Protein AF-0000000087668914 (afdb_homodimer)

Sequence (588 aa):
MSRRFGLSVALATAVEDGGKIALEAMIVQARRCLDAGCSSVTLFGTTGEGCSVGTQERERVLAAFLEAGIAADQIVVGVLVDAAEDAAAQAGHALERGACNILLAPPSYFKNVTDEGLFKWFSAVFTLLGTRARDIIVYNIPSVTMVPLSVSLIGRLRSTFPEIVVGVKDSSGDWPYTESLLGAHGDLIILIGDERHLARGVRLGGQGAISGVANFLPLEVRAMAEEGHDDGRIEDFVGELLNYPVTPAVKVMIARMTGDDVWLAVRPPLVPISGEGCEKLAAAFDALFRAKAAMSRRFGLSVALATAVEDGGKIALEAMIVQARRCLDAGCSSVTLFGTTGEGCSVGTQERERVLAAFLEAGIAADQIVVGVLVDAAEDAAAQAGHALERGACNILLAPPSYFKNVTDEGLFKWFSAVFTLLGTRARDIIVYNIPSVTMVPLSVSLIGRLRSTFPEIVVGVKDSSGDWPYTESLLGAHGDLIILIGDERHLARGVRLGGQGAISGVANFLPLEVRAMAEEGHDDGRIEDFVGELLNYPVTPAVKVMIARMTGDDVWLAVRPPLVPISGEGCEKLAAAFDALFRAKAA

Nearest PDB structures (foldseek):
  3b4u-assembly1_A  TM=9.969E-01  e=6.217E-42  Agrobacterium fabrum str. C58
  3n2x-assembly1_C  TM=8.829E-01  e=9.794E-18  Escherichia coli K-12
  3na8-assembly1_D  TM=8.907E-01  e=5.910E-16  Pseudomonas aeruginosa
  6h4e-assembly1_A  TM=8.458E-01  e=1.373E-14  Proteus mirabilis HI4320
  7c0d-assembly1_A  TM=7.970E-01  e=3.568E-12  Azospirillum brasilense

InterPro domains:
  IPR002220 DapA-like [PF00701] (6-285)
  IPR002220 DapA-like [PIRSF001365] (2-292)
  IPR002220 DapA-like [PR00146] (37-58)
  IPR002220 DapA-like [PR00146] (134-151)
  IPR002220 DapA-like [PTHR12128] (6-288)
  IPR002220 DapA-like [SM01130] (3-289)
  IPR013785 Aldolase-type TIM barrel [G3DSA:3.20.20.70] (3-294)

pLDDT: mean 96.72, std 8.24, range [32.25, 98.94]

Structure (mmCIF, N/CA/C/O backbone):
data_AF-0000000087668914-model_v1
#
loop_
_entity.id
_entity.type
_entity.pdbx_description
1 polymer 'Dihydrodipicolinate synthase family protein'
#
loop_
_atom_site.group_PDB
_atom_site.id
_atom_site.type_symbol
_atom_site.label_atom_id
_atom_site.label_alt_id
_atom_site.label_comp_id
_atom_site.label_asym_id
_atom_site.label_entity_id
_atom_site.label_seq_id
_atom_site.pdbx_PDB_ins_code
_atom_site.Cartn_x
_atom_site.Cartn_y
_atom_site.Cartn_z
_atom_site.occupancy
_atom_site.B_iso_or_equiv
_atom_site.auth_seq_id
_atom_site.auth_comp_id
_atom_site.auth_asym_id
_atom_site.auth_atom_id
_atom_site.pdbx_PDB_model_num
ATOM 1 N N . MET A 1 1 ? -21.406 26.422 17.938 1 32.41 1 MET A N 1
ATOM 2 C CA . MET A 1 1 ? -20.875 26.422 16.578 1 32.41 1 MET A CA 1
ATOM 3 C C . MET A 1 1 ? -19.891 25.266 16.375 1 32.41 1 MET A C 1
ATOM 5 O O . MET A 1 1 ? -19 25.062 17.219 1 32.41 1 MET A O 1
ATOM 9 N N . SER A 1 2 ? -20.266 24.266 15.711 1 47.28 2 SER A N 1
ATOM 10 C CA . SER A 1 2 ? -19.422 23.078 15.555 1 47.28 2 SER A CA 1
ATOM 11 C C . SER A 1 2 ? -17.969 23.469 15.289 1 47.28 2 SER A C 1
ATOM 13 O O . SER A 1 2 ? -17.703 24.406 14.539 1 47.28 2 SER A O 1
ATOM 15 N N . ARG A 1 3 ? -17.031 23.266 16.188 1 65.56 3 ARG A N 1
ATOM 16 C CA . ARG A 1 3 ? -15.656 23.734 16.172 1 65.56 3 ARG A CA 1
ATOM 17 C C . ARG A 1 3 ? -14.969 23.391 14.852 1 65.56 3 ARG A C 1
ATOM 19 O O . ARG A 1 3 ? -15.055 22.25 14.375 1 65.56 3 ARG A O 1
ATOM 26 N N . ARG A 1 4 ? -14.516 24.5 14.078 1 88.19 4 ARG A N 1
ATOM 27 C CA . ARG A 1 4 ? -13.727 24.375 12.859 1 88.19 4 ARG A CA 1
ATOM 28 C C . ARG A 1 4 ? -12.508 23.5 13.07 1 88.19 4 ARG A C 1
ATOM 30 O O . ARG A 1 4 ? -11.93 23.484 14.164 1 88.19 4 ARG A O 1
ATOM 37 N N . PHE A 1 5 ? -12.258 22.625 12.172 1 97.5 5 PHE A N 1
ATOM 38 C CA . PHE A 1 5 ? -11.125 21.703 12.25 1 97.5 5 PHE A CA 1
ATOM 39 C C . PHE A 1 5 ? -9.836 22.469 12.547 1 97.5 5 PHE A C 1
ATOM 41 O O . PHE A 1 5 ? -9.062 22.062 13.422 1 97.5 5 PHE A O 1
ATOM 48 N N . GLY A 1 6 ? -9.633 23.641 11.859 1 98.31 6 GLY A N 1
ATOM 49 C CA . GLY A 1 6 ? -8.445 24.453 12.07 1 98.31 6 GLY A CA 1
ATOM 50 C C . GLY A 1 6 ? -7.207 23.875 11.406 1 98.31 6 GLY A C 1
ATOM 51 O O . GLY A 1 6 ? -7.273 23.375 10.289 1 98.31 6 GLY A O 1
ATOM 52 N N . LEU A 1 7 ? -6.043 24.141 12.016 1 98.81 7 LEU A N 1
ATOM 53 C CA . LEU A 1 7 ? -4.773 23.703 11.445 1 98.81 7 LEU A CA 1
ATOM 54 C C . LEU A 1 7 ? -4.195 22.531 12.234 1 98.81 7 LEU A C 1
ATOM 56 O O . LEU A 1 7 ? -3.996 22.641 13.445 1 98.81 7 LEU A O 1
ATOM 60 N N . SER A 1 8 ? -4.031 21.438 11.586 1 98.94 8 SER A N 1
ATOM 61 C CA . SER A 1 8 ? -3.256 20.312 12.102 1 98.94 8 SER A CA 1
ATOM 62 C C . SER A 1 8 ? -1.896 20.219 11.422 1 98.94 8 SER A C 1
ATOM 64 O O . SER A 1 8 ? -1.799 20.359 10.195 1 98.94 8 SER A O 1
ATOM 66 N N . VAL A 1 9 ? -0.873 20.047 12.203 1 98.94 9 VAL A N 1
ATOM 67 C CA . VAL A 1 9 ? 0.433 19.797 11.594 1 98.94 9 VAL A CA 1
ATOM 68 C C . VAL A 1 9 ? 0.547 18.344 11.18 1 98.94 9 VAL A C 1
ATOM 70 O O . VAL A 1 9 ? 0.287 17.438 11.984 1 98.94 9 VAL A O 1
ATOM 73 N N . ALA A 1 10 ? 0.759 18.094 9.891 1 98.94 10 ALA A N 1
ATOM 74 C CA . ALA A 1 10 ? 1.185 16.766 9.477 1 98.94 10 ALA A CA 1
ATOM 75 C C . ALA A 1 10 ? 2.584 16.453 10 1 98.94 10 ALA A C 1
ATOM 77 O O . ALA A 1 10 ? 3.574 16.641 9.289 1 98.94 10 ALA A O 1
ATOM 78 N N . LEU A 1 11 ? 2.639 15.938 11.133 1 98.94 11 LEU A N 1
ATOM 79 C CA . LEU A 1 11 ? 3.914 15.82 11.828 1 98.94 11 LEU A CA 1
ATOM 80 C C . LEU A 1 11 ? 4.836 14.836 11.125 1 98.94 11 LEU A C 1
ATOM 82 O O . LEU A 1 11 ? 4.457 13.688 10.891 1 98.94 11 LEU A O 1
ATOM 86 N N . ALA A 1 12 ? 6.016 15.305 10.758 1 98.81 12 ALA A N 1
ATOM 87 C CA . ALA A 1 12 ? 7.027 14.422 10.203 1 98.81 12 ALA A CA 1
ATOM 88 C C . ALA A 1 12 ? 7.508 13.414 11.242 1 98.81 12 ALA A C 1
ATOM 90 O O . ALA A 1 12 ? 7.379 13.641 12.445 1 98.81 12 ALA A O 1
ATOM 91 N N . THR A 1 13 ? 7.996 12.305 10.828 1 98.75 13 THR A N 1
ATOM 92 C CA . THR A 1 13 ? 8.578 11.305 11.711 1 98.75 13 THR A CA 1
ATOM 93 C C . THR A 1 13 ? 10.094 11.469 11.781 1 98.75 13 THR A C 1
ATOM 95 O O . THR A 1 13 ? 10.781 11.438 10.758 1 98.75 13 THR A O 1
ATOM 98 N N . ALA A 1 14 ? 10.555 11.727 12.984 1 98.44 14 ALA A N 1
ATOM 99 C CA . ALA A 1 14 ? 12 11.773 13.172 1 98.44 14 ALA A CA 1
ATOM 100 C C . ALA A 1 14 ? 12.594 10.375 13.266 1 98.44 14 ALA A C 1
ATOM 102 O O . ALA A 1 14 ? 12.062 9.516 13.977 1 98.44 14 ALA A O 1
ATOM 103 N N . VAL A 1 15 ? 13.625 10.156 12.492 1 96.5 15 VAL A N 1
ATOM 104 C CA . VAL A 1 15 ? 14.234 8.828 12.438 1 96.5 15 VAL A CA 1
ATOM 105 C C . VAL A 1 15 ? 15.719 8.93 12.75 1 96.5 15 VAL A C 1
ATOM 107 O O . VAL A 1 15 ? 16.406 9.812 12.242 1 96.5 15 VAL A O 1
ATOM 110 N N . GLU A 1 16 ? 16.156 8.086 13.68 1 92.19 16 GLU A N 1
ATOM 111 C CA . GLU A 1 16 ? 17.578 7.996 13.984 1 92.19 16 GLU A CA 1
ATOM 112 C C . GLU A 1 16 ? 18.328 7.203 12.914 1 92.19 16 GLU A C 1
ATOM 114 O O . GLU A 1 16 ? 17.703 6.586 12.047 1 92.19 16 GLU A O 1
ATOM 119 N N . ASP A 1 17 ? 19.672 7.234 13.25 1 80.88 17 ASP A N 1
ATOM 120 C CA . ASP A 1 17 ? 20.484 6.383 12.383 1 80.88 17 ASP A CA 1
ATOM 121 C C . ASP A 1 17 ? 20.109 4.914 12.562 1 80.88 17 ASP A C 1
ATOM 123 O O . ASP A 1 17 ? 19.844 4.461 13.68 1 80.88 17 ASP A O 1
ATOM 127 N N . GLY A 1 18 ? 19.719 4.152 11.586 1 81.56 18 GLY A N 1
ATOM 128 C CA . GLY A 1 18 ? 19.312 2.764 11.664 1 81.56 18 GLY A CA 1
ATOM 129 C C . GLY A 1 18 ? 17.812 2.576 11.43 1 81.56 18 GLY A C 1
ATOM 130 O O . GLY A 1 18 ? 17.344 1.444 11.344 1 81.56 18 GLY A O 1
ATOM 131 N N . GLY A 1 19 ? 17.156 3.658 11.578 1 88.62 19 GLY A N 1
ATOM 132 C CA . GLY A 1 19 ? 15.758 3.545 11.164 1 88.62 19 GLY A CA 1
ATOM 133 C C . GLY A 1 19 ? 14.781 3.615 12.328 1 88.62 19 GLY A C 1
ATOM 134 O O . GLY A 1 19 ? 13.57 3.607 12.125 1 88.62 19 GLY A O 1
ATOM 135 N N . LYS A 1 20 ? 15.367 3.75 13.562 1 94.12 20 LYS A N 1
ATOM 136 C CA . LYS A 1 20 ? 14.508 3.832 14.734 1 94.12 20 LYS A CA 1
ATOM 137 C C . LYS A 1 20 ? 13.859 5.211 14.844 1 94.12 20 LYS A C 1
ATOM 139 O O . LYS A 1 20 ? 14.508 6.227 14.586 1 94.12 20 LYS A O 1
ATOM 144 N N . ILE A 1 21 ? 12.641 5.281 15.297 1 97.88 21 ILE A N 1
ATOM 145 C CA . ILE A 1 21 ? 11.922 6.543 15.438 1 97.88 21 ILE A CA 1
ATOM 146 C C . ILE A 1 21 ? 12.43 7.285 16.672 1 97.88 21 ILE A C 1
ATOM 148 O O . ILE A 1 21 ? 12.562 6.695 17.75 1 97.88 21 ILE A O 1
ATOM 152 N N . ALA A 1 22 ? 12.758 8.531 16.484 1 98.25 22 ALA A N 1
ATOM 153 C CA . ALA A 1 22 ? 13.203 9.406 17.562 1 98.25 22 ALA A CA 1
ATOM 154 C C . ALA A 1 22 ? 12.016 10.07 18.25 1 98.25 22 ALA A C 1
ATOM 156 O O . ALA A 1 22 ? 11.703 11.234 17.984 1 98.25 22 ALA A O 1
ATOM 157 N N . LEU A 1 23 ? 11.5 9.406 19.266 1 98.12 23 LEU A N 1
ATOM 158 C CA . LEU A 1 23 ? 10.234 9.797 19.891 1 98.12 23 LEU A CA 1
ATOM 159 C C . LEU A 1 23 ? 10.359 11.156 20.578 1 98.12 23 LEU A C 1
ATOM 161 O O . LEU A 1 23 ? 9.469 11.992 20.453 1 98.12 23 LEU A O 1
ATOM 165 N N . GLU A 1 24 ? 11.43 11.375 21.25 1 97.88 24 GLU A N 1
ATOM 166 C CA . GLU A 1 24 ? 11.602 12.625 21.984 1 97.88 24 GLU A CA 1
ATOM 167 C C . GLU A 1 24 ? 11.602 13.82 21.031 1 97.88 24 GLU A C 1
ATOM 169 O O . GLU A 1 24 ? 10.945 14.828 21.312 1 97.88 24 GLU A O 1
ATOM 174 N N . ALA A 1 25 ? 12.32 13.68 19.922 1 98.25 25 ALA A N 1
ATOM 175 C CA . ALA A 1 25 ? 12.359 14.758 18.938 1 98.25 25 ALA A CA 1
ATOM 176 C C . ALA A 1 25 ? 10.969 15.047 18.375 1 98.25 25 ALA A C 1
ATOM 178 O O . ALA A 1 25 ? 10.602 16.203 18.172 1 98.25 25 ALA A O 1
ATOM 179 N N . MET A 1 26 ? 10.203 14.047 18.172 1 98.62 26 MET A N 1
ATOM 180 C CA . MET A 1 26 ? 8.852 14.195 17.625 1 98.62 26 MET A CA 1
ATOM 181 C C . MET A 1 26 ? 7.938 14.891 18.625 1 98.62 26 MET A C 1
ATOM 183 O O . MET A 1 26 ? 7.148 15.758 18.234 1 98.62 26 MET A O 1
ATOM 187 N N . ILE A 1 27 ? 8.055 14.453 19.875 1 98.75 27 ILE A N 1
ATOM 188 C CA . ILE A 1 27 ? 7.191 15.008 20.922 1 98.75 27 ILE A CA 1
ATOM 189 C C . ILE A 1 27 ? 7.504 16.484 21.109 1 98.75 27 ILE A C 1
ATOM 191 O O . ILE A 1 27 ? 6.594 17.312 21.203 1 98.75 27 ILE A O 1
ATOM 195 N N . VAL A 1 28 ? 8.781 16.828 21.109 1 98.69 28 VAL A N 1
ATOM 196 C CA . VAL A 1 28 ? 9.195 18.219 21.234 1 98.69 28 VAL A CA 1
ATOM 197 C C . VAL A 1 28 ? 8.656 19.016 20.047 1 98.69 28 VAL A C 1
ATOM 199 O O . VAL A 1 28 ? 8.133 20.125 20.219 1 98.69 28 VAL A O 1
ATOM 202 N N . GLN A 1 29 ? 8.773 18.484 18.891 1 98.81 29 GLN A N 1
ATOM 203 C CA . GLN A 1 29 ? 8.305 19.125 17.672 1 98.81 29 GLN A CA 1
ATOM 204 C C . GLN A 1 29 ? 6.789 19.312 17.703 1 98.81 29 GLN A C 1
ATOM 206 O O . GLN A 1 29 ? 6.273 20.359 17.312 1 98.81 29 GLN A O 1
ATOM 211 N N . ALA A 1 30 ? 6.078 18.297 18.141 1 98.88 30 ALA A N 1
ATOM 212 C CA . ALA A 1 30 ? 4.625 18.375 18.25 1 98.88 30 ALA A CA 1
ATOM 213 C C . ALA A 1 30 ? 4.207 19.5 19.188 1 98.88 30 ALA A C 1
ATOM 215 O O . ALA A 1 30 ? 3.318 20.297 18.859 1 98.88 30 ALA A O 1
ATOM 216 N N . ARG A 1 31 ? 4.859 19.609 20.312 1 98.69 31 ARG A N 1
ATOM 217 C CA . ARG A 1 31 ? 4.551 20.641 21.297 1 98.69 31 ARG A CA 1
ATOM 218 C C . ARG A 1 31 ? 4.828 22.031 20.719 1 98.69 31 ARG A C 1
ATOM 220 O O . ARG A 1 31 ? 4.051 22.969 20.922 1 98.69 31 ARG A O 1
ATOM 227 N N . ARG A 1 32 ? 5.926 22.109 20.047 1 98.38 32 ARG A N 1
ATOM 228 C CA . ARG A 1 32 ? 6.273 23.391 19.422 1 98.38 32 ARG A CA 1
ATOM 229 C C . ARG A 1 32 ? 5.184 23.828 18.453 1 98.38 32 ARG A C 1
ATOM 231 O O . ARG A 1 32 ? 4.801 25 18.438 1 98.38 32 ARG A O 1
ATOM 238 N N . CYS A 1 33 ? 4.684 22.891 17.641 1 98.69 33 CYS A N 1
ATOM 239 C CA . CYS A 1 33 ? 3.664 23.219 16.641 1 98.69 33 CYS A CA 1
ATOM 240 C C . CYS A 1 33 ? 2.342 23.562 17.312 1 98.69 33 CYS A C 1
ATOM 242 O O . CYS A 1 33 ? 1.654 24.5 16.891 1 98.69 33 CYS A O 1
ATOM 244 N N . LEU A 1 34 ? 1.998 22.812 18.359 1 98.62 34 LEU A N 1
ATOM 245 C CA . LEU A 1 34 ? 0.78 23.094 19.109 1 98.62 34 LEU A CA 1
ATOM 246 C C . LEU A 1 34 ? 0.862 24.453 19.797 1 98.62 34 LEU A C 1
ATOM 248 O O . LEU A 1 34 ? -0.089 25.234 19.734 1 98.62 34 LEU A O 1
ATOM 252 N N . ASP A 1 35 ? 2.023 24.75 20.359 1 98.25 35 ASP A N 1
ATOM 253 C CA . ASP A 1 35 ? 2.236 26.031 21.016 1 98.25 35 ASP A CA 1
ATOM 254 C C . ASP A 1 35 ? 2.186 27.172 20.016 1 98.25 35 ASP A C 1
ATOM 256 O O . ASP A 1 35 ? 1.804 28.297 20.375 1 98.25 35 ASP A O 1
ATOM 260 N N . ALA A 1 36 ? 2.527 26.891 18.812 1 97.75 36 ALA A N 1
ATOM 261 C CA . ALA A 1 36 ? 2.566 27.922 17.766 1 97.75 36 ALA A CA 1
ATOM 262 C C . ALA A 1 36 ? 1.192 28.109 17.125 1 97.75 36 ALA A C 1
ATOM 264 O O . ALA A 1 36 ? 1.021 28.953 16.25 1 97.75 36 ALA A O 1
ATOM 265 N N . GLY A 1 37 ? 0.235 27.266 17.547 1 95.81 37 GLY A N 1
ATOM 266 C CA . GLY A 1 37 ? -1.125 27.594 17.141 1 95.81 37 GLY A CA 1
ATOM 267 C C . GLY A 1 37 ? -1.794 26.469 16.375 1 95.81 37 GLY A C 1
ATOM 268 O O . GLY A 1 37 ? -2.967 26.562 16.016 1 95.81 37 GLY A O 1
ATOM 269 N N . CYS A 1 38 ? -1.071 25.375 16.094 1 98.56 38 CYS A N 1
ATOM 270 C CA . CYS A 1 38 ? -1.771 24.234 15.539 1 98.56 38 CYS A CA 1
ATOM 271 C C . CYS A 1 38 ? -2.805 23.688 16.516 1 98.56 38 CYS A C 1
ATOM 273 O O . CYS A 1 38 ? -2.521 23.562 17.719 1 98.56 38 CYS A O 1
ATOM 275 N N . SER A 1 39 ? -3.986 23.406 15.992 1 98.31 39 SER A N 1
ATOM 276 C CA . SER A 1 39 ? -5.047 22.875 16.844 1 98.31 39 SER A CA 1
ATOM 277 C C . SER A 1 39 ? -4.789 21.406 17.188 1 98.31 39 SER A C 1
ATOM 279 O O . SER A 1 39 ? -5.246 20.922 18.234 1 98.31 39 SER A O 1
ATOM 281 N N . SER A 1 40 ? -4.078 20.719 16.344 1 98.81 40 SER A N 1
ATOM 282 C CA . SER A 1 40 ? -3.801 19.297 16.531 1 98.81 40 SER A CA 1
ATOM 283 C C . SER A 1 40 ? -2.553 18.859 15.773 1 98.81 40 SER A C 1
ATOM 285 O O . SER A 1 40 ? -1.987 19.656 15.008 1 98.81 40 SER A O 1
ATOM 287 N N . VAL A 1 41 ? -2.135 17.656 16.125 1 98.88 41 VAL A N 1
ATOM 288 C CA . VAL A 1 41 ? -1.036 17 15.414 1 98.88 41 VAL A CA 1
ATOM 289 C C . VAL A 1 41 ? -1.555 15.766 14.688 1 98.88 41 VAL A C 1
ATOM 291 O O . VAL A 1 41 ? -2.344 14.992 15.242 1 98.88 41 VAL A O 1
ATOM 294 N N . THR A 1 42 ? -1.196 15.648 13.43 1 98.94 42 THR A N 1
ATOM 295 C CA . THR A 1 42 ? -1.507 14.438 12.68 1 98.94 42 THR A CA 1
ATOM 296 C C . THR A 1 42 ? -0.296 13.508 12.617 1 98.94 42 THR A C 1
ATOM 298 O O . THR A 1 42 ? 0.739 13.867 12.055 1 98.94 42 THR A O 1
ATOM 301 N N . LEU A 1 43 ? -0.479 12.367 13.227 1 98.94 43 LEU A N 1
ATOM 302 C CA . LEU A 1 43 ? 0.549 11.328 13.18 1 98.94 43 LEU A CA 1
ATOM 303 C C . LEU A 1 43 ? 0.314 10.391 12 1 98.94 43 LEU A C 1
ATOM 305 O O . LEU A 1 43 ? -0.832 10.117 11.641 1 98.94 43 LEU A O 1
ATOM 309 N N . PHE A 1 44 ? 1.328 9.945 11.359 1 98.81 44 PHE A N 1
ATOM 310 C CA . PHE A 1 44 ? 1.356 8.844 10.398 1 98.81 44 PHE A CA 1
ATOM 311 C C . PHE A 1 44 ? 0.591 9.203 9.133 1 98.81 44 PHE A C 1
ATOM 313 O O . PHE A 1 44 ? -0.072 8.352 8.539 1 98.81 44 PHE A O 1
ATOM 320 N N . GLY A 1 45 ? 0.489 10.508 8.789 1 98.62 45 GLY A N 1
ATOM 321 C CA . GLY A 1 45 ? 0.098 10.875 7.441 1 98.62 45 GLY A CA 1
ATOM 322 C C . GLY A 1 45 ? 1.174 10.594 6.41 1 98.62 45 GLY A C 1
ATOM 323 O O . GLY A 1 45 ? 2.172 9.938 6.715 1 98.62 45 GLY A O 1
ATOM 324 N N . THR A 1 46 ? 0.97 11.078 5.184 1 98.62 46 THR A N 1
ATOM 325 C CA . THR A 1 46 ? 1.969 10.891 4.137 1 98.62 46 THR A CA 1
ATOM 326 C C . THR A 1 46 ? 3.27 11.602 4.5 1 98.62 46 THR A C 1
ATOM 328 O O . THR A 1 46 ? 4.348 11.016 4.422 1 98.62 46 THR A O 1
ATOM 331 N N . THR A 1 47 ? 3.166 12.891 4.969 1 98.44 47 THR A N 1
ATOM 332 C CA . THR A 1 47 ? 4.336 13.633 5.426 1 98.44 47 THR A CA 1
ATOM 333 C C . THR A 1 47 ? 5.004 12.922 6.598 1 98.44 47 THR A C 1
ATOM 335 O O . THR A 1 47 ? 6.227 12.969 6.746 1 98.44 47 THR A O 1
ATOM 338 N N . GLY A 1 48 ? 4.219 12.289 7.422 1 98.75 48 GLY A N 1
ATOM 339 C CA . GLY A 1 48 ? 4.715 11.547 8.57 1 98.75 48 GLY A CA 1
ATOM 340 C C . GLY A 1 48 ? 5.242 10.172 8.211 1 98.75 48 GLY A C 1
ATOM 341 O O . GLY A 1 48 ? 5.566 9.383 9.102 1 98.75 48 GLY A O 1
ATOM 342 N N . GLU A 1 49 ? 5.258 9.828 6.926 1 98.56 49 GLU A N 1
ATOM 343 C CA . GLU A 1 49 ? 5.742 8.531 6.465 1 98.56 49 GLU A CA 1
ATOM 344 C C . GLU A 1 49 ? 4.945 7.391 7.086 1 98.56 49 GLU A C 1
ATOM 346 O O . GLU A 1 49 ? 5.508 6.348 7.43 1 98.56 49 GLU A O 1
ATOM 351 N N . GLY A 1 50 ? 3.646 7.586 7.242 1 98.75 50 GLY A N 1
ATOM 352 C CA . GLY A 1 50 ? 2.803 6.625 7.934 1 98.75 50 GLY A CA 1
ATOM 353 C C . GLY A 1 50 ? 2.816 5.25 7.297 1 98.75 50 GLY A C 1
ATOM 354 O O . GLY A 1 50 ? 2.701 4.238 7.992 1 98.75 50 GLY A O 1
ATOM 355 N N . CYS A 1 51 ? 2.955 5.145 5.996 1 98.56 51 CYS A N 1
ATOM 356 C CA . CYS A 1 51 ? 2.977 3.883 5.262 1 98.56 51 CYS A CA 1
ATOM 357 C C . CYS A 1 51 ? 4.238 3.092 5.582 1 98.56 51 CYS A C 1
ATOM 359 O O . CYS A 1 51 ? 4.297 1.883 5.344 1 98.56 51 CYS A O 1
ATOM 361 N N . SER A 1 52 ? 5.246 3.773 6.121 1 98.38 52 SER A N 1
ATOM 362 C CA . SER A 1 52 ? 6.516 3.121 6.422 1 98.38 52 SER A CA 1
ATOM 363 C C . SER A 1 52 ? 6.621 2.77 7.902 1 98.38 52 SER A C 1
ATOM 365 O O . SER A 1 52 ? 7.613 2.182 8.336 1 98.38 52 SER A O 1
ATOM 367 N N . VAL A 1 53 ? 5.621 3.164 8.656 1 98.31 53 VAL A N 1
ATOM 368 C CA . VAL A 1 53 ? 5.598 2.854 10.078 1 98.31 53 VAL A CA 1
ATOM 369 C C . VAL A 1 53 ? 4.742 1.612 10.328 1 98.31 53 VAL A C 1
ATOM 371 O O . VAL A 1 53 ? 3.541 1.614 10.047 1 98.31 53 VAL A O 1
ATOM 374 N N . GLY A 1 54 ? 5.336 0.587 10.844 1 97.25 54 GLY A N 1
ATOM 375 C CA . GLY A 1 54 ? 4.668 -0.692 11.023 1 97.25 54 GLY A CA 1
ATOM 376 C C . GLY A 1 54 ? 3.607 -0.662 12.102 1 97.25 54 GLY A C 1
ATOM 377 O O . GLY A 1 54 ? 3.516 0.302 12.867 1 97.25 54 GLY A O 1
ATOM 378 N N . THR A 1 55 ? 2.855 -1.72 12.148 1 96 55 THR A N 1
ATOM 379 C CA . THR A 1 55 ? 1.689 -1.831 13.016 1 96 55 THR A CA 1
ATOM 380 C C . THR A 1 55 ? 2.096 -1.715 14.484 1 96 55 THR A C 1
ATOM 382 O O . THR A 1 55 ? 1.465 -0.987 15.25 1 96 55 THR A O 1
ATOM 385 N N . GLN A 1 56 ? 3.121 -2.346 14.914 1 95.75 56 GLN A N 1
ATOM 386 C CA . GLN A 1 56 ? 3.531 -2.309 16.312 1 95.75 56 GLN A CA 1
ATOM 387 C C . GLN A 1 56 ? 4.188 -0.975 16.656 1 95.75 56 GLN A C 1
ATOM 389 O O . GLN A 1 56 ? 3.941 -0.418 17.734 1 95.75 56 GLN A O 1
ATOM 394 N N . GLU A 1 57 ? 4.93 -0.541 15.766 1 97.38 57 GLU A N 1
ATOM 395 C CA . GLU A 1 57 ? 5.66 0.704 15.984 1 97.38 57 GLU A CA 1
ATOM 396 C C . GLU A 1 57 ? 4.707 1.883 16.156 1 97.38 57 GLU A C 1
ATOM 398 O O . GLU A 1 57 ? 4.926 2.748 17 1 97.38 57 GLU A O 1
ATOM 403 N N . ARG A 1 58 ? 3.662 1.965 15.359 1 98.25 58 ARG A N 1
ATOM 404 C CA . ARG A 1 58 ? 2.74 3.094 15.43 1 98.25 58 ARG A CA 1
ATOM 405 C C . ARG A 1 58 ? 2.02 3.133 16.781 1 98.25 58 ARG A C 1
ATOM 407 O O . ARG A 1 58 ? 1.72 4.211 17.297 1 98.25 58 ARG A O 1
ATOM 414 N N . GLU A 1 59 ? 1.743 1.922 17.312 1 98.25 59 GLU A N 1
ATOM 415 C CA . GLU A 1 59 ? 1.094 1.872 18.609 1 98.25 59 GLU A CA 1
ATOM 416 C C . GLU A 1 59 ? 2.006 2.426 19.703 1 98.25 59 GLU A C 1
ATOM 418 O O . GLU A 1 59 ? 1.552 3.146 20.594 1 98.25 59 GLU A O 1
ATOM 423 N N . ARG A 1 60 ? 3.264 2.102 19.562 1 98 60 ARG A N 1
ATOM 424 C CA . ARG A 1 60 ? 4.242 2.604 20.531 1 98 60 ARG A CA 1
ATOM 425 C C . ARG A 1 60 ? 4.379 4.117 20.422 1 98 60 ARG A C 1
ATOM 427 O O . ARG A 1 60 ? 4.488 4.805 21.453 1 98 60 ARG A O 1
ATOM 434 N N . VAL A 1 61 ? 4.379 4.648 19.234 1 98.75 61 VAL A N 1
ATOM 435 C CA . VAL A 1 61 ? 4.512 6.086 19.031 1 98.75 61 VAL A CA 1
ATOM 436 C C . VAL A 1 61 ? 3.303 6.809 19.609 1 98.75 61 VAL A C 1
ATOM 438 O O . VAL A 1 61 ? 3.457 7.785 20.359 1 98.75 61 VAL A O 1
ATOM 441 N N . LEU A 1 62 ? 2.08 6.301 19.312 1 98.88 62 LEU A N 1
ATOM 442 C CA . LEU A 1 62 ? 0.872 6.926 19.844 1 98.88 62 LEU A CA 1
ATOM 443 C C . LEU A 1 62 ? 0.864 6.902 21.375 1 98.88 62 LEU A C 1
ATOM 445 O O . LEU A 1 62 ? 0.546 7.906 22 1 98.88 62 LEU A O 1
ATOM 449 N N . ALA A 1 63 ? 1.268 5.754 21.906 1 98.81 63 ALA A N 1
ATOM 450 C CA . ALA A 1 63 ? 1.332 5.625 23.359 1 98.81 63 ALA A CA 1
ATOM 451 C C . ALA A 1 63 ? 2.301 6.641 23.953 1 98.81 63 ALA A C 1
ATOM 453 O O . ALA A 1 63 ? 2.008 7.262 24.984 1 98.81 63 ALA A O 1
ATOM 454 N N . ALA A 1 64 ? 3.426 6.793 23.328 1 98.81 64 ALA A N 1
ATOM 455 C CA . ALA A 1 64 ? 4.445 7.719 23.812 1 98.81 64 ALA A CA 1
ATOM 456 C C . ALA A 1 64 ? 3.936 9.156 23.797 1 98.81 64 ALA A C 1
ATOM 458 O O . ALA A 1 64 ? 4.223 9.938 24.703 1 98.81 64 ALA A O 1
ATOM 459 N N . PHE A 1 65 ? 3.211 9.531 22.797 1 98.88 65 PHE A N 1
ATOM 460 C CA . PHE A 1 65 ? 2.643 10.867 22.703 1 98.88 65 PHE A CA 1
ATOM 461 C C . PHE A 1 65 ? 1.661 11.125 23.828 1 98.88 65 PHE A C 1
ATOM 463 O O . PHE A 1 65 ? 1.714 12.164 24.484 1 98.88 65 PHE A O 1
ATOM 470 N N . LEU A 1 66 ? 0.778 10.156 24.047 1 98.88 66 LEU A N 1
ATOM 471 C CA . LEU A 1 66 ? -0.211 10.281 25.109 1 98.88 66 LEU A CA 1
ATOM 472 C C . LEU A 1 66 ? 0.463 10.336 26.484 1 98.88 66 LEU A C 1
ATOM 474 O O . LEU A 1 66 ? 0.095 11.148 27.328 1 98.88 66 LEU A O 1
ATOM 478 N N . GLU A 1 67 ? 1.452 9.516 26.656 1 98.75 67 GLU A N 1
ATOM 479 C CA . GLU A 1 67 ? 2.191 9.477 27.906 1 98.75 67 GLU A CA 1
ATOM 480 C C . GLU A 1 67 ? 2.932 10.789 28.156 1 98.75 67 GLU A C 1
ATOM 482 O O . GLU A 1 67 ? 3.088 11.219 29.297 1 98.75 67 GLU A O 1
ATOM 487 N N . ALA A 1 68 ? 3.303 11.43 27.094 1 98.62 68 ALA A N 1
ATOM 488 C CA . ALA A 1 68 ? 4.035 12.688 27.172 1 98.62 68 ALA A CA 1
ATOM 489 C C . ALA A 1 68 ? 3.084 13.852 27.438 1 98.62 68 ALA A C 1
ATOM 491 O O . ALA A 1 68 ? 3.523 14.992 27.594 1 98.62 68 ALA A O 1
A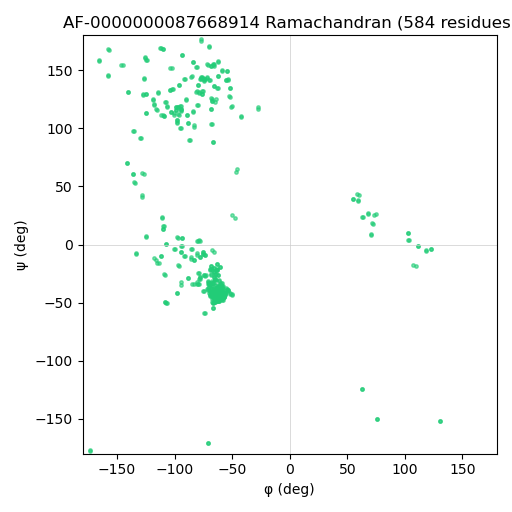TOM 492 N N . GLY A 1 69 ? 1.793 13.602 27.375 1 98.31 69 GLY A N 1
ATOM 493 C CA . GLY A 1 69 ? 0.829 14.609 27.797 1 98.31 69 GLY A CA 1
ATOM 494 C C . GLY A 1 69 ? 0.163 15.305 26.625 1 98.31 69 GLY A C 1
ATOM 495 O O . GLY A 1 69 ? -0.566 16.281 26.812 1 98.31 69 GLY A O 1
ATOM 496 N N . ILE A 1 70 ? 0.452 14.883 25.438 1 98.69 70 ILE A N 1
ATOM 497 C CA . ILE A 1 70 ? -0.322 15.406 24.328 1 98.69 70 ILE A CA 1
ATOM 498 C C . ILE A 1 70 ? -1.761 14.906 24.406 1 98.69 70 ILE A C 1
ATOM 500 O O . ILE A 1 70 ? -1.998 13.695 24.5 1 98.69 70 ILE A O 1
ATOM 504 N N . ALA A 1 71 ? -2.672 15.812 24.391 1 98.69 71 ALA A N 1
ATOM 505 C CA . ALA A 1 71 ? -4.07 15.438 24.578 1 98.69 71 ALA A CA 1
ATOM 506 C C . ALA A 1 71 ? -4.578 14.586 23.422 1 98.69 71 ALA A C 1
ATOM 508 O O . ALA A 1 71 ? -4.297 14.891 22.25 1 98.69 71 ALA A O 1
ATOM 509 N N . ALA A 1 72 ? -5.301 13.547 23.75 1 98.56 72 ALA A N 1
ATOM 510 C CA . ALA A 1 72 ? -5.789 12.617 22.719 1 98.56 72 ALA A CA 1
ATOM 511 C C . ALA A 1 72 ? -6.672 13.336 21.703 1 98.56 72 ALA A C 1
ATOM 513 O O . ALA A 1 72 ? -6.648 13.016 20.516 1 98.56 72 ALA A O 1
ATOM 514 N N . ASP A 1 73 ? -7.41 14.289 22.156 1 97.81 73 ASP A N 1
ATOM 515 C CA . ASP A 1 73 ? -8.336 15 21.281 1 97.81 73 ASP A CA 1
ATOM 516 C C . ASP A 1 73 ? -7.605 16.031 20.422 1 97.81 73 ASP A C 1
ATOM 518 O O . ASP A 1 73 ? -8.234 16.766 19.656 1 97.81 73 ASP A O 1
ATOM 522 N N . GLN A 1 74 ? -6.25 16.094 20.516 1 98.69 74 GLN A N 1
ATOM 523 C CA . GLN A 1 74 ? -5.414 16.906 19.641 1 98.69 74 GLN A CA 1
ATOM 524 C C . GLN A 1 74 ? -4.594 16.047 18.688 1 98.69 74 GLN A C 1
ATOM 526 O O . GLN A 1 74 ? -3.631 16.516 18.078 1 98.69 74 GLN A O 1
ATOM 531 N N . ILE A 1 75 ? -4.988 14.797 18.641 1 98.94 75 ILE A N 1
ATOM 532 C CA . ILE A 1 75 ? -4.219 13.891 17.797 1 98.94 75 ILE A CA 1
ATOM 533 C C . ILE A 1 75 ? -5.113 13.336 16.688 1 98.94 75 ILE A C 1
ATOM 535 O O . ILE A 1 75 ? -6.176 12.773 16.969 1 98.94 75 ILE A O 1
ATOM 539 N N . VAL A 1 76 ? -4.758 13.57 15.445 1 98.94 76 VAL A N 1
ATOM 540 C CA . VAL A 1 76 ? -5.281 12.891 14.273 1 98.94 76 VAL A CA 1
ATOM 541 C C . VAL A 1 76 ? -4.34 11.758 13.867 1 98.94 76 VAL A C 1
ATOM 543 O O . VAL A 1 76 ? -3.117 11.906 13.938 1 98.94 76 VAL A O 1
ATOM 546 N N . VAL A 1 77 ? -4.891 10.617 13.516 1 98.94 77 VAL A N 1
ATOM 547 C CA . VAL A 1 77 ? -4.035 9.484 13.18 1 98.94 77 VAL A CA 1
ATOM 548 C C . VAL A 1 77 ? -4.281 9.055 11.734 1 98.94 77 VAL A C 1
ATOM 550 O O . VAL A 1 77 ? -5.418 8.773 11.352 1 98.94 77 VAL A O 1
ATOM 553 N N . GLY A 1 78 ? -3.197 9.023 10.953 1 98.94 78 GLY A N 1
ATOM 554 C CA . GLY A 1 78 ? -3.27 8.547 9.586 1 98.94 78 GLY A CA 1
ATOM 555 C C . GLY A 1 78 ? -3.283 7.031 9.477 1 98.94 78 GLY A C 1
ATOM 556 O O . GLY A 1 78 ? -2.578 6.348 10.227 1 98.94 78 GLY A O 1
ATOM 557 N N . VAL A 1 79 ? -4.102 6.512 8.641 1 98.94 79 VAL A N 1
ATOM 558 C CA . VAL A 1 79 ? -4.188 5.094 8.305 1 98.94 79 VAL A CA 1
ATOM 559 C C . VAL A 1 79 ? -4.043 4.91 6.797 1 98.94 79 VAL A C 1
ATOM 561 O O . VAL A 1 79 ? -4.93 5.293 6.031 1 98.94 79 VAL A O 1
ATOM 564 N N . LEU A 1 80 ? -2.938 4.277 6.359 1 98.81 80 LEU A N 1
ATOM 565 C CA . LEU A 1 80 ? -2.545 4.238 4.953 1 98.81 80 LEU A CA 1
ATOM 566 C C . LEU A 1 80 ? -2.283 2.803 4.504 1 98.81 80 LEU A C 1
ATOM 568 O O . LEU A 1 80 ? -1.297 2.533 3.814 1 98.81 80 LEU A O 1
ATOM 572 N N . VAL A 1 81 ? -3.107 1.81 4.91 1 98.69 81 VAL A N 1
ATOM 573 C CA . VAL A 1 81 ? -2.896 0.405 4.574 1 98.69 81 VAL A CA 1
ATOM 574 C C . VAL A 1 81 ? -3.99 -0.069 3.619 1 98.69 81 VAL A C 1
ATOM 576 O O . VAL A 1 81 ? -5.02 0.596 3.463 1 98.69 81 VAL A O 1
ATOM 579 N N . ASP A 1 82 ? -3.797 -1.267 3.053 1 98.75 82 ASP A N 1
ATOM 580 C CA . ASP A 1 82 ? -4.652 -1.718 1.96 1 98.75 82 ASP A CA 1
ATOM 581 C C . ASP A 1 82 ? -5.762 -2.633 2.473 1 98.75 82 ASP A C 1
ATOM 583 O O . ASP A 1 82 ? -6.906 -2.547 2.02 1 98.75 82 ASP A O 1
ATOM 587 N N . ALA A 1 83 ? -5.465 -3.523 3.381 1 98.62 83 ALA A N 1
ATOM 588 C CA . ALA A 1 83 ? -6.453 -4.492 3.85 1 98.62 83 ALA A CA 1
ATOM 589 C C . ALA A 1 83 ? -7.449 -3.84 4.805 1 98.62 83 ALA A C 1
ATOM 591 O O . ALA A 1 83 ? -7.055 -3.184 5.77 1 98.62 83 ALA A O 1
ATOM 592 N N . ALA A 1 84 ? -8.727 -4.082 4.59 1 98.5 84 ALA A N 1
ATOM 593 C CA . ALA A 1 84 ? -9.758 -3.492 5.438 1 98.5 84 ALA A CA 1
ATOM 594 C C . ALA A 1 84 ? -9.57 -3.898 6.895 1 98.5 84 ALA A C 1
ATOM 596 O O . ALA A 1 84 ? -9.758 -3.084 7.801 1 98.5 84 ALA A O 1
ATOM 597 N N . GLU A 1 85 ? -9.18 -5.121 7.117 1 97.94 85 GLU A N 1
ATOM 598 C CA . GLU A 1 85 ? -8.938 -5.605 8.477 1 97.94 85 GLU A CA 1
ATOM 599 C C . GLU A 1 85 ? -7.855 -4.785 9.172 1 97.94 85 GLU A C 1
ATOM 601 O O . GLU A 1 85 ? -8.023 -4.375 10.32 1 97.94 85 GLU A O 1
ATOM 606 N N . ASP A 1 86 ? -6.766 -4.551 8.484 1 98.62 86 ASP A N 1
ATOM 607 C CA . ASP A 1 86 ? -5.652 -3.807 9.062 1 98.62 86 ASP A CA 1
ATOM 608 C C . ASP A 1 86 ? -6.023 -2.338 9.266 1 98.62 86 ASP A C 1
ATOM 610 O O . ASP A 1 86 ? -5.625 -1.726 10.258 1 98.62 86 ASP A O 1
ATOM 614 N N . ALA A 1 87 ? -6.73 -1.772 8.305 1 98.88 87 ALA A N 1
ATOM 615 C CA . ALA A 1 87 ? -7.195 -0.394 8.438 1 98.88 87 ALA A CA 1
ATOM 616 C C . ALA A 1 87 ? -8.086 -0.231 9.664 1 98.88 87 ALA A C 1
ATOM 618 O O . ALA A 1 87 ? -7.922 0.711 10.445 1 98.88 87 ALA A O 1
ATOM 619 N N . ALA A 1 88 ? -9.016 -1.172 9.82 1 98.75 88 ALA A N 1
ATOM 620 C CA . ALA A 1 88 ? -9.906 -1.133 10.977 1 98.75 88 ALA A CA 1
ATOM 621 C C . ALA A 1 88 ? -9.133 -1.3 12.273 1 98.75 88 ALA A C 1
ATOM 623 O O . ALA A 1 88 ? -9.438 -0.648 13.273 1 98.75 88 ALA A O 1
ATOM 624 N N . ALA A 1 89 ? -8.141 -2.156 12.25 1 98.56 89 ALA A N 1
ATOM 625 C CA . ALA A 1 89 ? -7.344 -2.393 13.453 1 98.56 89 ALA A CA 1
ATOM 626 C C . ALA A 1 89 ? -6.574 -1.139 13.852 1 98.56 89 ALA A C 1
ATOM 628 O O . ALA A 1 89 ? -6.578 -0.746 15.023 1 98.56 89 ALA A O 1
ATOM 629 N N . GLN A 1 90 ? -5.906 -0.496 12.914 1 98.75 90 GLN A N 1
ATOM 630 C CA . GLN A 1 90 ? -5.137 0.709 13.195 1 98.75 90 GLN A CA 1
ATOM 631 C C . GLN A 1 90 ? -6.047 1.854 13.633 1 98.75 90 GLN A C 1
ATOM 633 O O . GLN A 1 90 ? -5.758 2.547 14.609 1 98.75 90 GLN A O 1
ATOM 638 N N . ALA A 1 91 ? -7.133 2.033 12.898 1 98.88 91 ALA A N 1
ATOM 639 C CA . ALA A 1 91 ? -8.078 3.09 13.242 1 98.88 91 ALA A CA 1
ATOM 640 C C . ALA A 1 91 ? -8.711 2.842 14.609 1 98.88 91 ALA A C 1
ATOM 642 O O . ALA A 1 91 ? -8.805 3.756 15.43 1 98.88 91 ALA A O 1
ATOM 643 N N . GLY A 1 92 ? -9.148 1.576 14.797 1 98.75 92 GLY A N 1
ATOM 644 C CA . GLY A 1 92 ? -9.773 1.219 16.062 1 98.75 92 GLY A CA 1
ATOM 645 C C . GLY A 1 92 ? -8.875 1.453 17.25 1 98.75 92 GLY A C 1
ATOM 646 O O . GLY A 1 92 ? -9.312 1.981 18.281 1 98.75 92 GLY A O 1
ATOM 647 N N . HIS A 1 93 ? -7.613 1.076 17.141 1 98.69 93 HIS A N 1
ATOM 648 C CA . HIS A 1 93 ? -6.645 1.293 18.219 1 98.69 93 HIS A CA 1
ATOM 649 C C . HIS A 1 93 ? -6.52 2.775 18.547 1 98.69 93 HIS A C 1
ATOM 651 O O . HIS A 1 93 ? -6.531 3.15 19.719 1 98.69 93 HIS A O 1
ATOM 657 N N . ALA A 1 94 ? -6.41 3.623 17.531 1 98.75 94 ALA A N 1
ATOM 658 C CA . ALA A 1 94 ? -6.273 5.066 17.719 1 98.75 94 ALA A CA 1
ATOM 659 C C . ALA A 1 94 ? -7.527 5.652 18.375 1 98.75 94 ALA A C 1
ATOM 661 O O . ALA A 1 94 ? -7.43 6.465 19.297 1 98.75 94 ALA A O 1
ATOM 662 N N . LEU A 1 95 ? -8.68 5.195 17.922 1 98.69 95 LEU A N 1
ATOM 663 C CA . LEU A 1 95 ? -9.953 5.711 18.422 1 98.69 95 LEU A CA 1
ATOM 664 C C . LEU A 1 95 ? -10.172 5.289 19.875 1 98.69 95 LEU A C 1
ATOM 666 O O . LEU A 1 95 ? -10.68 6.07 20.688 1 98.69 95 LEU A O 1
ATOM 670 N N . GLU A 1 96 ? -9.773 4.098 20.172 1 98.25 96 GLU A N 1
ATOM 671 C CA . GLU A 1 96 ? -9.883 3.604 21.547 1 98.25 96 GLU A CA 1
ATOM 672 C C . GLU A 1 96 ? -9.008 4.414 22.5 1 98.25 96 GLU A C 1
ATOM 674 O O . GLU A 1 96 ? -9.32 4.543 23.688 1 98.25 96 GLU A O 1
ATOM 679 N N . ARG A 1 97 ? -7.965 5.004 21.953 1 98.31 97 ARG A N 1
ATOM 680 C CA . ARG A 1 97 ? -7.039 5.789 22.766 1 98.31 97 ARG A CA 1
ATOM 681 C C . ARG A 1 97 ? -7.422 7.266 22.75 1 98.31 97 ARG A C 1
ATOM 683 O O . ARG A 1 97 ? -6.715 8.102 23.328 1 98.31 97 ARG A O 1
ATOM 690 N N . GLY A 1 98 ? -8.461 7.617 22.031 1 98.25 98 GLY A N 1
ATOM 691 C CA . GLY A 1 98 ? -9.047 8.938 22.172 1 98.25 98 GLY A CA 1
ATOM 692 C C . GLY A 1 98 ? -8.664 9.875 21.031 1 98.25 98 GLY A C 1
ATOM 693 O O . GLY A 1 98 ? -8.969 11.07 21.078 1 98.25 98 GLY A O 1
ATOM 694 N N . ALA A 1 99 ? -8.039 9.383 19.969 1 98.56 99 ALA A N 1
ATOM 695 C CA . ALA A 1 99 ? -7.719 10.242 18.828 1 98.56 99 ALA A CA 1
ATOM 696 C C . ALA A 1 99 ? -8.961 10.969 18.328 1 98.56 99 ALA A C 1
ATOM 698 O O . ALA A 1 99 ? -10.047 10.383 18.266 1 98.56 99 ALA A O 1
ATOM 699 N N . CYS A 1 100 ? -8.828 12.195 17.922 1 98.12 100 CYS A N 1
ATOM 700 C CA . CYS A 1 100 ? -9.992 13 17.578 1 98.12 100 CYS A CA 1
ATOM 701 C C . CYS A 1 100 ? -10.484 12.672 16.172 1 98.12 100 CYS A C 1
ATOM 703 O O . CYS A 1 100 ? -11.68 12.766 15.883 1 98.12 100 CYS A O 1
ATOM 705 N N . ASN A 1 101 ? -9.594 12.312 15.266 1 98.81 101 ASN A N 1
ATOM 706 C CA . ASN A 1 101 ? -9.953 11.93 13.906 1 98.81 101 ASN A CA 1
ATOM 707 C C . ASN A 1 101 ? -9.023 10.852 13.359 1 98.81 101 ASN A C 1
ATOM 709 O O . ASN A 1 101 ? -7.91 10.672 13.859 1 98.81 101 ASN A O 1
ATOM 713 N N . ILE A 1 102 ? -9.531 10.117 12.445 1 98.94 102 ILE A N 1
ATOM 714 C CA . ILE A 1 102 ? -8.734 9.227 11.609 1 98.94 102 ILE A CA 1
ATOM 715 C C . ILE A 1 102 ? -8.641 9.789 10.188 1 98.94 102 ILE A C 1
ATOM 717 O O . ILE A 1 102 ? -9.656 10.172 9.602 1 98.94 102 ILE A O 1
ATOM 721 N N . LEU A 1 103 ? -7.477 10.008 9.711 1 98.94 103 LEU A N 1
ATOM 722 C CA . LEU A 1 103 ? -7.242 10.297 8.297 1 98.94 103 LEU A CA 1
ATOM 723 C C . LEU A 1 103 ? -7.043 9.008 7.512 1 98.94 103 LEU A C 1
ATOM 725 O O . LEU A 1 103 ? -5.984 8.383 7.586 1 98.94 103 LEU A O 1
ATOM 729 N N . LEU A 1 104 ? -8.055 8.617 6.773 1 98.94 104 LEU A N 1
ATOM 730 C CA . LEU A 1 104 ? -8.094 7.289 6.172 1 98.94 104 LEU A CA 1
ATOM 731 C C . LEU A 1 104 ? -7.91 7.371 4.66 1 98.94 104 LEU A C 1
ATOM 733 O O . LEU A 1 104 ? -8.781 7.891 3.953 1 98.94 104 LEU A O 1
ATOM 737 N N . ALA A 1 105 ? -6.828 6.918 4.168 1 98.94 105 ALA A N 1
ATOM 738 C CA . ALA A 1 105 ? -6.57 6.852 2.732 1 98.94 105 ALA A CA 1
ATOM 739 C C . ALA A 1 105 ? -7.23 5.625 2.113 1 98.94 105 ALA A C 1
ATOM 741 O O . ALA A 1 105 ? -7.469 4.629 2.801 1 98.94 105 ALA A O 1
ATOM 742 N N . PRO A 1 106 ? -7.578 5.695 0.824 1 98.88 106 PRO A N 1
ATOM 743 C CA . PRO A 1 106 ? -8.031 4.477 0.15 1 98.88 106 PRO A CA 1
ATOM 744 C C . PRO A 1 106 ? -6.918 3.438 0.003 1 98.88 106 PRO A C 1
ATOM 746 O O . PRO A 1 106 ? -5.738 3.779 0.074 1 98.88 106 PRO A O 1
ATOM 749 N N . PRO A 1 107 ? -7.312 2.15 -0.101 1 98.62 107 PRO A N 1
ATOM 750 C CA . PRO A 1 107 ? -6.281 1.179 -0.474 1 98.62 107 PRO A CA 1
ATOM 751 C C . PRO A 1 107 ? -5.574 1.538 -1.778 1 98.62 107 PRO A C 1
ATOM 753 O O . PRO A 1 107 ? -6.211 2.037 -2.711 1 98.62 107 PRO A O 1
ATOM 756 N N . SER A 1 108 ? -4.309 1.306 -1.809 1 98 108 SER A N 1
ATOM 757 C CA . SER A 1 108 ? -3.564 1.902 -2.914 1 98 108 SER A CA 1
ATOM 758 C C . SER A 1 108 ? -2.795 0.845 -3.697 1 98 108 SER A C 1
ATOM 760 O O . SER A 1 108 ? -1.979 1.176 -4.559 1 98 108 SER A O 1
ATOM 762 N N . TYR A 1 109 ? -2.975 -0.456 -3.412 1 98.69 109 TYR A N 1
ATOM 763 C CA . TYR A 1 109 ? -2.266 -1.487 -4.16 1 98.69 109 TYR A CA 1
ATOM 764 C C . TYR A 1 109 ? -2.854 -1.651 -5.559 1 98.69 109 TYR A C 1
ATOM 766 O O . TYR A 1 109 ? -2.15 -1.489 -6.559 1 98.69 109 TYR A O 1
ATOM 774 N N . PHE A 1 110 ? -4.176 -1.983 -5.641 1 98.44 110 PHE A N 1
ATOM 775 C CA . PHE A 1 110 ? -4.84 -2.109 -6.934 1 98.44 110 PHE A CA 1
ATOM 776 C C . PHE A 1 110 ? -5.09 -0.737 -7.551 1 98.44 110 PHE A C 1
ATOM 778 O O . PHE A 1 110 ? -5.422 0.215 -6.84 1 98.44 110 PHE A O 1
ATOM 785 N N . LYS A 1 111 ? -4.938 -0.698 -8.836 1 97.94 111 LYS A N 1
ATOM 786 C CA . LYS A 1 111 ? -5.195 0.537 -9.57 1 97.94 111 LYS A CA 1
ATOM 787 C C . LYS A 1 111 ? -6.449 0.412 -10.43 1 97.94 111 LYS A C 1
ATOM 789 O O . LYS A 1 111 ? -6.969 -0.689 -10.625 1 97.94 111 LYS A O 1
ATOM 794 N N . ASN A 1 112 ? -6.871 1.569 -10.922 1 96.5 112 ASN A N 1
ATOM 795 C CA . ASN A 1 112 ? -8.039 1.656 -11.789 1 96.5 112 ASN A CA 1
ATOM 796 C C . ASN A 1 112 ? -9.266 1.025 -11.141 1 96.5 112 ASN A C 1
ATOM 798 O O . ASN A 1 112 ? -10.023 0.303 -11.797 1 96.5 112 ASN A O 1
ATOM 802 N N . VAL A 1 113 ? -9.445 1.213 -9.891 1 97.94 113 VAL A N 1
ATOM 803 C CA . VAL A 1 113 ? -10.602 0.697 -9.172 1 97.94 113 VAL A CA 1
ATOM 804 C C . VAL A 1 113 ? -11.781 1.66 -9.328 1 97.94 113 VAL A C 1
ATOM 806 O O . VAL A 1 113 ? -11.586 2.842 -9.625 1 97.94 113 VAL A O 1
ATOM 809 N N . THR A 1 114 ? -13 1.189 -9.172 1 98.12 114 THR A N 1
ATOM 810 C CA . THR A 1 114 ? -14.203 1.975 -9.406 1 98.12 114 THR A CA 1
ATOM 811 C C . THR A 1 114 ? -14.688 2.617 -8.109 1 98.12 114 THR A C 1
ATOM 813 O O . THR A 1 114 ? -14.281 2.211 -7.023 1 98.12 114 THR A O 1
ATOM 816 N N . ASP A 1 115 ? -15.57 3.646 -8.266 1 98.75 115 ASP A N 1
ATOM 817 C CA . ASP A 1 115 ? -16.219 4.227 -7.094 1 98.75 115 ASP A CA 1
ATOM 818 C C . ASP A 1 115 ? -16.953 3.156 -6.285 1 98.75 115 ASP A C 1
ATOM 820 O O . ASP A 1 115 ? -16.953 3.195 -5.051 1 98.75 115 ASP A O 1
ATOM 824 N N . GLU A 1 116 ? -17.562 2.182 -7.016 1 98.56 116 GLU A N 1
ATOM 825 C CA . GLU A 1 116 ? -18.25 1.102 -6.324 1 98.56 116 GLU A CA 1
ATOM 826 C C . GLU A 1 116 ? -17.281 0.28 -5.473 1 98.56 116 GLU A C 1
ATOM 828 O O . GLU A 1 116 ? -17.578 -0.04 -4.32 1 98.56 116 GLU A O 1
ATOM 833 N N . GLY A 1 117 ? -16.156 -0.057 -6.047 1 98.69 117 GLY A N 1
ATOM 834 C CA . GLY A 1 117 ? -15.148 -0.797 -5.309 1 98.69 117 GLY A CA 1
ATOM 835 C C . GLY A 1 117 ? -14.625 -0.047 -4.094 1 98.69 117 GLY A C 1
ATOM 836 O O . GLY A 1 117 ? -14.477 -0.626 -3.018 1 98.69 117 GLY A O 1
ATOM 837 N N . LEU A 1 118 ? -14.383 1.201 -4.258 1 98.94 118 LEU A N 1
ATOM 838 C CA . LEU A 1 118 ? -13.898 2.023 -3.156 1 98.94 118 LEU A CA 1
ATOM 839 C C . LEU A 1 118 ? -14.961 2.178 -2.078 1 98.94 118 LEU A C 1
ATOM 841 O O . LEU A 1 118 ? -14.664 2.107 -0.885 1 98.94 118 LEU A O 1
ATOM 845 N N . PHE A 1 119 ? -16.234 2.42 -2.52 1 98.88 119 PHE A N 1
ATOM 846 C CA . PHE A 1 119 ? -17.328 2.51 -1.562 1 98.88 119 PHE A CA 1
ATOM 847 C C . PHE A 1 119 ? -17.406 1.246 -0.714 1 98.88 119 PHE A C 1
ATOM 849 O O . PHE A 1 119 ? -17.547 1.319 0.509 1 98.88 119 PHE A O 1
ATOM 856 N N . LYS A 1 120 ? -17.25 0.103 -1.327 1 98.5 120 LYS A N 1
ATOM 857 C CA . LYS A 1 120 ? -17.328 -1.174 -0.625 1 98.5 120 LYS A CA 1
ATOM 858 C C . LYS A 1 120 ? -16.156 -1.351 0.327 1 98.5 120 LYS A C 1
ATOM 860 O O . LYS A 1 120 ? -16.297 -1.938 1.401 1 98.5 120 LYS A O 1
ATOM 865 N N . TRP A 1 121 ? -15.023 -0.881 -0.053 1 98.81 121 TRP A N 1
ATOM 866 C CA . TRP A 1 121 ? -13.852 -1 0.813 1 98.81 121 TRP A CA 1
ATOM 867 C C . TRP A 1 121 ? -14.023 -0.162 2.076 1 98.81 121 TRP A C 1
ATOM 869 O O . TRP A 1 121 ? -13.844 -0.663 3.189 1 98.81 121 TRP A O 1
ATOM 879 N N . PHE A 1 122 ? -14.391 1.122 1.908 1 98.94 122 PHE A N 1
ATOM 880 C CA . PHE A 1 122 ? -14.641 1.967 3.072 1 98.94 122 PHE A CA 1
ATOM 881 C C . PHE A 1 122 ? -15.727 1.368 3.957 1 98.94 122 PHE A C 1
ATOM 883 O O . PHE A 1 122 ? -15.586 1.328 5.18 1 98.94 122 PHE A O 1
ATOM 890 N N . SER A 1 123 ? -16.781 0.882 3.299 1 98.69 123 SER A N 1
ATOM 891 C CA . SER A 1 123 ? -17.875 0.255 4.035 1 98.69 123 SER A CA 1
ATOM 892 C C . SER A 1 123 ? -17.375 -0.935 4.852 1 98.69 123 SER A C 1
ATOM 894 O O . SER A 1 123 ? -17.797 -1.134 5.992 1 98.69 123 SER A O 1
ATOM 896 N N . ALA A 1 124 ? -16.484 -1.696 4.273 1 98.38 124 ALA A N 1
ATOM 897 C CA . ALA A 1 124 ? -15.922 -2.855 4.969 1 98.38 124 ALA A CA 1
ATOM 898 C C . ALA A 1 124 ? -15.117 -2.426 6.191 1 98.38 124 ALA A C 1
ATOM 900 O O . ALA A 1 124 ? -15.219 -3.043 7.254 1 98.38 124 ALA A O 1
ATOM 901 N N . VAL A 1 125 ? -14.328 -1.388 6.066 1 98.81 125 VAL A N 1
ATOM 902 C CA . VAL A 1 125 ? -13.555 -0.867 7.191 1 98.81 125 VAL A CA 1
ATOM 903 C C . VAL A 1 125 ? -14.5 -0.44 8.312 1 98.81 125 VAL A C 1
ATOM 905 O O . VAL A 1 125 ? -14.289 -0.787 9.477 1 98.81 125 VAL A O 1
ATOM 908 N N . PHE A 1 126 ? -15.594 0.305 7.949 1 98.88 126 PHE A N 1
ATOM 909 C CA . PHE A 1 126 ? -16.531 0.807 8.938 1 98.88 126 PHE A CA 1
ATOM 910 C C . PHE A 1 126 ? -17.266 -0.343 9.617 1 98.88 126 PHE A C 1
ATOM 912 O O . PHE A 1 126 ? -17.5 -0.312 10.828 1 98.88 126 PHE A O 1
ATOM 919 N N . THR A 1 127 ? -17.609 -1.35 8.828 1 98.06 127 THR A N 1
ATOM 920 C CA . THR A 1 127 ? -18.266 -2.525 9.375 1 98.06 127 THR A CA 1
ATOM 921 C C . THR A 1 127 ? -17.375 -3.217 10.406 1 98.06 127 THR A C 1
ATOM 923 O O . THR A 1 127 ? -17.828 -3.586 11.484 1 98.06 127 THR A O 1
ATOM 926 N N . LEU A 1 128 ? -16.141 -3.365 10.094 1 97.94 128 LEU A N 1
ATOM 927 C CA . LEU A 1 128 ? -15.195 -4.027 10.984 1 97.94 128 LEU A CA 1
ATOM 928 C C . LEU A 1 128 ? -14.969 -3.203 12.242 1 97.94 128 LEU A C 1
ATOM 930 O O . LEU A 1 128 ? -14.734 -3.76 13.32 1 97.94 128 LEU A O 1
ATOM 934 N N . LEU A 1 129 ? -15.047 -1.896 12.117 1 98.62 129 LEU A N 1
ATOM 935 C CA . LEU A 1 129 ? -14.906 -1.012 13.273 1 98.62 129 LEU A CA 1
ATOM 936 C C . LEU A 1 129 ? -16.125 -1.11 14.188 1 98.62 129 LEU A C 1
ATOM 938 O O . LEU A 1 129 ? -16.016 -0.897 15.398 1 98.62 129 LEU A O 1
ATOM 942 N N . GLY A 1 130 ? -17.297 -1.376 13.609 1 97.75 130 GLY A N 1
ATOM 943 C CA . GLY A 1 130 ? -18.516 -1.479 14.391 1 97.75 130 GLY A CA 1
ATOM 944 C C . GLY A 1 130 ? -18.891 -0.19 15.102 1 97.75 130 GLY A C 1
ATOM 945 O O . GLY A 1 130 ? -18.922 0.875 14.484 1 97.75 130 GLY A O 1
ATOM 946 N N . THR A 1 131 ? -19.047 -0.235 16.375 1 97.38 131 THR A N 1
ATOM 947 C CA . THR A 1 131 ? -19.531 0.903 17.156 1 97.38 131 THR A CA 1
ATOM 948 C C . THR A 1 131 ? -18.406 1.913 17.375 1 97.38 131 THR A C 1
ATOM 950 O O . THR A 1 131 ? -18.656 3.047 17.797 1 97.38 131 THR A O 1
ATOM 953 N N . ARG A 1 132 ? -17.203 1.51 17.047 1 97.19 132 ARG A N 1
ATOM 954 C CA . ARG A 1 132 ? -16.062 2.41 17.234 1 97.19 132 ARG A CA 1
ATOM 955 C C . ARG A 1 132 ? -15.93 3.365 16.047 1 97.19 132 ARG A C 1
ATOM 957 O O . ARG A 1 132 ? -15.188 4.348 16.125 1 97.19 132 ARG A O 1
ATOM 964 N N . ALA A 1 133 ? -16.625 3.094 14.945 1 98.38 133 ALA A N 1
ATOM 965 C CA . ALA A 1 133 ? -16.453 3.883 13.734 1 98.38 133 ALA A CA 1
ATOM 966 C C . ALA A 1 133 ? -16.984 5.301 13.922 1 98.38 133 ALA A C 1
ATOM 968 O O . ALA A 1 133 ? -18.188 5.496 14.133 1 98.38 133 ALA A O 1
ATOM 969 N N . ARG A 1 134 ? -16.094 6.223 13.836 1 98.06 134 ARG A N 1
ATOM 970 C CA . ARG A 1 134 ? -16.453 7.633 13.984 1 98.06 134 ARG A CA 1
ATOM 971 C C . ARG A 1 134 ? -15.32 8.531 13.5 1 98.06 134 ARG A C 1
ATOM 973 O O . ARG A 1 134 ? -14.172 8.102 13.414 1 98.06 134 ARG A O 1
ATOM 980 N N . ASP A 1 135 ? -15.625 9.789 13.141 1 98.38 135 ASP A N 1
ATOM 981 C CA . ASP A 1 135 ? -14.688 10.891 12.969 1 98.38 135 ASP A CA 1
ATOM 982 C C . ASP A 1 135 ? -13.656 10.57 11.891 1 98.38 135 ASP A C 1
ATOM 984 O O . ASP A 1 135 ? -12.469 10.836 12.062 1 98.38 135 ASP A O 1
ATOM 988 N N . ILE A 1 136 ? -14.148 9.992 10.812 1 98.88 136 ILE A N 1
ATOM 989 C CA . ILE A 1 136 ? -13.281 9.625 9.695 1 98.88 136 ILE A CA 1
ATOM 990 C C . ILE A 1 136 ? -13.188 10.789 8.711 1 98.88 136 ILE A C 1
ATOM 992 O O . ILE A 1 136 ? -14.219 11.32 8.273 1 98.88 136 ILE A O 1
ATOM 996 N N . ILE A 1 137 ? -12.047 11.195 8.445 1 98.94 137 ILE A N 1
ATOM 997 C CA . ILE A 1 137 ? -11.734 12.07 7.324 1 98.94 137 ILE A CA 1
ATOM 998 C C . ILE A 1 137 ? -11.102 11.258 6.191 1 98.94 137 ILE A C 1
ATOM 1000 O O . ILE A 1 137 ? -10.008 10.711 6.352 1 98.94 137 ILE A O 1
ATOM 1004 N N . VAL A 1 138 ? -11.781 11.148 5.062 1 98.94 138 VAL A N 1
ATOM 1005 C CA . VAL A 1 138 ? -11.219 10.391 3.949 1 98.94 138 VAL A CA 1
ATOM 1006 C C . VAL A 1 138 ? -10.148 11.219 3.25 1 98.94 138 VAL A C 1
ATOM 1008 O O . VAL A 1 138 ? -10.281 12.438 3.123 1 98.94 138 VAL A O 1
ATOM 1011 N N . TYR A 1 139 ? -9.164 10.555 2.812 1 98.94 139 TYR A N 1
ATOM 1012 C CA . TY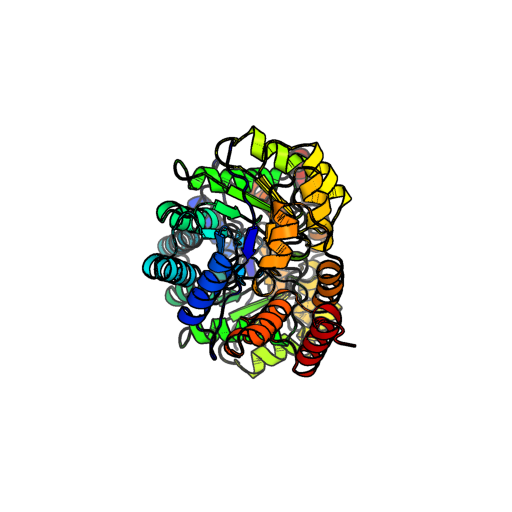R A 1 139 ? -7.953 11.211 2.328 1 98.94 139 TYR A CA 1
ATOM 1013 C C . TYR A 1 139 ? -7.801 11.031 0.822 1 98.94 139 TYR A C 1
ATOM 1015 O O . TYR A 1 139 ? -7.559 9.922 0.341 1 98.94 139 TYR A O 1
ATOM 1023 N N . ASN A 1 140 ? -7.938 12.117 0.032 1 98.88 140 ASN A N 1
ATOM 1024 C CA . ASN A 1 140 ? -7.738 12.133 -1.413 1 98.88 140 ASN A CA 1
ATOM 1025 C C . ASN A 1 140 ? -6.352 12.648 -1.782 1 98.88 140 ASN A C 1
ATOM 1027 O O . ASN A 1 140 ? -6.113 13.859 -1.77 1 98.88 140 ASN A O 1
ATOM 1031 N N . ILE A 1 141 ? -5.5 11.719 -2.166 1 98.62 141 ILE A N 1
ATOM 1032 C CA . ILE A 1 141 ? -4.145 12.094 -2.555 1 98.62 141 ILE A CA 1
ATOM 1033 C C . ILE A 1 141 ? -3.697 11.25 -3.746 1 98.62 141 ILE A C 1
ATOM 1035 O O . ILE A 1 141 ? -2.744 10.477 -3.643 1 98.62 141 ILE A O 1
ATOM 1039 N N . PRO A 1 142 ? -4.273 11.484 -4.883 1 98.19 142 PRO A N 1
ATOM 1040 C CA . PRO A 1 142 ? -4.086 10.586 -6.027 1 98.19 142 PRO A CA 1
ATOM 1041 C C . PRO A 1 142 ? -2.66 10.617 -6.574 1 98.19 142 PRO A C 1
ATOM 1043 O O . PRO A 1 142 ? -2.223 9.672 -7.223 1 98.19 142 PRO A O 1
ATOM 1046 N N . SER A 1 143 ? -1.865 11.672 -6.332 1 96.81 143 SER A N 1
ATOM 1047 C CA . SER A 1 143 ? -0.495 11.734 -6.828 1 96.81 143 SER A CA 1
ATOM 1048 C C . SER A 1 143 ? 0.377 10.664 -6.176 1 96.81 143 SER A C 1
ATOM 1050 O O . SER A 1 143 ? 1.433 10.305 -6.703 1 96.81 143 SER A O 1
ATOM 1052 N N . VAL A 1 144 ? -0.09 10.172 -5.016 1 97.75 144 VAL A N 1
ATOM 1053 C CA . VAL A 1 144 ? 0.679 9.188 -4.266 1 97.75 144 VAL A CA 1
ATOM 1054 C C . VAL A 1 144 ? 0.004 7.824 -4.363 1 97.75 144 VAL A C 1
ATOM 1056 O O . VAL A 1 144 ? 0.624 6.848 -4.793 1 97.75 144 VAL A O 1
ATOM 1059 N N . THR A 1 145 ? -1.293 7.742 -4.105 1 98.25 145 THR A N 1
ATOM 1060 C CA . THR A 1 145 ? -2.02 6.477 -4.082 1 98.25 145 THR A CA 1
ATOM 1061 C C . THR A 1 145 ? -2.324 6 -5.5 1 98.25 145 THR A C 1
ATOM 1063 O O . THR A 1 145 ? -2.543 4.809 -5.727 1 98.25 145 THR A O 1
ATOM 1066 N N . MET A 1 146 ? -2.453 6.969 -6.438 1 98.12 146 MET A N 1
ATOM 1067 C CA . MET A 1 146 ? -2.914 6.711 -7.801 1 98.12 146 MET A CA 1
ATOM 1068 C C . MET A 1 146 ? -4.348 6.195 -7.797 1 98.12 146 MET A C 1
ATOM 1070 O O . MET A 1 146 ? -4.75 5.465 -8.703 1 98.12 146 MET A O 1
ATOM 1074 N N . VAL A 1 147 ? -5.074 6.508 -6.766 1 98.56 147 VAL A N 1
ATOM 1075 C CA . VAL A 1 147 ? -6.48 6.156 -6.582 1 98.56 147 VAL A CA 1
ATOM 1076 C C . VAL A 1 147 ? -7.277 7.398 -6.195 1 98.56 147 VAL A C 1
ATOM 1078 O O . VAL A 1 147 ? -7.414 7.715 -5.012 1 98.56 147 VAL A O 1
ATOM 1081 N N . PRO A 1 148 ? -7.836 8.094 -7.207 1 98.56 148 PRO A N 1
ATOM 1082 C CA . PRO A 1 148 ? -8.609 9.305 -6.902 1 98.56 148 PRO A CA 1
ATOM 1083 C C . PRO A 1 148 ? -9.977 8.992 -6.301 1 98.56 148 PRO A C 1
ATOM 1085 O O . PRO A 1 148 ? -10.594 7.984 -6.66 1 98.56 148 PRO A O 1
ATOM 1088 N N . LEU A 1 149 ? -10.391 9.758 -5.355 1 98.88 149 LEU A N 1
ATOM 1089 C CA . LEU A 1 149 ? -11.75 9.719 -4.824 1 98.88 149 LEU A CA 1
ATOM 1090 C C . LEU A 1 149 ? -12.633 10.75 -5.527 1 98.88 149 LEU A C 1
ATOM 1092 O O . LEU A 1 149 ? -12.375 11.953 -5.445 1 98.88 149 LEU A O 1
ATOM 1096 N N . SER A 1 150 ? -13.641 10.305 -6.234 1 98.81 150 SER A N 1
ATOM 1097 C CA . SER A 1 150 ? -14.523 11.242 -6.922 1 98.81 150 SER A CA 1
ATOM 1098 C C . SER A 1 150 ? -15.406 12 -5.938 1 98.81 150 SER A C 1
ATOM 1100 O O . SER A 1 150 ? -15.664 11.516 -4.832 1 98.81 150 SER A O 1
ATOM 1102 N N . VAL A 1 151 ? -15.859 13.195 -6.348 1 98.75 151 VAL A N 1
ATOM 1103 C CA . VAL A 1 151 ? -16.781 13.977 -5.527 1 98.75 151 VAL A CA 1
ATOM 1104 C C . VAL A 1 151 ? -18.047 13.172 -5.273 1 98.75 151 VAL A C 1
ATOM 1106 O O . VAL A 1 151 ? -18.609 13.211 -4.176 1 98.75 151 VAL A O 1
ATOM 1109 N N . SER A 1 152 ? -18.484 12.375 -6.27 1 98.56 152 SER A N 1
ATOM 1110 C CA . SER A 1 152 ? -19.672 11.539 -6.148 1 98.56 152 SER A CA 1
ATOM 1111 C C . SER A 1 152 ? -19.469 10.445 -5.098 1 98.56 152 SER A C 1
ATOM 1113 O O . SER A 1 152 ? -20.375 10.164 -4.312 1 98.56 152 SER A O 1
ATOM 1115 N N . LEU A 1 153 ? -18.328 9.82 -5.059 1 98.88 153 LEU A N 1
ATOM 1116 C CA . LEU A 1 153 ? -18.016 8.805 -4.055 1 98.88 153 LEU A CA 1
ATOM 1117 C C . LEU A 1 153 ? -18.062 9.406 -2.652 1 98.88 153 LEU A C 1
ATOM 1119 O O . LEU A 1 153 ? -18.625 8.797 -1.732 1 98.88 153 LEU A O 1
ATOM 1123 N N . ILE A 1 154 ? -17.469 10.555 -2.502 1 98.69 154 ILE A N 1
ATOM 1124 C CA . ILE A 1 154 ? -17.453 11.242 -1.215 1 98.69 154 ILE A CA 1
ATOM 1125 C C . ILE A 1 154 ? -18.891 11.5 -0.756 1 98.69 154 ILE A C 1
ATOM 1127 O O . ILE A 1 154 ? -19.234 11.258 0.403 1 98.69 154 ILE A O 1
ATOM 1131 N N . GLY A 1 155 ? -19.672 12.016 -1.682 1 98.44 155 GLY A N 1
ATOM 1132 C CA . GLY A 1 155 ? -21.078 12.234 -1.361 1 98.44 155 GLY A CA 1
ATOM 1133 C C . GLY A 1 155 ? -21.797 10.961 -0.935 1 98.44 155 GLY A C 1
ATOM 1134 O O . GLY A 1 155 ? -22.562 10.969 0.03 1 98.44 155 GLY A O 1
ATOM 1135 N N . ARG A 1 156 ? -21.562 9.875 -1.607 1 98.75 156 ARG A N 1
ATOM 1136 C CA . ARG A 1 156 ? -22.172 8.594 -1.29 1 98.75 156 ARG A CA 1
ATOM 1137 C C . ARG A 1 156 ? -21.75 8.109 0.09 1 98.75 156 ARG A C 1
ATOM 1139 O O . ARG A 1 156 ? -22.578 7.621 0.869 1 98.75 156 ARG A O 1
ATOM 1146 N N . LEU A 1 157 ? -20.453 8.219 0.433 1 98.88 157 LEU A N 1
ATOM 1147 C CA . LEU A 1 157 ? -19.938 7.828 1.741 1 98.88 157 LEU A CA 1
ATOM 1148 C C . LEU A 1 157 ? -20.578 8.656 2.848 1 98.88 157 LEU A C 1
ATOM 1150 O O . LEU A 1 157 ? -21 8.109 3.877 1 98.88 157 LEU A O 1
ATOM 1154 N N . ARG A 1 158 ? -20.703 9.922 2.59 1 98.31 158 ARG A N 1
ATOM 1155 C CA . ARG A 1 158 ? -21.297 10.812 3.578 1 98.31 158 ARG A CA 1
ATOM 1156 C C . ARG A 1 158 ? -22.766 10.477 3.807 1 98.31 158 ARG A C 1
ATOM 1158 O O . ARG A 1 158 ? -23.219 10.414 4.949 1 98.31 158 ARG A O 1
ATOM 1165 N N . SER A 1 159 ? -23.484 10.281 2.746 1 98.38 159 SER A N 1
ATOM 1166 C CA . SER A 1 159 ? -24.906 10 2.836 1 98.38 159 SER A CA 1
ATOM 1167 C C . SER A 1 159 ? -25.172 8.664 3.521 1 98.38 159 SER A C 1
ATOM 1169 O O . SER A 1 159 ? -26.125 8.539 4.301 1 98.38 159 SER A O 1
ATOM 1171 N N . THR A 1 160 ? -24.391 7.695 3.264 1 98.75 160 THR A N 1
ATOM 1172 C CA . THR A 1 160 ? -24.594 6.352 3.793 1 98.75 160 THR A CA 1
ATOM 1173 C C . THR A 1 160 ? -24.094 6.258 5.234 1 98.75 160 THR A C 1
ATOM 1175 O O . THR A 1 160 ? -24.656 5.52 6.043 1 98.75 160 THR A O 1
ATOM 1178 N N . PHE A 1 161 ? -23.031 6.992 5.547 1 98.69 161 PHE A N 1
ATOM 1179 C CA . PHE A 1 161 ? -22.391 6.91 6.859 1 98.69 161 PHE A CA 1
ATOM 1180 C C . PHE A 1 161 ? -22.266 8.289 7.484 1 98.69 161 PHE A C 1
ATOM 1182 O O . PHE A 1 161 ? -21.156 8.703 7.863 1 98.69 161 PHE A O 1
ATOM 1189 N N . PRO A 1 162 ? -23.312 9.016 7.742 1 97.69 162 PRO A N 1
ATOM 1190 C CA . PRO A 1 162 ? -23.25 10.414 8.18 1 97.69 162 PRO A CA 1
ATOM 1191 C C . PRO A 1 162 ? -22.609 10.578 9.555 1 97.69 162 PRO A C 1
ATOM 1193 O O . PRO A 1 162 ? -22.047 11.633 9.859 1 97.69 162 PRO A O 1
ATOM 1196 N N . GLU A 1 163 ? -22.641 9.516 10.383 1 97.44 163 GLU A N 1
ATOM 1197 C CA . GLU A 1 163 ? -22.094 9.609 11.727 1 97.44 163 GLU A CA 1
ATOM 1198 C C . GLU A 1 163 ? -20.625 9.188 11.75 1 97.44 163 GLU A C 1
ATOM 1200 O O . GLU A 1 163 ? -19.938 9.359 12.766 1 97.44 163 GLU A O 1
ATOM 1205 N N . ILE A 1 164 ? -20.141 8.633 10.672 1 98.75 164 ILE A N 1
ATOM 1206 C CA . ILE A 1 164 ? -18.797 8.07 10.617 1 98.75 164 ILE A CA 1
ATOM 1207 C C . ILE A 1 164 ? -17.891 8.977 9.789 1 98.75 164 ILE A C 1
ATOM 1209 O O . ILE A 1 164 ? -16.812 9.383 10.242 1 98.75 164 ILE A O 1
ATOM 1213 N N . VAL A 1 165 ? -18.344 9.359 8.555 1 98.81 165 VAL A N 1
ATOM 1214 C CA . VAL A 1 165 ? -17.562 10.188 7.648 1 98.81 165 VAL A CA 1
ATOM 1215 C C . VAL A 1 165 ? -17.844 11.664 7.914 1 98.81 165 VAL A C 1
ATOM 1217 O O . VAL A 1 165 ? -18.922 12.164 7.59 1 98.81 165 VAL A O 1
ATOM 1220 N N . VAL A 1 166 ? -16.844 12.352 8.43 1 98.5 166 VAL A N 1
ATOM 1221 C CA . VAL A 1 166 ? -17.109 13.711 8.875 1 98.5 166 VAL A CA 1
ATOM 1222 C C . VAL A 1 166 ? -16.391 14.711 7.973 1 98.5 166 VAL A C 1
ATOM 1224 O O . VAL A 1 166 ? -16.625 15.922 8.055 1 98.5 166 VAL A O 1
ATOM 1227 N N . GLY A 1 167 ? -15.477 14.195 7.07 1 98.62 167 GLY A N 1
ATOM 1228 C CA . GLY A 1 167 ? -14.758 15.141 6.238 1 98.62 167 GLY A CA 1
ATOM 1229 C C . GLY A 1 167 ? -13.906 14.484 5.176 1 98.62 167 GLY A C 1
ATOM 1230 O O . GLY A 1 167 ? -13.938 13.258 5.016 1 98.62 167 GLY A O 1
ATOM 1231 N N . VAL A 1 168 ? -13.172 15.336 4.41 1 98.81 168 VAL A N 1
ATOM 1232 C CA . VAL A 1 168 ? -12.234 14.938 3.373 1 98.81 168 VAL A CA 1
ATOM 1233 C C . VAL A 1 168 ? -10.992 15.836 3.422 1 98.81 168 VAL A C 1
ATOM 1235 O O . VAL A 1 168 ? -11.109 17.047 3.615 1 98.81 168 VAL A O 1
ATOM 1238 N N . LYS A 1 169 ? -9.898 15.234 3.412 1 98.88 169 LYS A N 1
ATOM 1239 C CA . LYS A 1 169 ? -8.695 15.977 3.059 1 98.88 169 LYS A CA 1
ATOM 1240 C C . LYS A 1 169 ? -8.375 15.836 1.571 1 98.88 169 LYS A C 1
ATOM 1242 O O . LYS A 1 169 ? -8.117 14.734 1.087 1 98.88 169 LYS A O 1
ATOM 1247 N N . ASP A 1 170 ? -8.406 16.906 0.867 1 98.88 170 ASP A N 1
ATOM 1248 C CA . ASP A 1 170 ? -8.078 16.938 -0.554 1 98.88 170 ASP A CA 1
ATOM 1249 C C . ASP A 1 170 ? -6.641 17.391 -0.775 1 98.88 170 ASP A C 1
ATOM 1251 O O . ASP A 1 170 ? -6.32 18.562 -0.581 1 98.88 170 ASP A O 1
ATOM 1255 N N . SER A 1 171 ? -5.801 16.5 -1.143 1 98.5 171 SER A N 1
ATOM 1256 C CA . SER A 1 171 ? -4.406 16.797 -1.454 1 98.5 171 SER A CA 1
ATOM 1257 C C . SER A 1 171 ? -4.125 16.625 -2.943 1 98.5 171 SER A C 1
ATOM 1259 O O . SER A 1 171 ? -2.984 16.391 -3.344 1 98.5 171 SER A O 1
ATOM 1261 N N . SER A 1 172 ? -5.16 16.719 -3.816 1 98 172 SER A N 1
ATOM 1262 C CA . SER A 1 172 ? -4.98 16.5 -5.25 1 98 172 SER A CA 1
ATOM 1263 C C . SER A 1 172 ? -4.246 17.672 -5.895 1 98 172 SER A C 1
ATOM 1265 O O . SER A 1 172 ? -3.635 17.516 -6.957 1 98 172 SER A O 1
ATOM 1267 N N . GLY A 1 173 ? -4.371 18.859 -5.285 1 97.69 173 GLY A N 1
ATOM 1268 C CA . GLY A 1 173 ? -3.852 20.062 -5.922 1 97.69 173 GLY A CA 1
ATOM 1269 C C . GLY A 1 173 ? -4.648 20.484 -7.141 1 97.69 173 GLY A C 1
ATOM 1270 O O . GLY A 1 173 ? -4.215 21.359 -7.898 1 97.69 173 GLY A O 1
ATOM 1271 N N . ASP A 1 174 ? -5.762 19.828 -7.359 1 98.31 174 ASP A N 1
ATOM 1272 C CA . ASP A 1 174 ? -6.66 20.125 -8.469 1 98.31 174 ASP A CA 1
ATOM 1273 C C . ASP A 1 174 ? -7.773 21.078 -8.039 1 98.31 174 ASP A C 1
ATOM 1275 O O . ASP A 1 174 ? -8.781 20.656 -7.484 1 98.31 174 ASP A O 1
ATOM 1279 N N . TRP A 1 175 ? -7.574 22.375 -8.383 1 98.31 175 TRP A N 1
ATOM 1280 C CA . TRP A 1 175 ? -8.492 23.391 -7.883 1 98.31 175 TRP A CA 1
ATOM 1281 C C . TRP A 1 175 ? -9.914 23.109 -8.344 1 98.31 175 TRP A C 1
ATOM 1283 O O . TRP A 1 175 ? -10.859 23.188 -7.555 1 98.31 175 TRP A O 1
ATOM 1293 N N . PRO A 1 176 ? -10.148 22.766 -9.656 1 98.56 176 PRO A N 1
ATOM 1294 C CA . PRO A 1 176 ? -11.523 22.438 -10.055 1 98.56 176 PRO A CA 1
ATOM 1295 C C . PRO A 1 176 ? -12.148 21.359 -9.188 1 98.56 176 PRO A C 1
ATOM 1297 O O . PRO A 1 176 ? -13.336 21.438 -8.844 1 98.56 176 PRO A O 1
ATOM 1300 N N . TYR A 1 177 ? -11.391 20.391 -8.844 1 98.44 177 TYR A N 1
ATOM 1301 C CA . TYR A 1 177 ? -11.875 19.344 -7.945 1 98.44 177 TYR A CA 1
ATOM 1302 C C . TYR A 1 177 ? -12.219 19.922 -6.578 1 98.44 177 TYR A C 1
ATOM 1304 O O . TYR A 1 177 ? -13.289 19.641 -6.031 1 98.44 177 TYR A O 1
ATOM 1312 N N . THR A 1 178 ? -11.312 20.719 -6.012 1 98.44 178 THR A N 1
ATOM 1313 C CA . THR A 1 178 ? -11.516 21.344 -4.707 1 98.44 178 THR A CA 1
ATOM 1314 C C . THR A 1 178 ? -12.781 22.188 -4.703 1 98.44 178 THR A C 1
ATOM 1316 O O . THR A 1 178 ? -13.578 22.125 -3.77 1 98.44 178 THR A O 1
ATOM 1319 N N . GLU A 1 179 ? -12.898 22.922 -5.746 1 98.31 179 GLU A N 1
ATOM 1320 C CA . GLU A 1 179 ? -14.055 23.812 -5.855 1 98.31 179 GLU A CA 1
ATOM 1321 C C . GLU A 1 179 ? -15.352 23.016 -5.918 1 98.31 179 GLU A C 1
ATOM 1323 O O . GLU A 1 179 ? -16.344 23.375 -5.281 1 98.31 179 GLU A O 1
ATOM 1328 N N . SER A 1 180 ? -15.312 21.953 -6.688 1 98.44 180 SER A N 1
ATOM 1329 C CA . SER A 1 180 ? -16.484 21.094 -6.789 1 98.44 180 SER A CA 1
ATOM 1330 C C . SER A 1 180 ? -16.844 20.484 -5.438 1 98.44 180 SER A C 1
ATOM 1332 O O . SER A 1 180 ? -18.016 20.391 -5.082 1 98.44 180 SER A O 1
ATOM 1334 N N . LEU A 1 181 ? -15.867 20.062 -4.723 1 98.19 181 LEU A N 1
ATOM 1335 C CA . LEU A 1 181 ? -16.062 19.484 -3.402 1 98.19 181 LEU A CA 1
ATOM 1336 C C . LEU A 1 181 ? -16.688 20.484 -2.443 1 98.19 181 LEU A C 1
ATOM 1338 O O . LEU A 1 181 ? -17.641 20.156 -1.738 1 98.19 181 LEU A O 1
ATOM 1342 N N . LEU A 1 182 ? -16.141 21.688 -2.385 1 98.12 182 LEU A N 1
ATOM 1343 C CA . LEU A 1 182 ? -16.625 22.75 -1.516 1 98.12 182 LEU A CA 1
ATOM 1344 C C . LEU A 1 182 ? -18.062 23.109 -1.86 1 98.12 182 LEU A C 1
ATOM 1346 O O . LEU A 1 182 ? -18.875 23.391 -0.968 1 98.12 182 LEU A O 1
ATOM 1350 N N . GLY A 1 183 ? -18.375 23.125 -3.121 1 98 183 GLY A N 1
ATOM 1351 C CA . GLY A 1 183 ? -19.719 23.453 -3.562 1 98 183 GLY A CA 1
ATOM 1352 C C . GLY A 1 183 ? -20.734 22.375 -3.234 1 98 183 GLY A C 1
ATOM 1353 O O . GLY A 1 183 ? -21.875 22.672 -2.869 1 98 183 GLY A O 1
ATOM 1354 N N . ALA A 1 184 ? -20.312 21.156 -3.268 1 97.5 184 ALA A N 1
ATOM 1355 C CA . ALA A 1 184 ? -21.234 20.016 -3.146 1 97.5 184 ALA A CA 1
ATOM 1356 C C . ALA A 1 184 ? -21.438 19.641 -1.685 1 97.5 184 ALA A C 1
ATOM 1358 O O . ALA A 1 184 ? -22.5 19.125 -1.312 1 97.5 184 ALA A O 1
ATOM 1359 N N . HIS A 1 185 ? -20.406 19.906 -0.837 1 94.94 185 HIS A N 1
ATOM 1360 C CA . HIS A 1 185 ? -20.438 19.281 0.48 1 94.94 185 HIS A CA 1
ATOM 1361 C C . HIS A 1 185 ? -20.047 20.281 1.57 1 94.94 185 HIS A C 1
ATOM 1363 O O . HIS A 1 185 ? -19.141 20.016 2.359 1 94.94 185 HIS A O 1
ATOM 1369 N N . GLY A 1 186 ? -20.781 21.297 1.672 1 91.44 186 GLY A N 1
ATOM 1370 C CA . GLY A 1 186 ? -20.562 22.297 2.705 1 91.44 186 GLY A CA 1
ATOM 1371 C C . GLY A 1 186 ? -20.812 21.766 4.105 1 91.44 186 GLY A C 1
ATOM 1372 O O . GLY A 1 186 ? -20.422 22.406 5.09 1 91.44 186 GLY A O 1
ATOM 1373 N N . ASP A 1 187 ? -21.312 20.562 4.199 1 94.44 187 ASP A N 1
ATOM 1374 C CA . ASP A 1 187 ? -21.656 19.953 5.48 1 94.44 187 ASP A CA 1
ATOM 1375 C C . ASP A 1 187 ? -20.5 19.094 6.004 1 94.44 187 ASP A C 1
ATOM 1377 O O . ASP A 1 187 ? -20.562 18.578 7.121 1 94.44 187 ASP A O 1
ATOM 1381 N N . LEU A 1 188 ? -19.453 18.922 5.211 1 97.31 188 LEU A N 1
ATOM 1382 C CA . LEU A 1 188 ? -18.281 18.141 5.586 1 97.31 188 LEU A CA 1
ATOM 1383 C C . LEU A 1 188 ? -17.125 19.047 5.984 1 97.31 188 LEU A C 1
ATOM 1385 O O . LEU A 1 188 ? -17.062 20.203 5.559 1 97.31 188 LEU A O 1
ATOM 1389 N N . ILE A 1 189 ? -16.281 18.469 6.879 1 98.12 189 ILE A N 1
ATOM 1390 C CA . ILE A 1 189 ? -14.969 19.078 7.078 1 98.12 189 ILE A CA 1
ATOM 1391 C C . ILE A 1 189 ? -14.125 18.906 5.816 1 98.12 189 ILE A C 1
ATOM 1393 O O . ILE A 1 189 ? -13.633 17.812 5.527 1 98.12 189 ILE A O 1
ATOM 1397 N N . ILE A 1 190 ? -14.008 19.984 5.059 1 98.62 190 ILE A N 1
ATOM 1398 C CA . ILE A 1 190 ? -13.164 19.938 3.869 1 98.62 190 ILE A CA 1
ATOM 1399 C C . ILE A 1 190 ? -11.812 20.594 4.16 1 98.62 190 ILE A C 1
ATOM 1401 O O . ILE A 1 190 ? -11.75 21.797 4.434 1 98.62 190 ILE A O 1
ATOM 1405 N N . LEU A 1 191 ? -10.805 19.781 4.176 1 98.88 191 LEU A N 1
ATOM 1406 C CA . LEU A 1 191 ? -9.438 20.234 4.43 1 98.88 191 LEU A CA 1
ATOM 1407 C C . LEU A 1 191 ? -8.656 20.344 3.129 1 98.88 191 LEU A C 1
ATOM 1409 O O . LEU A 1 191 ? -8.688 19.438 2.297 1 98.88 191 LEU A O 1
ATOM 1413 N N . ILE A 1 192 ? -7.953 21.469 2.979 1 98.62 192 ILE A N 1
ATOM 1414 C CA . ILE A 1 192 ? -7.188 21.734 1.766 1 98.62 192 ILE A CA 1
ATOM 1415 C C . ILE A 1 192 ? -5.719 21.391 1.999 1 98.62 192 ILE A C 1
ATOM 1417 O O . ILE A 1 192 ? -5.055 22 2.842 1 98.62 192 ILE A O 1
ATOM 1421 N N . GLY A 1 193 ? -5.219 20.406 1.213 1 98 193 GLY A N 1
ATOM 1422 C CA . GLY A 1 193 ? -3.869 19.906 1.425 1 98 193 GLY A CA 1
ATOM 1423 C C . GLY A 1 193 ? -2.807 20.766 0.76 1 98 193 GLY A C 1
ATOM 1424 O O . GLY A 1 193 ? -1.703 20.906 1.288 1 98 193 GLY A O 1
ATOM 1425 N N . ASP A 1 194 ? -3.121 21.359 -0.418 1 98.12 194 ASP A N 1
ATOM 1426 C CA . ASP A 1 194 ? -2.182 22.219 -1.132 1 98.12 194 ASP A CA 1
ATOM 1427 C C . ASP A 1 194 ? -2.225 23.641 -0.594 1 98.12 194 ASP A C 1
ATOM 1429 O O . ASP A 1 194 ? -3.209 24.359 -0.793 1 98.12 194 ASP A O 1
ATOM 1433 N N . GLU A 1 195 ? -1.146 24.047 -0.013 1 98.5 195 GLU A N 1
ATOM 1434 C CA . GLU A 1 195 ? -1.124 25.359 0.623 1 98.5 195 GLU A CA 1
ATOM 1435 C C . GLU A 1 195 ? -1.34 26.469 -0.4 1 98.5 195 GLU A C 1
ATOM 1437 O O . GLU A 1 195 ? -1.788 27.562 -0.05 1 98.5 195 GLU A O 1
ATOM 1442 N N . ARG A 1 196 ? -1.103 26.25 -1.673 1 98.31 196 ARG A N 1
ATOM 1443 C CA . ARG A 1 196 ? -1.302 27.266 -2.715 1 98.31 196 ARG A CA 1
ATOM 1444 C C . ARG A 1 196 ? -2.785 27.547 -2.918 1 98.31 196 ARG A C 1
ATOM 1446 O O . ARG A 1 196 ? -3.148 28.609 -3.441 1 98.31 196 ARG A O 1
ATOM 1453 N N . HIS A 1 197 ? -3.641 26.547 -2.486 1 98.69 197 HIS A N 1
ATOM 1454 C CA . HIS A 1 197 ? -5.086 26.688 -2.625 1 98.69 197 HIS A CA 1
ATOM 1455 C C . HIS A 1 197 ? -5.75 26.938 -1.275 1 98.69 197 HIS A C 1
ATOM 1457 O O . HIS A 1 197 ? -6.969 27.109 -1.199 1 98.69 197 HIS A O 1
ATOM 1463 N N . LEU A 1 198 ? -4.949 27 -0.229 1 98.81 198 LEU A N 1
ATOM 1464 C CA . LEU A 1 198 ? -5.477 26.891 1.127 1 98.81 198 LEU A CA 1
ATOM 1465 C C . LEU A 1 198 ? -6.348 28.094 1.471 1 98.81 198 LEU A C 1
ATOM 1467 O O . LEU A 1 198 ? -7.52 27.938 1.815 1 98.81 198 LEU A O 1
ATOM 1471 N N . ALA A 1 199 ? -5.812 29.297 1.332 1 98.75 199 ALA A N 1
ATOM 1472 C CA . ALA A 1 199 ? -6.547 30.5 1.704 1 98.75 199 ALA A CA 1
ATOM 1473 C C . ALA A 1 199 ? -7.82 30.641 0.875 1 98.75 199 ALA A C 1
ATOM 1475 O O . ALA A 1 199 ? -8.891 30.922 1.416 1 98.75 199 ALA A O 1
ATOM 1476 N N . ARG A 1 200 ? -7.676 30.484 -0.424 1 98.5 200 ARG A N 1
ATOM 1477 C CA . ARG A 1 200 ? -8.82 30.562 -1.325 1 98.5 200 ARG A CA 1
ATOM 1478 C C . ARG A 1 200 ? -9.891 29.547 -0.943 1 98.5 200 ARG A C 1
ATOM 1480 O O . ARG A 1 200 ? -11.086 29.875 -0.919 1 98.5 200 ARG A O 1
ATOM 1487 N N . GLY A 1 201 ? -9.5 28.312 -0.668 1 98.5 201 GLY A N 1
ATOM 1488 C CA . GLY A 1 201 ? -10.43 27.281 -0.257 1 98.5 201 GLY A CA 1
ATOM 1489 C C . GLY A 1 201 ? -11.148 27.594 1.038 1 98.5 201 GLY A C 1
ATOM 1490 O O . GLY A 1 201 ? -12.352 27.359 1.161 1 98.5 201 GLY A O 1
ATOM 1491 N N . VAL A 1 202 ? -10.414 28.141 1.959 1 98.38 202 VAL A N 1
ATOM 1492 C CA . VAL A 1 202 ? -10.992 28.484 3.254 1 98.38 202 VAL A CA 1
ATOM 1493 C C . VAL A 1 202 ? -12.031 29.594 3.078 1 98.38 202 VAL A C 1
ATOM 1495 O O . VAL A 1 202 ? -13.102 29.547 3.693 1 98.38 202 VAL A O 1
ATOM 1498 N N . ARG A 1 203 ? -11.789 30.547 2.248 1 98.19 203 ARG A N 1
ATOM 1499 C CA . ARG A 1 203 ? -12.742 31.609 1.987 1 98.19 203 ARG A CA 1
ATOM 1500 C C . ARG A 1 203 ? -14.023 31.062 1.361 1 98.19 203 ARG A C 1
ATOM 1502 O O . ARG A 1 203 ? -15.078 31.703 1.43 1 98.19 203 ARG A O 1
ATOM 1509 N N . LEU A 1 204 ? -13.906 29.906 0.763 1 98 204 LEU A N 1
ATOM 1510 C CA . LEU A 1 204 ? -15.062 29.312 0.113 1 98 204 LEU A CA 1
ATOM 1511 C C . LEU A 1 204 ? -15.719 28.281 1.024 1 98 204 LEU A C 1
ATOM 1513 O O . LEU A 1 204 ? -16.594 27.531 0.589 1 98 204 LEU A O 1
ATOM 1517 N N . GLY A 1 205 ? -15.234 28.188 2.271 1 97.75 205 GLY A N 1
ATOM 1518 C CA . GLY A 1 205 ? -15.93 27.328 3.225 1 97.75 205 GLY A CA 1
ATOM 1519 C C . GLY A 1 205 ? -15.078 26.188 3.742 1 97.75 205 GLY A C 1
ATOM 1520 O O . GLY A 1 205 ? -15.516 25.438 4.609 1 97.75 205 GLY A O 1
ATOM 1521 N N . GLY A 1 206 ? -13.859 26.031 3.205 1 98.25 206 GLY A N 1
ATOM 1522 C CA . GLY A 1 206 ? -12.945 25.062 3.775 1 98.25 206 GLY A CA 1
ATOM 1523 C C . GLY A 1 206 ? -12.719 25.25 5.262 1 98.25 206 GLY A C 1
ATOM 1524 O O . GLY A 1 206 ? -12.781 26.375 5.766 1 98.25 206 GLY A O 1
ATOM 1525 N N . GLN A 1 207 ? -12.461 24.156 5.969 1 98.19 207 GLN A N 1
ATOM 1526 C CA . GLN A 1 207 ? -12.445 24.234 7.426 1 98.19 207 GLN A CA 1
ATOM 1527 C C . GLN A 1 207 ? -11.023 24.078 7.965 1 98.19 207 GLN A C 1
ATOM 1529 O O . GLN A 1 207 ? -10.836 23.75 9.133 1 98.19 207 GLN A O 1
ATOM 1534 N N . GLY A 1 208 ? -10.016 24.234 7.113 1 98.44 208 GLY A N 1
ATOM 1535 C CA . GLY A 1 208 ? -8.641 24.188 7.582 1 98.44 208 GLY A CA 1
ATOM 1536 C C . GLY A 1 208 ? -7.758 23.266 6.754 1 98.44 208 GLY A C 1
ATOM 1537 O O . GLY A 1 208 ? -7.922 23.156 5.539 1 98.44 208 GLY A O 1
ATOM 1538 N N . ALA A 1 209 ? -6.711 22.719 7.449 1 98.81 209 ALA A N 1
ATOM 1539 C CA . ALA A 1 209 ? -5.707 21.938 6.723 1 98.81 209 ALA A CA 1
ATOM 1540 C C . ALA A 1 209 ? -4.973 20.984 7.656 1 98.81 209 ALA A C 1
ATOM 1542 O O . ALA A 1 209 ? -4.898 21.219 8.867 1 98.81 209 ALA A O 1
ATOM 1543 N N . ILE A 1 210 ? -4.629 19.906 7.191 1 98.88 210 ILE A N 1
ATOM 1544 C CA . ILE A 1 210 ? -3.488 19.125 7.664 1 98.88 210 ILE A CA 1
ATOM 1545 C C . ILE A 1 210 ? -2.271 19.406 6.789 1 98.88 210 ILE A C 1
ATOM 1547 O O . ILE A 1 210 ? -2.242 19.031 5.617 1 98.88 210 ILE A O 1
ATOM 1551 N N . SER A 1 211 ? -1.247 20.062 7.301 1 98.88 211 SER A N 1
ATOM 1552 C CA . SER A 1 211 ? -0.25 20.688 6.445 1 98.88 211 SER A CA 1
ATOM 1553 C C . SER A 1 211 ? 1.161 20.25 6.82 1 98.88 211 SER A C 1
ATOM 1555 O O . SER A 1 211 ? 1.548 20.312 7.988 1 98.88 211 SER A O 1
ATOM 1557 N N . GLY A 1 212 ? 1.896 19.812 5.812 1 98.75 212 GLY A N 1
ATOM 1558 C CA . GLY A 1 212 ? 3.314 19.562 6.016 1 98.75 212 GLY A CA 1
ATOM 1559 C C . GLY A 1 212 ? 4.113 20.812 6.281 1 98.75 212 GLY A C 1
ATOM 1560 O O . GLY A 1 212 ? 5.074 20.797 7.051 1 98.75 212 GLY A O 1
ATOM 1561 N N . VAL A 1 213 ? 3.713 21.922 5.688 1 98.81 213 VAL A N 1
ATOM 1562 C CA . VAL A 1 213 ? 4.414 23.203 5.816 1 98.81 213 VAL A CA 1
ATOM 1563 C C . VAL A 1 213 ? 4.27 23.734 7.238 1 98.81 213 VAL A C 1
ATOM 1565 O O . VAL A 1 213 ? 5.16 24.422 7.746 1 98.81 213 VAL A O 1
ATOM 1568 N N . ALA A 1 214 ? 3.223 23.344 7.922 1 98.81 214 ALA A N 1
ATOM 1569 C CA . ALA A 1 214 ? 2.982 23.766 9.297 1 98.81 214 ALA A CA 1
ATOM 1570 C C . ALA A 1 214 ? 4.082 23.266 10.227 1 98.81 214 ALA A C 1
ATOM 1572 O O . ALA A 1 214 ? 4.207 23.75 11.359 1 98.81 214 ALA A O 1
ATOM 1573 N N . ASN A 1 215 ? 4.879 22.281 9.789 1 98.88 215 ASN A N 1
ATOM 1574 C CA . ASN A 1 215 ? 5.992 21.797 10.602 1 98.88 215 ASN A CA 1
ATOM 1575 C C . ASN A 1 215 ? 7.023 22.891 10.844 1 98.88 215 ASN A C 1
ATOM 1577 O O . ASN A 1 215 ? 7.719 22.891 11.859 1 98.88 215 ASN A O 1
ATOM 1581 N N . PHE A 1 216 ? 7.094 23.922 9.867 1 98.44 216 PHE A N 1
ATOM 1582 C CA . PHE A 1 216 ? 8.156 24.906 10.031 1 98.44 216 PHE A CA 1
ATOM 1583 C C . PHE A 1 216 ? 7.613 26.312 9.852 1 98.44 216 PHE A C 1
ATOM 1585 O O . PHE A 1 216 ? 8.289 27.297 10.188 1 98.44 216 PHE A O 1
ATOM 1592 N N . LEU A 1 217 ? 6.383 26.484 9.43 1 98.19 217 LEU A N 1
ATOM 1593 C CA . LEU A 1 217 ? 5.719 27.766 9.336 1 98.19 217 LEU A CA 1
ATOM 1594 C C . LEU A 1 217 ? 4.305 27.703 9.898 1 98.19 217 LEU A C 1
ATOM 1596 O O . LEU A 1 217 ? 3.344 28.094 9.234 1 98.19 217 LEU A O 1
ATOM 1600 N N . PRO A 1 218 ? 4.152 27.219 11.148 1 98.31 218 PRO A N 1
ATOM 1601 C CA . PRO A 1 218 ? 2.805 27.016 11.688 1 98.31 218 PRO A CA 1
ATOM 1602 C C . PRO A 1 218 ? 2.018 28.328 11.805 1 98.31 218 PRO A C 1
ATOM 1604 O O . PRO A 1 218 ? 0.814 28.344 11.539 1 98.31 218 PRO A O 1
ATOM 1607 N N . LEU A 1 219 ? 2.625 29.422 12.148 1 97.5 219 LEU A N 1
ATOM 1608 C CA . LEU A 1 219 ? 1.922 30.688 12.336 1 97.5 219 LEU A CA 1
ATOM 1609 C C . LEU A 1 219 ? 1.373 31.203 11.008 1 97.5 219 LEU A C 1
ATOM 1611 O O . LEU A 1 219 ? 0.21 31.609 10.922 1 97.5 219 LEU A O 1
ATOM 1615 N N . GLU A 1 220 ? 2.236 31.219 10.016 1 97.81 220 GLU A N 1
ATOM 1616 C CA . GLU A 1 220 ? 1.835 31.703 8.703 1 97.81 220 GLU A CA 1
ATOM 1617 C C . GLU A 1 220 ? 0.735 30.828 8.102 1 97.81 220 GLU A C 1
ATOM 1619 O O . GLU A 1 220 ? -0.242 31.344 7.555 1 97.81 220 GLU A O 1
ATOM 1624 N N . VAL A 1 221 ? 0.881 29.5 8.242 1 98.81 221 VAL A N 1
ATOM 1625 C CA . VAL A 1 221 ? -0.1 28.594 7.668 1 98.81 221 VAL A CA 1
ATOM 1626 C C . VAL A 1 221 ? -1.417 28.688 8.43 1 98.81 221 VAL A C 1
ATOM 1628 O O . VAL A 1 221 ? -2.496 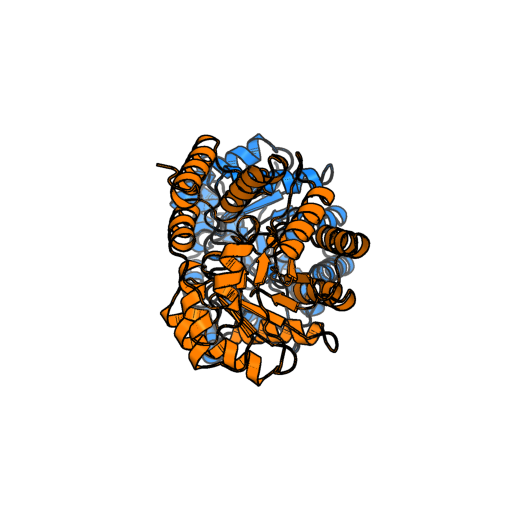28.578 7.844 1 98.81 221 VAL A O 1
ATOM 1631 N N . ARG A 1 222 ? -1.339 28.938 9.742 1 98.62 222 ARG A N 1
ATOM 1632 C CA . ARG A 1 222 ? -2.553 29.094 10.539 1 98.62 222 ARG A CA 1
ATOM 1633 C C . ARG A 1 222 ? -3.396 30.25 10.031 1 98.62 222 ARG A C 1
ATOM 1635 O O . ARG A 1 222 ? -4.621 30.141 9.938 1 98.62 222 ARG A O 1
ATOM 1642 N N . ALA A 1 223 ? -2.744 31.359 9.727 1 98.5 223 ALA A N 1
ATOM 1643 C CA . ALA A 1 223 ? -3.461 32.5 9.203 1 98.5 223 ALA A CA 1
ATOM 1644 C C . ALA A 1 223 ? -4.191 32.156 7.91 1 98.5 223 ALA A C 1
ATOM 1646 O O . ALA A 1 223 ? -5.305 32.656 7.672 1 98.5 223 ALA A O 1
ATOM 1647 N N . MET A 1 224 ? -3.578 31.344 7.086 1 98.75 224 MET A N 1
ATOM 1648 C CA . MET A 1 224 ? -4.223 30.891 5.855 1 98.75 224 MET A CA 1
ATOM 1649 C C . MET A 1 224 ? -5.383 29.953 6.16 1 98.75 224 MET A C 1
ATOM 1651 O O . MET A 1 224 ? -6.48 30.125 5.637 1 98.75 224 MET A O 1
ATOM 1655 N N . ALA A 1 225 ? -5.195 29.031 7.07 1 98.56 225 ALA A N 1
ATOM 1656 C CA . ALA A 1 225 ? -6.094 27.906 7.324 1 98.56 225 ALA A CA 1
ATOM 1657 C C . ALA A 1 225 ? -7.301 28.344 8.148 1 98.56 225 ALA A C 1
ATOM 1659 O O . ALA A 1 225 ? -8.383 27.781 8.023 1 98.56 225 ALA A O 1
ATOM 1660 N N . GLU A 1 226 ? -7.148 29.328 8.961 1 97.81 226 GLU A N 1
ATOM 1661 C CA . GLU A 1 226 ? -8.219 29.688 9.883 1 97.81 226 GLU A CA 1
ATOM 1662 C C . GLU A 1 226 ? -8.867 31.016 9.484 1 97.81 226 GLU A C 1
ATOM 1664 O O . GLU A 1 226 ? -10.039 31.25 9.766 1 97.81 226 GLU A O 1
ATOM 1669 N N . GLU A 1 227 ? -8.07 31.859 8.766 1 97.19 227 GLU A N 1
ATOM 1670 C CA . GLU A 1 227 ? -8.594 33.188 8.453 1 97.19 227 GLU A CA 1
ATOM 1671 C C . GLU A 1 227 ? -8.734 33.406 6.949 1 97.19 227 GLU A C 1
ATOM 1673 O O . GLU A 1 227 ? -9.367 34.344 6.5 1 97.19 227 GLU A O 1
ATOM 1678 N N . GLY A 1 228 ? -8.18 32.531 6.156 1 98.38 228 GLY A N 1
ATOM 1679 C CA . GLY A 1 228 ? -8.258 32.656 4.707 1 98.38 228 GLY A CA 1
ATOM 1680 C C . GLY A 1 228 ? -7.375 33.75 4.145 1 98.38 228 GLY A C 1
ATOM 1681 O O . GLY A 1 228 ? -7.695 34.344 3.115 1 98.38 228 GLY A O 1
ATOM 1682 N N . HIS A 1 229 ? -6.309 34.062 4.898 1 98.31 229 HIS A N 1
ATOM 1683 C CA . HIS A 1 229 ? -5.363 35.062 4.434 1 98.31 229 HIS A CA 1
ATOM 1684 C C . HIS A 1 229 ? -4.379 34.469 3.426 1 98.31 229 HIS A C 1
ATOM 1686 O O . HIS A 1 229 ? -3.781 33.438 3.678 1 98.31 229 HIS A O 1
ATOM 1692 N N . ASP A 1 230 ? -4.246 35.188 2.361 1 98.12 230 ASP A N 1
ATOM 1693 C CA . ASP A 1 230 ? -3.238 34.75 1.396 1 98.12 230 ASP A CA 1
ATOM 1694 C C . ASP A 1 230 ? -1.829 35 1.923 1 98.12 230 ASP A C 1
ATOM 1696 O O . ASP A 1 230 ? -1.602 35.969 2.654 1 98.12 230 ASP A O 1
ATOM 1700 N N . ASP A 1 231 ? -0.953 34.156 1.638 1 98.31 231 ASP A N 1
ATOM 1701 C CA . ASP A 1 231 ? 0.475 34.344 1.867 1 98.31 231 ASP A CA 1
ATOM 1702 C C . ASP A 1 231 ? 1.294 33.906 0.662 1 98.31 231 ASP A C 1
ATOM 1704 O O . ASP A 1 231 ? 1.606 32.719 0.529 1 98.31 231 ASP A O 1
ATOM 1708 N N . GLY A 1 232 ? 1.668 34.844 -0.172 1 98.25 232 GLY A N 1
ATOM 1709 C CA . GLY A 1 232 ? 2.391 34.562 -1.4 1 98.25 232 GLY A CA 1
ATOM 1710 C C . GLY A 1 232 ? 3.742 33.906 -1.158 1 98.25 232 GLY A C 1
ATOM 1711 O O . GLY A 1 232 ? 4.23 33.156 -1.994 1 98.25 232 GLY A O 1
ATOM 1712 N N . ARG A 1 233 ? 4.406 34.219 -0.017 1 98.19 233 ARG A N 1
ATOM 1713 C CA . ARG A 1 233 ? 5.695 33.625 0.311 1 98.19 233 ARG A CA 1
ATOM 1714 C C . ARG A 1 233 ? 5.559 32.094 0.492 1 98.19 233 ARG A C 1
ATOM 1716 O O . ARG A 1 233 ? 6.398 31.344 0.02 1 98.19 233 ARG A O 1
ATOM 1723 N N . ILE A 1 234 ? 4.488 31.688 1.148 1 98.5 234 ILE A N 1
ATOM 1724 C CA . ILE A 1 234 ? 4.25 30.266 1.363 1 98.5 234 ILE A CA 1
ATOM 1725 C C . ILE A 1 234 ? 3.965 29.578 0.028 1 98.5 234 ILE A C 1
ATOM 1727 O O . ILE A 1 234 ? 4.531 28.516 -0.271 1 98.5 234 ILE A O 1
ATOM 1731 N N . GLU A 1 235 ? 3.102 30.188 -0.775 1 98.31 235 GLU A N 1
ATOM 1732 C CA . GLU A 1 235 ? 2.756 29.625 -2.074 1 98.31 235 GLU A CA 1
ATOM 1733 C C . GLU A 1 235 ? 3.996 29.438 -2.941 1 98.31 235 GLU A C 1
ATOM 1735 O O . GLU A 1 235 ? 4.18 28.375 -3.549 1 98.31 235 GLU A O 1
ATOM 1740 N N . ASP A 1 236 ? 4.875 30.484 -2.959 1 98.25 236 ASP A N 1
ATOM 1741 C CA . ASP A 1 236 ? 6.113 30.422 -3.73 1 98.25 236 ASP A CA 1
ATOM 1742 C C . ASP A 1 236 ? 7.039 29.328 -3.195 1 98.25 236 ASP A C 1
ATOM 1744 O O . ASP A 1 236 ? 7.652 28.594 -3.971 1 98.25 236 ASP A O 1
ATOM 1748 N N . PHE A 1 237 ? 7.117 29.219 -1.918 1 98.5 237 PHE A N 1
ATOM 1749 C CA . PHE A 1 237 ? 8.031 28.25 -1.338 1 98.5 237 PHE A CA 1
ATOM 1750 C C . PHE A 1 237 ? 7.531 26.828 -1.576 1 98.5 237 PHE A C 1
ATOM 1752 O O . PHE A 1 237 ? 8.328 25.906 -1.776 1 98.5 2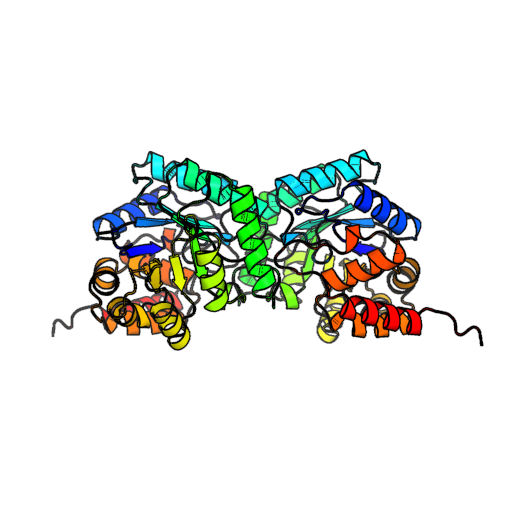37 PHE A O 1
ATOM 1759 N N . VAL A 1 238 ? 6.219 26.625 -1.479 1 98.44 238 VAL A N 1
ATOM 1760 C CA . VAL A 1 238 ? 5.652 25.312 -1.808 1 98.44 238 VAL A CA 1
ATOM 1761 C C . VAL A 1 238 ? 6.051 24.922 -3.227 1 98.44 238 VAL A C 1
ATOM 1763 O O . VAL A 1 238 ? 6.379 23.766 -3.484 1 98.44 238 VAL A O 1
ATOM 1766 N N . GLY A 1 239 ? 6.016 25.891 -4.164 1 97.75 239 GLY A N 1
ATOM 1767 C CA . GLY A 1 239 ? 6.516 25.625 -5.504 1 97.75 239 GLY A CA 1
ATOM 1768 C C . GLY A 1 239 ? 7.934 25.094 -5.516 1 97.75 239 GLY A C 1
ATOM 1769 O O . GLY A 1 239 ? 8.258 24.203 -6.301 1 97.75 239 GLY A O 1
ATOM 1770 N N . GLU A 1 240 ? 8.844 25.609 -4.633 1 97.69 240 GLU A N 1
ATOM 1771 C CA . GLU A 1 240 ? 10.219 25.141 -4.5 1 97.69 240 GLU A CA 1
ATOM 1772 C C . GLU A 1 240 ? 10.273 23.734 -3.896 1 97.69 240 GLU A C 1
ATOM 1774 O O . GLU A 1 240 ? 11.055 22.891 -4.344 1 97.69 240 GLU A O 1
ATOM 1779 N N . LEU A 1 241 ? 9.453 23.484 -2.877 1 98 241 LEU A N 1
ATOM 1780 C CA . LEU A 1 241 ? 9.398 22.188 -2.209 1 98 241 LEU A CA 1
ATOM 1781 C C . LEU A 1 241 ? 9.039 21.078 -3.197 1 98 241 LEU A C 1
ATOM 1783 O O . LEU A 1 241 ? 9.578 19.969 -3.123 1 98 241 LEU A O 1
ATOM 1787 N N . LEU A 1 242 ? 8.18 21.391 -4.129 1 96.69 242 LEU A N 1
ATOM 1788 C CA . LEU A 1 242 ? 7.609 20.406 -5.043 1 96.69 242 LEU A CA 1
ATOM 1789 C C . LEU A 1 242 ? 8.633 19.969 -6.086 1 96.69 242 LEU A C 1
ATOM 1791 O O . LEU A 1 242 ? 8.406 19.016 -6.828 1 96.69 242 LEU A O 1
ATOM 1795 N N . ASN A 1 243 ? 9.812 20.656 -6.148 1 96.44 243 ASN A N 1
ATOM 1796 C CA . ASN A 1 243 ? 10.914 20.203 -7 1 96.44 243 ASN A CA 1
ATOM 1797 C C . ASN A 1 243 ? 11.625 19 -6.402 1 96.44 243 ASN A C 1
ATOM 1799 O O . ASN A 1 243 ? 12.477 18.391 -7.055 1 96.44 243 ASN A O 1
ATOM 1803 N N . TYR A 1 244 ? 11.305 18.641 -5.207 1 97.12 244 TYR A N 1
ATOM 1804 C CA . TYR A 1 244 ? 11.875 17.516 -4.465 1 97.12 244 TYR A CA 1
ATOM 1805 C C . TYR A 1 244 ? 10.781 16.578 -3.969 1 97.12 244 TYR A C 1
ATOM 1807 O O . TYR A 1 244 ? 9.602 16.922 -3.988 1 97.12 244 TYR A O 1
ATOM 1815 N N . PRO A 1 245 ? 11.148 15.258 -3.609 1 96.56 245 PRO A N 1
ATOM 1816 C CA . PRO A 1 245 ? 10.164 14.516 -2.822 1 96.56 245 PRO A CA 1
ATOM 1817 C C . PRO A 1 245 ? 9.695 15.273 -1.584 1 96.56 245 PRO A C 1
ATOM 1819 O O . PRO A 1 245 ? 10.523 15.734 -0.789 1 96.56 245 PRO A O 1
ATOM 1822 N N . VAL A 1 246 ? 8.477 15.422 -1.416 1 97.44 246 VAL A N 1
ATOM 1823 C CA . VAL A 1 246 ? 7.871 16.391 -0.515 1 97.44 246 VAL A CA 1
ATOM 1824 C C . VAL A 1 246 ? 8.258 16.078 0.928 1 97.44 246 VAL A C 1
ATOM 1826 O O . VAL A 1 246 ? 8.672 16.969 1.675 1 97.44 246 VAL A O 1
ATOM 1829 N N . THR A 1 247 ? 8.203 14.766 1.33 1 98.38 247 THR A N 1
ATOM 1830 C CA . THR A 1 247 ? 8.438 14.391 2.721 1 98.38 247 THR A CA 1
ATOM 1831 C C . THR A 1 247 ? 9.875 14.703 3.127 1 98.38 247 THR A C 1
ATOM 1833 O O . THR A 1 247 ? 10.109 15.398 4.113 1 98.38 247 THR A O 1
ATOM 1836 N N . PRO A 1 248 ? 10.875 14.281 2.318 1 98.38 248 PRO A N 1
ATOM 1837 C CA . PRO A 1 248 ? 12.25 14.656 2.654 1 98.38 248 PRO A CA 1
ATOM 1838 C C . PRO A 1 248 ? 12.469 16.172 2.66 1 98.38 248 PRO A C 1
ATOM 1840 O O . PRO A 1 248 ? 13.227 16.688 3.486 1 98.38 248 PRO A O 1
ATOM 1843 N N . ALA A 1 249 ? 11.812 16.891 1.762 1 98.75 249 ALA A N 1
ATOM 1844 C CA . ALA A 1 249 ? 11.984 18.344 1.67 1 98.75 249 ALA A CA 1
ATOM 1845 C C . ALA A 1 249 ? 11.453 19.031 2.918 1 98.75 249 ALA A C 1
ATOM 1847 O O . ALA A 1 249 ? 12.086 19.953 3.441 1 98.75 249 ALA A O 1
ATOM 1848 N N . VAL A 1 250 ? 10.289 18.609 3.379 1 98.81 250 VAL A N 1
ATOM 1849 C CA . VAL A 1 250 ? 9.719 19.156 4.609 1 98.81 250 VAL A CA 1
ATOM 1850 C C . VAL A 1 250 ? 10.672 18.891 5.777 1 98.81 250 VAL A C 1
ATOM 1852 O O . VAL A 1 250 ? 10.906 19.781 6.602 1 98.81 2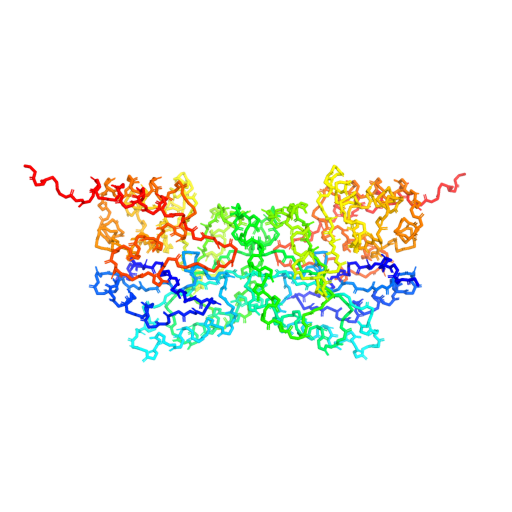50 VAL A O 1
ATOM 1855 N N . LYS A 1 251 ? 11.25 17.719 5.809 1 98.69 251 LYS A N 1
ATOM 1856 C CA . LYS A 1 251 ? 12.125 17.328 6.91 1 98.69 251 LYS A CA 1
ATOM 1857 C C . LYS A 1 251 ? 13.422 18.125 6.891 1 98.69 251 LYS A C 1
ATOM 1859 O O . LYS A 1 251 ? 13.984 18.438 7.945 1 98.69 251 LYS A O 1
ATOM 1864 N N . VAL A 1 252 ? 13.914 18.469 5.691 1 98.69 252 VAL A N 1
ATOM 1865 C CA . VAL A 1 252 ? 15.07 19.344 5.574 1 98.69 252 VAL A CA 1
ATOM 1866 C C . VAL A 1 252 ? 14.766 20.688 6.25 1 98.69 252 VAL A C 1
ATOM 1868 O O . VAL A 1 252 ? 15.609 21.234 6.965 1 98.69 252 VAL A O 1
ATOM 1871 N N . MET A 1 253 ? 13.578 21.219 6.066 1 98.69 253 MET A N 1
ATOM 1872 C CA . MET A 1 253 ? 13.203 22.5 6.629 1 98.69 253 MET A CA 1
ATOM 1873 C C . MET A 1 253 ? 13.047 22.422 8.141 1 98.69 253 MET A C 1
ATOM 1875 O O . MET A 1 253 ? 13.414 23.344 8.867 1 98.69 253 MET A O 1
ATOM 1879 N N . ILE A 1 254 ? 12.516 21.25 8.633 1 98.69 254 ILE A N 1
ATOM 1880 C CA . ILE A 1 254 ? 12.438 21.062 10.07 1 98.69 254 ILE A CA 1
ATOM 1881 C C . ILE A 1 254 ? 13.844 21.062 10.672 1 98.69 254 ILE A C 1
ATOM 1883 O O . ILE A 1 254 ? 14.094 21.719 11.688 1 98.69 254 ILE A O 1
ATOM 1887 N N . ALA A 1 255 ? 14.711 20.328 10.023 1 98.19 255 ALA A N 1
ATOM 1888 C CA . ALA A 1 255 ? 16.094 20.281 10.484 1 98.19 255 ALA A CA 1
ATOM 1889 C C . ALA A 1 255 ? 16.703 21.672 10.555 1 98.19 255 ALA A C 1
ATOM 1891 O O . ALA A 1 255 ? 17.375 22.016 11.523 1 98.19 255 ALA A O 1
ATOM 1892 N N . ARG A 1 256 ? 16.422 22.438 9.578 1 96.88 256 ARG A N 1
ATOM 1893 C CA . ARG A 1 256 ? 16.953 23.797 9.523 1 96.88 256 ARG A CA 1
ATOM 1894 C C . ARG A 1 256 ? 16.391 24.656 10.641 1 96.88 256 ARG A C 1
ATOM 1896 O O . ARG A 1 256 ? 17.125 25.391 11.305 1 96.88 256 ARG A O 1
ATOM 1903 N N . MET A 1 257 ? 15.125 24.562 10.852 1 96.06 257 MET A N 1
ATOM 1904 C CA . MET A 1 257 ? 14.438 25.406 11.828 1 96.06 257 MET A CA 1
ATOM 1905 C C . MET A 1 257 ? 14.82 25.016 13.25 1 96.06 257 MET A C 1
ATOM 1907 O O . MET A 1 257 ? 14.922 25.875 14.133 1 96.06 257 MET A O 1
ATOM 1911 N N . THR A 1 258 ? 15.055 23.734 13.461 1 96.19 258 THR A N 1
ATOM 1912 C CA . THR A 1 258 ? 15.289 23.25 14.812 1 96.19 258 THR A CA 1
ATOM 1913 C C . THR A 1 258 ? 16.781 23.141 15.102 1 96.19 258 THR A C 1
ATOM 1915 O O . THR A 1 258 ? 17.188 23.047 16.266 1 96.19 258 THR A O 1
ATOM 1918 N N . GLY A 1 259 ? 17.578 23.141 14.078 1 96.56 259 GLY A N 1
ATOM 1919 C CA . GLY A 1 259 ? 19 22.906 14.227 1 96.56 259 GLY A CA 1
ATOM 1920 C C . GLY A 1 259 ? 19.344 21.469 14.578 1 96.56 259 GLY A C 1
ATOM 1921 O O . GLY A 1 259 ? 20.406 21.188 15.102 1 96.56 259 GLY A O 1
ATOM 1922 N N . ASP A 1 260 ? 18.406 20.516 14.344 1 97.12 260 ASP A N 1
ATOM 1923 C CA . ASP A 1 260 ? 18.578 19.109 14.711 1 97.12 260 ASP A CA 1
ATOM 1924 C C . ASP A 1 260 ? 18.594 18.219 13.477 1 97.12 260 ASP A C 1
ATOM 1926 O O . ASP A 1 260 ? 17.562 18.016 12.828 1 97.12 260 ASP A O 1
ATOM 1930 N N . ASP A 1 261 ? 19.703 17.562 13.234 1 95.81 261 ASP A N 1
ATOM 1931 C CA . ASP A 1 261 ? 19.922 16.781 12.023 1 95.81 261 ASP A CA 1
ATOM 1932 C C . ASP A 1 261 ? 19.156 15.461 12.078 1 95.81 261 ASP A C 1
ATOM 1934 O O . ASP A 1 261 ? 19.062 14.75 11.07 1 95.81 261 ASP A O 1
ATOM 1938 N N . VAL A 1 262 ? 18.531 15.141 13.219 1 97.12 262 VAL A N 1
ATOM 1939 C CA . VAL A 1 262 ? 17.766 13.906 13.352 1 97.12 262 VAL A CA 1
ATOM 1940 C C . VAL A 1 262 ? 16.625 13.891 12.336 1 97.12 262 VAL A C 1
ATOM 1942 O O . VAL A 1 262 ? 16.156 12.82 11.938 1 97.12 262 VAL A O 1
ATOM 1945 N N . TRP A 1 263 ? 16.281 15.055 11.836 1 97.88 263 TRP A N 1
ATOM 1946 C CA . TRP A 1 263 ? 15.133 15.211 10.945 1 97.88 263 TRP A CA 1
ATOM 1947 C C . TRP A 1 263 ? 15.523 14.922 9.5 1 97.88 263 TRP A C 1
ATOM 1949 O O . TRP A 1 263 ? 14.656 14.781 8.633 1 97.88 263 TRP A O 1
ATOM 1959 N N . LEU A 1 264 ? 16.781 14.828 9.211 1 97 264 LEU A N 1
ATOM 1960 C CA . LEU A 1 264 ? 17.219 14.695 7.824 1 97 264 LEU A CA 1
ATOM 1961 C C . LEU A 1 264 ? 17.031 13.266 7.328 1 97 264 LEU A C 1
ATOM 1963 O O . LEU A 1 264 ? 16.859 13.039 6.133 1 97 264 LEU A O 1
ATOM 1967 N N . ALA A 1 265 ? 17.016 12.312 8.273 1 97.19 265 ALA A N 1
ATOM 1968 C CA . ALA A 1 265 ? 16.859 10.914 7.891 1 97.19 265 ALA A CA 1
ATOM 1969 C C . ALA A 1 265 ? 15.398 10.602 7.547 1 97.19 265 ALA A C 1
ATOM 1971 O O . ALA A 1 265 ? 14.484 11.172 8.133 1 97.19 265 ALA A O 1
ATOM 1972 N N . VAL A 1 266 ? 15.18 9.766 6.543 1 97.44 266 VAL A N 1
ATOM 1973 C CA . VAL A 1 266 ? 13.867 9.281 6.141 1 97.44 266 VAL A CA 1
ATOM 1974 C C . VAL A 1 266 ? 13.867 7.75 6.145 1 97.44 266 VAL A C 1
ATOM 1976 O O . VAL A 1 266 ? 14.922 7.121 6.137 1 97.44 266 VAL A O 1
ATOM 1979 N N . ARG A 1 267 ? 12.734 7.191 6.223 1 97.94 267 ARG A N 1
ATOM 1980 C CA . ARG A 1 267 ? 12.633 5.742 6.074 1 97.94 267 ARG A CA 1
ATOM 1981 C C . ARG A 1 267 ? 12.523 5.348 4.605 1 97.94 267 ARG A C 1
ATOM 1983 O O . ARG A 1 267 ? 11.859 6.031 3.822 1 97.94 267 ARG A O 1
ATOM 1990 N N . PRO A 1 268 ? 13.141 4.211 4.312 1 97.75 268 PRO A N 1
ATOM 1991 C CA . PRO A 1 268 ? 12.961 3.705 2.949 1 97.75 268 PRO A CA 1
ATOM 1992 C C . PRO A 1 268 ? 11.5 3.375 2.631 1 97.75 268 PRO A C 1
ATOM 1994 O O . PRO A 1 268 ? 10.734 3.012 3.529 1 97.75 268 PRO A O 1
ATOM 1997 N N . PRO A 1 269 ? 11.086 3.625 1.307 1 98.25 269 PRO A N 1
ATOM 1998 C CA . PRO A 1 269 ? 11.953 3.76 0.131 1 98.25 269 PRO A CA 1
ATOM 1999 C C . PRO A 1 269 ? 12.328 5.211 -0.164 1 98.25 269 PRO A C 1
ATOM 2001 O O . PRO A 1 269 ? 12.938 5.496 -1.195 1 98.25 269 PRO A O 1
ATOM 2004 N N . LEU A 1 270 ? 11.938 6.137 0.726 1 97.88 270 LEU A N 1
ATOM 2005 C CA . LEU A 1 270 ? 12.391 7.512 0.542 1 97.88 270 LEU A CA 1
ATOM 2006 C C . LEU A 1 270 ? 13.891 7.625 0.787 1 97.88 270 LEU A C 1
ATOM 2008 O O . LEU A 1 270 ? 14.469 6.82 1.519 1 97.88 270 LEU A O 1
ATOM 2012 N N . VAL A 1 271 ? 14.531 8.586 0.182 1 97.69 271 VAL A N 1
ATOM 2013 C CA . VAL A 1 271 ? 15.953 8.867 0.356 1 97.69 271 VAL A CA 1
ATOM 2014 C C . VAL A 1 271 ? 16.141 10.328 0.742 1 97.69 271 VAL A C 1
ATOM 2016 O O . VAL A 1 271 ? 15.398 11.203 0.292 1 97.69 271 VAL A O 1
ATOM 2019 N N . PRO A 1 272 ? 17.109 10.578 1.606 1 97.12 272 PRO A N 1
ATOM 2020 C CA . PRO A 1 272 ? 17.375 11.977 1.982 1 97.12 272 PRO A CA 1
ATOM 2021 C C . PRO A 1 272 ? 17.734 12.852 0.785 1 97.12 272 PRO A C 1
ATOM 2023 O O . PRO A 1 272 ? 18.266 12.352 -0.212 1 97.12 272 PRO A O 1
ATOM 2026 N N . ILE A 1 273 ? 17.375 14.109 0.891 1 97.81 273 ILE A N 1
ATOM 2027 C CA . ILE A 1 273 ? 17.781 15.094 -0.11 1 97.81 273 ILE A CA 1
ATOM 2028 C C . ILE A 1 273 ? 19.281 15.352 -0.018 1 97.81 273 ILE A C 1
ATOM 2030 O O . ILE A 1 273 ? 19.844 15.406 1.08 1 97.81 273 ILE A O 1
ATOM 2034 N N . SER A 1 274 ? 19.922 15.523 -1.124 1 97.5 274 SER A N 1
ATOM 2035 C CA . SER A 1 274 ? 21.359 15.758 -1.161 1 97.5 274 SER A CA 1
ATOM 2036 C C . SER A 1 274 ? 21.734 17.047 -0.438 1 97.5 274 SER A C 1
ATOM 2038 O O . SER A 1 274 ? 20.875 17.922 -0.257 1 97.5 274 SER A O 1
ATOM 2040 N N . GLY A 1 275 ? 22.969 17.109 -0.02 1 97.81 275 GLY A N 1
ATOM 2041 C CA . GLY A 1 275 ? 23.453 18.344 0.578 1 97.81 275 GLY A CA 1
ATOM 2042 C C . GLY A 1 275 ? 23.203 19.562 -0.283 1 97.81 275 GLY A C 1
ATOM 2043 O O . GLY A 1 275 ? 22.797 20.609 0.223 1 97.81 275 GLY A O 1
ATOM 2044 N N . GLU A 1 276 ? 23.422 19.406 -1.524 1 97.94 276 GLU A N 1
ATOM 2045 C CA . GLU A 1 276 ? 23.172 20.5 -2.461 1 97.94 276 GLU A CA 1
ATOM 2046 C C . GLU A 1 276 ? 21.703 20.891 -2.465 1 97.94 276 GLU A C 1
ATOM 2048 O O . GLU A 1 276 ? 21.359 22.078 -2.477 1 97.94 276 GLU A O 1
ATOM 2053 N N . GLY A 1 277 ? 20.766 19.891 -2.488 1 98.06 277 GLY A N 1
ATOM 2054 C CA . GLY A 1 277 ? 19.344 20.172 -2.43 1 98.06 277 GLY A CA 1
ATOM 2055 C C . GLY A 1 277 ? 18.922 20.859 -1.147 1 98.06 277 GLY A C 1
ATOM 2056 O O . GLY A 1 277 ? 18.062 21.75 -1.17 1 98.06 277 GLY A O 1
ATOM 2057 N N . CYS A 1 278 ? 19.547 20.469 -0.076 1 98.19 278 CYS A N 1
ATOM 2058 C CA . CYS A 1 278 ? 19.281 21.109 1.207 1 98.19 278 CYS A CA 1
ATOM 2059 C C . CYS A 1 278 ? 19.641 22.594 1.168 1 98.19 278 CYS A C 1
ATOM 2061 O O . CYS A 1 278 ? 18.859 23.438 1.635 1 98.19 278 CYS A O 1
ATOM 2063 N N . GLU A 1 279 ? 20.75 22.875 0.595 1 97.88 279 GLU A N 1
ATOM 2064 C CA . GLU A 1 279 ? 21.219 24.25 0.503 1 97.88 279 GLU A CA 1
ATOM 2065 C C . GLU A 1 279 ? 20.297 25.078 -0.394 1 97.88 279 GLU A C 1
ATOM 2067 O O . GLU A 1 279 ? 20.016 26.234 -0.093 1 97.88 279 GLU A O 1
ATOM 2072 N N . LYS A 1 280 ? 19.906 24.438 -1.463 1 98.12 280 LYS A N 1
ATOM 2073 C CA . LYS A 1 280 ? 19.016 25.141 -2.383 1 98.12 280 LYS A CA 1
ATOM 2074 C C . LYS A 1 280 ? 17.688 25.453 -1.721 1 98.12 280 LYS A C 1
ATOM 2076 O O . LYS A 1 280 ? 17.141 26.547 -1.895 1 98.12 280 LYS A O 1
ATOM 2081 N N . LEU A 1 281 ? 17.172 24.516 -0.971 1 98.31 281 LEU A N 1
ATOM 2082 C CA . LEU A 1 281 ? 15.914 24.734 -0.255 1 98.31 281 LEU A CA 1
ATOM 2083 C C . LEU A 1 281 ? 16.078 25.828 0.799 1 98.31 281 LEU A C 1
ATOM 2085 O O . LEU A 1 281 ? 15.203 26.688 0.94 1 98.31 281 LEU A O 1
ATOM 2089 N N . ALA A 1 282 ? 17.172 25.781 1.479 1 97.5 282 ALA A N 1
ATOM 2090 C CA . ALA A 1 282 ? 17.453 26.781 2.5 1 97.5 282 ALA A CA 1
ATOM 2091 C C . ALA A 1 282 ? 17.547 28.172 1.886 1 97.5 282 ALA A C 1
ATOM 2093 O O . ALA A 1 282 ? 17 29.141 2.436 1 97.5 282 ALA A O 1
ATOM 2094 N N . ALA A 1 283 ? 18.219 28.266 0.783 1 97.69 283 ALA A N 1
ATOM 2095 C CA . ALA A 1 283 ? 18.375 29.547 0.107 1 97.69 283 ALA A CA 1
ATOM 2096 C C . ALA A 1 283 ? 17.047 30.094 -0.376 1 97.69 283 ALA A C 1
ATOM 2098 O O . ALA A 1 283 ? 16.781 31.281 -0.261 1 97.69 283 ALA A O 1
ATOM 2099 N N . ALA A 1 284 ? 16.266 29.203 -0.95 1 97.94 284 ALA A N 1
ATOM 2100 C CA . ALA A 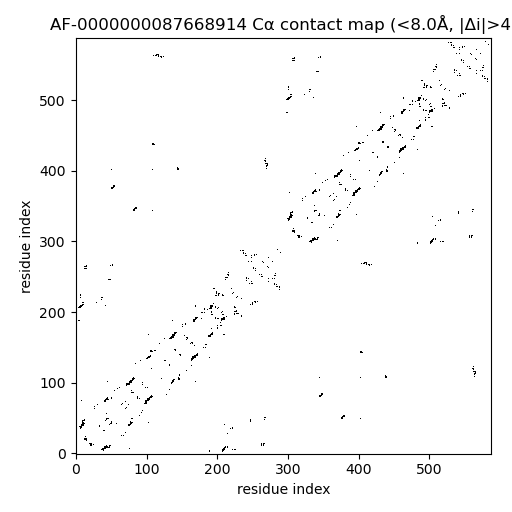1 284 ? 14.938 29.609 -1.409 1 97.94 284 ALA A CA 1
ATOM 2101 C C . ALA A 1 284 ? 14.086 30.109 -0.247 1 97.94 284 ALA A C 1
ATOM 2103 O O . ALA A 1 284 ? 13.367 31.094 -0.378 1 97.94 284 ALA A O 1
ATOM 2104 N N . PHE A 1 285 ? 14.164 29.438 0.876 1 98 285 PHE A N 1
ATOM 2105 C CA . PHE A 1 285 ? 13.422 29.828 2.07 1 98 285 PHE A CA 1
ATOM 2106 C C . PHE A 1 285 ? 13.867 31.188 2.564 1 98 285 PHE A C 1
ATOM 2108 O O . PHE A 1 285 ? 13.031 32.062 2.852 1 98 285 PHE A O 1
ATOM 2115 N N . ASP A 1 286 ? 15.156 31.375 2.637 1 97 286 ASP A N 1
ATOM 2116 C CA . ASP A 1 286 ? 15.711 32.625 3.135 1 97 286 ASP A CA 1
ATOM 2117 C C . ASP A 1 286 ? 15.32 33.812 2.23 1 97 286 ASP A C 1
ATOM 2119 O O . ASP A 1 286 ? 15.047 34.906 2.713 1 97 286 ASP A O 1
ATOM 2123 N N . ALA A 1 287 ? 15.289 33.562 1.031 1 96.75 287 ALA A N 1
ATOM 2124 C CA . ALA A 1 287 ? 14.938 34.625 0.074 1 96.75 287 ALA A CA 1
ATOM 2125 C C . ALA A 1 287 ? 13.5 35.094 0.272 1 96.75 287 ALA A C 1
ATOM 2127 O O . ALA A 1 287 ? 13.195 36.25 0.079 1 96.75 287 ALA A O 1
ATOM 2128 N N . LEU A 1 288 ? 12.664 34.188 0.721 1 96.81 288 LEU A N 1
ATOM 2129 C CA . LEU A 1 288 ? 11.242 34.469 0.814 1 96.81 288 LEU A CA 1
ATOM 2130 C C . LEU A 1 288 ? 10.883 34.969 2.213 1 96.81 288 LEU A C 1
ATOM 2132 O O . LEU A 1 288 ? 9.961 35.781 2.373 1 96.81 288 LEU A O 1
ATOM 2136 N N . PHE A 1 289 ? 11.547 34.469 3.215 1 94.69 289 PHE A N 1
ATOM 2137 C CA . PHE A 1 289 ? 11.078 34.719 4.574 1 94.69 289 PHE A CA 1
ATOM 2138 C C . PHE A 1 289 ? 12.07 35.594 5.344 1 94.69 289 PHE A C 1
ATOM 2140 O O . PHE A 1 289 ? 11.789 36.031 6.453 1 94.69 289 PHE A O 1
ATOM 2147 N N . ARG A 1 290 ? 13.305 35.812 4.973 1 80.19 290 ARG A N 1
ATOM 2148 C CA . ARG A 1 290 ? 14.227 36.719 5.617 1 80.19 290 ARG A CA 1
ATOM 2149 C C . ARG A 1 290 ? 14.008 38.156 5.117 1 80.19 290 ARG A C 1
ATOM 2151 O O . ARG A 1 290 ? 13.727 38.375 3.936 1 80.19 290 ARG A O 1
ATOM 2158 N N . ALA A 1 291 ? 13.32 39 5.961 1 61.84 291 ALA A N 1
ATOM 2159 C CA . ALA A 1 291 ? 13.102 40.469 5.926 1 61.84 291 ALA A CA 1
ATOM 2160 C C . ALA A 1 291 ? 14.25 41.156 5.215 1 61.84 291 ALA A C 1
ATOM 2162 O O . ALA A 1 291 ? 15.414 40.781 5.367 1 61.84 291 ALA A O 1
ATOM 2163 N N . LYS A 1 292 ? 13.938 41.812 4.07 1 50.34 292 LYS A N 1
ATOM 2164 C CA . LYS A 1 292 ? 14.766 42.844 3.488 1 50.34 292 LYS A CA 1
ATOM 2165 C C . LYS A 1 292 ? 15.211 43.844 4.551 1 50.34 292 LYS A C 1
ATOM 2167 O O . LYS A 1 292 ? 14.398 44.594 5.086 1 50.34 292 LYS A O 1
ATOM 2172 N N . ALA A 1 293 ? 15.875 43.781 5.543 1 39.09 293 ALA A N 1
ATOM 2173 C CA . ALA A 1 293 ? 16.484 44.875 6.27 1 39.09 293 ALA A CA 1
ATOM 2174 C C . ALA A 1 293 ? 17.219 45.812 5.316 1 39.09 293 ALA A C 1
ATOM 2176 O O . ALA A 1 293 ? 18.266 46.375 5.668 1 39.09 293 ALA A O 1
ATOM 2177 N N . ALA A 1 294 ? 17.125 46.062 4.043 1 34.06 294 ALA A N 1
ATOM 2178 C CA . ALA A 1 294 ? 17.625 47.344 3.574 1 34.06 294 ALA A CA 1
ATOM 2179 C C . ALA A 1 294 ? 16.625 48.469 3.83 1 34.06 294 ALA A C 1
ATOM 2181 O O . ALA A 1 294 ? 15.422 48.281 3.613 1 34.06 294 ALA A O 1
ATOM 2182 N N . MET B 1 1 ? 21.172 -31.328 -9.078 1 32.25 1 MET B N 1
ATOM 2183 C CA . MET B 1 1 ? 20.703 -30.219 -9.93 1 32.25 1 MET B CA 1
ATOM 2184 C C . MET B 1 1 ? 19.688 -29.359 -9.195 1 32.25 1 MET B C 1
ATOM 2186 O O . MET B 1 1 ? 18.766 -29.875 -8.57 1 32.25 1 MET B O 1
ATOM 2190 N N . SER B 1 2 ? 20.047 -28.219 -8.766 1 47.25 2 SER B N 1
ATOM 2191 C CA . SER B 1 2 ? 19.172 -27.359 -7.969 1 47.25 2 SER B CA 1
ATOM 2192 C C . SER B 1 2 ? 17.75 -27.359 -8.523 1 47.25 2 SER B C 1
ATOM 2194 O O . SER B 1 2 ? 17.562 -27.328 -9.742 1 47.25 2 SER B O 1
ATOM 2196 N N . ARG B 1 3 ? 16.766 -27.938 -7.887 1 65.5 3 ARG B N 1
ATOM 2197 C CA . ARG B 1 3 ? 15.406 -28.188 -8.344 1 65.5 3 ARG B CA 1
ATOM 2198 C C . ARG B 1 3 ? 14.789 -26.922 -8.922 1 65.5 3 ARG B C 1
ATOM 2200 O O . ARG B 1 3 ? 14.867 -25.859 -8.305 1 65.5 3 ARG B O 1
ATOM 2207 N N . ARG B 1 4 ? 14.391 -26.984 -10.297 1 88 4 ARG B N 1
ATOM 2208 C CA . ARG B 1 4 ? 13.664 -25.922 -10.984 1 88 4 ARG B CA 1
ATOM 2209 C C . ARG B 1 4 ? 12.414 -25.516 -10.211 1 88 4 ARG B C 1
ATOM 2211 O O . ARG B 1 4 ? 11.781 -26.359 -9.57 1 88 4 ARG B O 1
ATOM 2218 N N . PHE B 1 5 ? 12.188 -24.281 -10.078 1 97.5 5 PHE B N 1
ATOM 2219 C CA . PHE B 1 5 ? 11.031 -23.75 -9.359 1 97.5 5 PHE B CA 1
ATOM 2220 C C . PHE B 1 5 ? 9.75 -24.406 -9.852 1 97.5 5 PHE B C 1
ATOM 2222 O O . PHE B 1 5 ? 8.922 -24.844 -9.047 1 97.5 5 PHE B O 1
ATOM 2229 N N . GLY B 1 6 ? 9.617 -24.578 -11.203 1 98.31 6 GLY B N 1
ATOM 2230 C CA . GLY B 1 6 ? 8.438 -25.203 -11.781 1 98.31 6 GLY B CA 1
ATOM 2231 C C . GLY B 1 6 ? 7.227 -24.297 -11.805 1 98.31 6 GLY B C 1
ATOM 2232 O O . GLY B 1 6 ? 7.344 -23.109 -12.086 1 98.31 6 GLY B O 1
ATOM 2233 N N . LEU B 1 7 ? 6.035 -24.906 -11.711 1 98.81 7 LEU B N 1
ATOM 2234 C CA . LEU B 1 7 ? 4.789 -24.156 -11.789 1 98.81 7 LEU B CA 1
ATOM 2235 C C . LEU B 1 7 ? 4.137 -24.047 -10.414 1 98.81 7 LEU B C 1
ATOM 2237 O O . LEU B 1 7 ? 3.865 -25.062 -9.773 1 98.81 7 LEU B O 1
ATOM 2241 N N . SER B 1 8 ? 3.984 -22.859 -9.938 1 98.94 8 SER B N 1
ATOM 2242 C CA . SER B 1 8 ? 3.148 -22.562 -8.781 1 98.94 8 SER B CA 1
ATOM 2243 C C . SER B 1 8 ? 1.83 -21.922 -9.195 1 98.94 8 SER B C 1
ATOM 2245 O O . SER B 1 8 ? 1.809 -21.031 -10.055 1 98.94 8 SER B O 1
ATOM 2247 N N . VAL B 1 9 ? 0.751 -22.406 -8.648 1 98.94 9 VAL B N 1
ATOM 2248 C CA . VAL B 1 9 ? -0.523 -21.734 -8.898 1 98.94 9 VAL B CA 1
ATOM 2249 C C . VAL B 1 9 ? -0.655 -20.516 -7.996 1 98.94 9 VAL B C 1
ATOM 2251 O O . VAL B 1 9 ? -0.467 -20.609 -6.781 1 98.94 9 VAL B O 1
ATOM 2254 N N . ALA B 1 10 ? -0.796 -19.344 -8.609 1 98.94 10 ALA B N 1
ATOM 2255 C CA . ALA B 1 10 ? -1.236 -18.188 -7.828 1 98.94 10 ALA B CA 1
ATOM 2256 C C . ALA B 1 10 ? -2.672 -18.375 -7.34 1 98.94 10 ALA B C 1
ATOM 2258 O O . ALA B 1 10 ? -3.613 -17.891 -7.977 1 98.94 10 ALA B O 1
ATOM 2259 N N . LEU B 1 11 ? -2.805 -18.953 -6.246 1 98.94 11 LEU B N 1
ATOM 2260 C CA . LEU B 1 11 ? -4.121 -19.391 -5.805 1 98.94 11 LEU B CA 1
ATOM 2261 C C . LEU B 1 11 ? -5.027 -18.203 -5.504 1 98.94 11 LEU B C 1
ATOM 2263 O O . LEU B 1 11 ? -4.672 -17.328 -4.715 1 98.94 11 LEU B O 1
ATOM 2267 N N . ALA B 1 12 ? -6.172 -18.172 -6.176 1 98.81 12 ALA B N 1
ATOM 2268 C CA . ALA B 1 12 ? -7.18 -17.172 -5.871 1 98.81 12 ALA B CA 1
ATOM 2269 C C . ALA B 1 12 ? -7.75 -17.359 -4.469 1 98.81 12 ALA B C 1
ATOM 2271 O O . ALA B 1 12 ? -7.691 -18.469 -3.918 1 98.81 12 ALA B O 1
ATOM 2272 N N . THR B 1 13 ? -8.227 -16.344 -3.865 1 98.75 13 THR B N 1
ATOM 2273 C CA . THR B 1 13 ? -8.898 -16.422 -2.57 1 98.75 13 THR B CA 1
ATOM 2274 C C . THR B 1 13 ? -10.406 -16.531 -2.744 1 98.75 13 THR B C 1
ATOM 2276 O O . THR B 1 13 ? -11.031 -15.688 -3.383 1 98.75 13 THR B O 1
ATOM 2279 N N . ALA B 1 14 ? -10.93 -17.625 -2.25 1 98.5 14 ALA B N 1
ATOM 2280 C CA . ALA B 1 14 ? -12.383 -17.766 -2.258 1 98.5 14 ALA B CA 1
ATOM 2281 C C . ALA B 1 14 ? -13.016 -16.969 -1.127 1 98.5 14 ALA B C 1
ATOM 2283 O O . ALA B 1 14 ? -12.555 -17.016 0.015 1 98.5 14 ALA B O 1
ATOM 2284 N N . VAL B 1 15 ? -14.016 -16.203 -1.482 1 96.56 15 VAL B N 1
ATOM 2285 C CA . VAL B 1 15 ? -14.656 -15.32 -0.505 1 96.56 15 VAL B CA 1
ATOM 2286 C C . VAL B 1 15 ? -16.156 -15.594 -0.469 1 96.56 15 VAL B C 1
ATOM 2288 O O . VAL B 1 15 ? -16.797 -15.711 -1.515 1 96.56 15 VAL B O 1
ATOM 2291 N N . GLU B 1 16 ? -16.656 -15.797 0.738 1 92.44 16 GLU B N 1
ATOM 2292 C CA . GLU B 1 16 ? -18.094 -15.945 0.925 1 92.44 16 GLU B CA 1
ATOM 2293 C C . GLU B 1 16 ? -18.797 -14.594 0.87 1 92.44 16 GLU B C 1
ATOM 2295 O O . GLU B 1 16 ? -18.141 -13.547 0.86 1 92.44 16 GLU B O 1
ATOM 2300 N N . ASP B 1 17 ? -20.172 -14.844 0.951 1 81.25 17 ASP B N 1
ATOM 2301 C CA . ASP B 1 17 ? -20.953 -13.609 1.066 1 81.25 17 ASP B CA 1
ATOM 2302 C C . ASP B 1 17 ? -20.625 -12.875 2.361 1 81.25 17 ASP B C 1
ATOM 2304 O O . ASP B 1 17 ? -20.453 -13.5 3.41 1 81.25 17 ASP B O 1
ATOM 2308 N N . GLY B 1 18 ? -20.234 -11.633 2.389 1 81.62 18 GLY B N 1
ATOM 2309 C CA . GLY B 1 18 ? -19.844 -10.859 3.561 1 81.62 18 GLY B CA 1
ATOM 2310 C C . GLY B 1 18 ? -18.359 -10.609 3.648 1 81.62 18 GLY B C 1
ATOM 2311 O O . GLY B 1 18 ? -17.891 -9.867 4.52 1 81.62 18 GLY B O 1
ATOM 2312 N N . GLY B 1 19 ? -17.672 -11.406 2.908 1 88.81 19 GLY B N 1
ATOM 2313 C CA . GLY B 1 19 ? -16.266 -11.047 2.824 1 88.81 19 GLY B CA 1
ATOM 2314 C C . GLY B 1 19 ? -15.352 -12.039 3.525 1 88.81 19 GLY B C 1
ATOM 2315 O O . GLY B 1 19 ? -14.125 -11.906 3.473 1 88.81 19 GLY B O 1
ATOM 2316 N N . LYS B 1 20 ? -16 -13.07 4.137 1 94.25 20 LYS B N 1
ATOM 2317 C CA . LYS B 1 20 ? -15.203 -14.078 4.836 1 94.25 20 LYS B CA 1
ATOM 2318 C C . LYS B 1 20 ? -14.523 -15.023 3.85 1 94.25 20 LYS B C 1
ATOM 2320 O O . LYS B 1 20 ? -15.117 -15.422 2.848 1 94.25 20 LYS B O 1
ATOM 2325 N N . ILE B 1 21 ? -13.328 -15.453 4.137 1 97.88 21 ILE B N 1
ATOM 2326 C CA . ILE B 1 21 ? -12.586 -16.359 3.271 1 97.88 21 ILE B CA 1
ATOM 2327 C C . ILE B 1 21 ? -13.141 -17.781 3.402 1 97.88 21 ILE B C 1
ATOM 2329 O O . ILE B 1 21 ? -13.352 -18.266 4.516 1 97.88 21 ILE B O 1
ATOM 2333 N N . ALA B 1 22 ? -13.422 -18.375 2.281 1 98.25 22 ALA B N 1
ATOM 2334 C CA . ALA B 1 22 ? -13.898 -19.75 2.217 1 98.25 22 ALA B CA 1
ATOM 2335 C C . ALA B 1 22 ? -12.734 -20.734 2.182 1 98.25 22 ALA B C 1
ATOM 2337 O O . ALA B 1 22 ? -12.367 -21.234 1.117 1 98.25 22 ALA B O 1
ATOM 2338 N N . LEU B 1 23 ? -12.305 -21.156 3.355 1 98.12 23 LEU B N 1
ATOM 2339 C CA . LEU B 1 23 ? -11.07 -21.906 3.504 1 98.12 23 LEU B CA 1
ATOM 2340 C C . LEU B 1 23 ? -11.195 -23.281 2.836 1 98.12 23 LEU B C 1
ATOM 2342 O O . LEU B 1 23 ? -10.273 -23.719 2.143 1 98.12 23 LEU B O 1
ATOM 2346 N N . GLU B 1 24 ? -12.297 -23.906 3.01 1 97.81 24 GLU B N 1
ATOM 2347 C CA . GLU B 1 24 ? -12.477 -25.25 2.459 1 97.81 24 GLU B CA 1
ATOM 2348 C C . GLU B 1 24 ? -12.383 -25.234 0.936 1 97.81 24 GLU B C 1
ATOM 2350 O O . GLU B 1 24 ? -11.711 -26.078 0.343 1 97.81 24 GLU B O 1
ATOM 2355 N N . ALA B 1 25 ? -13.039 -24.266 0.331 1 98.25 25 ALA B N 1
ATOM 2356 C CA . ALA B 1 25 ? -12.992 -24.141 -1.124 1 98.25 25 ALA B CA 1
ATOM 2357 C C . ALA B 1 25 ? -11.562 -23.906 -1.61 1 98.25 25 ALA B C 1
ATOM 2359 O O . ALA B 1 25 ? -11.156 -24.453 -2.635 1 98.25 25 ALA B O 1
ATOM 2360 N N . MET B 1 26 ? -10.812 -23.141 -0.905 1 98.62 26 MET B N 1
ATOM 2361 C CA . MET B 1 26 ? -9.438 -22.844 -1.282 1 98.62 26 MET B CA 1
ATOM 2362 C C . MET B 1 26 ? -8.555 -24.094 -1.176 1 98.62 26 MET B C 1
ATOM 2364 O O . MET B 1 26 ? -7.727 -24.344 -2.049 1 98.62 26 MET B O 1
ATOM 2368 N N . ILE B 1 27 ? -8.758 -24.812 -0.069 1 98.75 27 ILE B N 1
ATOM 2369 C CA . ILE B 1 27 ? -7.938 -26 0.172 1 98.75 27 ILE B CA 1
ATOM 2370 C C . ILE B 1 27 ? -8.219 -27.047 -0.899 1 98.75 27 ILE B C 1
ATOM 2372 O O . ILE B 1 27 ? -7.293 -27.656 -1.445 1 98.75 27 ILE B O 1
ATOM 2376 N N . VAL B 1 28 ? -9.484 -27.219 -1.235 1 98.69 28 VAL B N 1
ATOM 2377 C CA . VAL B 1 28 ? -9.867 -28.156 -2.287 1 98.69 28 VAL B CA 1
ATOM 2378 C C . VAL B 1 28 ? -9.242 -27.719 -3.613 1 98.69 28 VAL B C 1
ATOM 2380 O O . VAL B 1 28 ? -8.695 -28.547 -4.344 1 98.69 28 VAL B O 1
ATOM 2383 N N . GLN B 1 29 ? -9.32 -26.469 -3.898 1 98.81 29 GLN B N 1
ATOM 2384 C CA . GLN B 1 29 ? -8.758 -25.922 -5.129 1 98.81 29 GLN B CA 1
ATOM 2385 C C . GLN B 1 29 ? -7.238 -26.094 -5.168 1 98.81 29 GLN B C 1
ATOM 2387 O O . GLN B 1 29 ? -6.676 -26.438 -6.207 1 98.81 29 GLN B O 1
ATOM 2392 N N . ALA B 1 30 ? -6.582 -25.844 -4.059 1 98.88 30 ALA B N 1
ATOM 2393 C CA . ALA B 1 30 ? -5.137 -26.016 -3.967 1 98.88 30 ALA B CA 1
ATOM 2394 C C . ALA B 1 30 ? -4.746 -27.469 -4.273 1 98.88 30 ALA B C 1
ATOM 2396 O O . ALA B 1 30 ? -3.818 -27.719 -5.047 1 98.88 30 ALA B O 1
ATOM 2397 N N . ARG B 1 31 ? -5.457 -28.391 -3.701 1 98.69 31 ARG B N 1
ATOM 2398 C CA . ARG B 1 31 ? -5.176 -29.812 -3.92 1 98.69 31 ARG B CA 1
ATOM 2399 C C . ARG B 1 31 ? -5.379 -30.188 -5.383 1 98.69 31 ARG B C 1
ATOM 2401 O O . ARG B 1 31 ? -4.586 -30.938 -5.953 1 98.69 31 ARG B O 1
ATOM 2408 N N . ARG B 1 32 ? -6.434 -29.688 -5.91 1 98.38 32 ARG B N 1
ATOM 2409 C CA . ARG B 1 32 ? -6.711 -29.953 -7.32 1 98.38 32 ARG B CA 1
ATOM 2410 C C . ARG B 1 32 ? -5.551 -29.484 -8.195 1 98.38 32 ARG B C 1
ATOM 2412 O O . ARG B 1 32 ? -5.137 -30.203 -9.109 1 98.38 32 ARG B O 1
ATOM 2419 N N . CYS B 1 33 ? -5.035 -28.281 -7.93 1 98.69 33 CYS B N 1
ATOM 2420 C CA . CYS B 1 33 ? -3.947 -27.719 -8.727 1 98.69 33 CYS B CA 1
ATOM 2421 C C . CYS B 1 33 ? -2.658 -28.5 -8.516 1 98.69 33 CYS B C 1
ATOM 2423 O O . CYS B 1 33 ? -1.923 -28.766 -9.469 1 98.69 33 CYS B O 1
ATOM 2425 N N . LEU B 1 34 ? -2.391 -28.875 -7.262 1 98.69 34 LEU B N 1
ATOM 2426 C CA . LEU B 1 34 ? -1.212 -29.688 -6.961 1 98.69 34 LEU B CA 1
ATOM 2427 C C . LEU B 1 34 ? -1.295 -31.047 -7.641 1 98.69 34 LEU B C 1
ATOM 2429 O O . LEU B 1 34 ? -0.322 -31.5 -8.242 1 98.69 34 LEU B O 1
ATOM 2433 N N . ASP B 1 35 ? -2.482 -31.641 -7.594 1 98.25 35 ASP B N 1
ATOM 2434 C CA . ASP B 1 35 ? -2.701 -32.938 -8.219 1 98.25 35 ASP B CA 1
ATOM 2435 C C . ASP B 1 35 ? -2.559 -32.844 -9.734 1 98.25 35 ASP B C 1
ATOM 2437 O O . ASP B 1 35 ? -2.17 -33.812 -10.383 1 98.25 35 ASP B O 1
ATOM 2441 N N . ALA B 1 36 ? -2.838 -31.703 -10.266 1 97.75 36 ALA B N 1
ATOM 2442 C CA . ALA B 1 36 ? -2.787 -31.5 -11.711 1 97.75 36 ALA B CA 1
ATOM 2443 C C . ALA B 1 36 ? -1.374 -31.156 -12.164 1 97.75 36 ALA B C 1
ATOM 2445 O O . ALA B 1 36 ? -1.129 -30.969 -13.359 1 97.75 36 ALA B O 1
ATOM 2446 N N . GLY B 1 37 ? -0.469 -31.016 -11.195 1 95.94 37 GLY B N 1
ATOM 2447 C CA . GLY B 1 37 ? 0.92 -30.922 -11.617 1 95.94 37 GLY B CA 1
ATOM 2448 C C . GLY B 1 37 ? 1.603 -29.656 -11.156 1 95.94 37 GLY B C 1
ATOM 2449 O O . GLY B 1 37 ? 2.797 -29.453 -11.391 1 95.94 37 GLY B O 1
ATOM 2450 N N . CYS B 1 38 ? 0.857 -28.75 -10.508 1 98.62 38 CYS B N 1
ATOM 2451 C CA . CYS B 1 38 ? 1.558 -27.625 -9.891 1 98.62 38 CYS B CA 1
ATOM 2452 C C . CYS B 1 38 ? 2.518 -28.109 -8.805 1 98.62 38 CYS B C 1
ATOM 2454 O O . CYS B 1 38 ? 2.164 -28.969 -8 1 98.62 38 CYS B O 1
ATOM 2456 N N . SER B 1 39 ? 3.736 -27.547 -8.836 1 98.31 39 SER B N 1
ATOM 2457 C CA . SER B 1 39 ? 4.734 -27.922 -7.84 1 98.31 39 SER B CA 1
ATOM 2458 C C . SER B 1 39 ? 4.414 -27.297 -6.484 1 98.31 39 SER B C 1
ATOM 2460 O O . SER B 1 39 ? 4.797 -27.844 -5.441 1 98.31 39 SER B O 1
ATOM 2462 N N . SER B 1 40 ? 3.727 -26.188 -6.484 1 98.81 40 SER B N 1
ATOM 2463 C CA . SER B 1 40 ? 3.4 -25.469 -5.258 1 98.81 40 SER B CA 1
ATOM 2464 C C . SER B 1 40 ? 2.189 -24.562 -5.449 1 98.81 40 SER B C 1
ATOM 2466 O O . SER B 1 40 ? 1.688 -24.422 -6.566 1 98.81 40 SER B O 1
ATOM 2468 N N . VAL B 1 41 ? 1.726 -24.094 -4.309 1 98.88 41 VAL B N 1
ATOM 2469 C CA . VAL B 1 41 ? 0.649 -23.109 -4.273 1 98.88 41 VAL B CA 1
ATOM 2470 C C . VAL B 1 41 ? 1.173 -21.781 -3.705 1 98.88 41 VAL B C 1
ATOM 2472 O O . VAL B 1 41 ? 1.904 -21.781 -2.711 1 98.88 41 VAL B O 1
ATOM 2475 N N . THR B 1 42 ? 0.886 -20.703 -4.402 1 98.94 42 THR B N 1
ATOM 2476 C CA . THR B 1 42 ? 1.203 -19.391 -3.883 1 98.94 42 THR B CA 1
ATOM 2477 C C . THR B 1 42 ? -0.029 -18.734 -3.254 1 98.94 42 THR B C 1
ATOM 2479 O O . THR B 1 42 ? -1.021 -18.484 -3.939 1 98.94 42 THR B O 1
ATOM 2482 N N . LEU B 1 43 ? 0.085 -18.516 -1.963 1 98.94 43 LEU B N 1
ATOM 2483 C CA . LEU B 1 43 ? -0.967 -17.828 -1.235 1 98.94 43 LEU B CA 1
ATOM 2484 C C . LEU B 1 43 ? -0.693 -16.328 -1.195 1 98.94 43 LEU B C 1
ATOM 2486 O O . LEU B 1 43 ? 0.463 -15.898 -1.131 1 98.94 43 LEU B O 1
ATOM 2490 N N . PHE B 1 44 ? -1.679 -15.508 -1.293 1 98.81 44 PHE B N 1
ATOM 2491 C CA . PHE B 1 44 ? -1.685 -14.078 -1.002 1 98.81 44 PHE B CA 1
ATOM 2492 C C . PHE B 1 44 ? -0.841 -13.32 -2.016 1 98.81 44 PHE B C 1
ATOM 2494 O O . PHE B 1 44 ? -0.177 -12.336 -1.669 1 98.81 44 PHE B O 1
ATOM 2501 N N . GLY B 1 45 ? -0.683 -13.844 -3.244 1 98.62 45 GLY B N 1
ATOM 2502 C CA . GLY B 1 45 ? -0.204 -13.008 -4.336 1 98.62 45 GLY B CA 1
ATOM 2503 C C . GLY B 1 45 ? -1.226 -11.992 -4.801 1 98.62 45 GLY B C 1
ATOM 2504 O O . GLY B 1 45 ? -2.262 -11.805 -4.156 1 98.62 45 GLY B O 1
ATOM 2505 N N . THR B 1 46 ? -0.932 -11.328 -5.914 1 98.62 46 THR B N 1
ATOM 2506 C CA . THR B 1 46 ? -1.872 -10.359 -6.469 1 98.62 46 THR B CA 1
ATOM 2507 C C . THR B 1 46 ? -3.17 -11.047 -6.891 1 98.62 46 THR B C 1
ATOM 2509 O O . THR B 1 46 ? -4.262 -10.594 -6.535 1 98.62 46 THR B O 1
ATOM 2512 N N . THR B 1 47 ? -3.055 -12.195 -7.609 1 98.44 47 THR B N 1
ATOM 2513 C CA . THR B 1 47 ? -4.227 -12.977 -7.988 1 98.44 47 THR B CA 1
ATOM 2514 C C . THR B 1 47 ? -4.984 -13.453 -6.754 1 98.44 47 THR B C 1
ATOM 2516 O O . THR B 1 47 ? -6.215 -13.555 -6.773 1 98.44 47 THR B O 1
ATOM 2519 N N . GLY B 1 48 ? -4.277 -13.742 -5.703 1 98.75 48 GLY B N 1
ATOM 2520 C CA . GLY B 1 48 ? -4.863 -14.188 -4.449 1 98.75 48 GLY B CA 1
ATOM 2521 C C . GLY B 1 48 ? -5.406 -13.047 -3.605 1 98.75 48 GLY B C 1
ATOM 2522 O O . GLY B 1 48 ? -5.809 -13.25 -2.459 1 98.75 48 GLY B O 1
ATOM 2523 N N . GLU B 1 49 ? -5.348 -11.82 -4.125 1 98.56 49 GLU B N 1
ATOM 2524 C CA . GLU B 1 49 ? -5.84 -10.648 -3.408 1 98.56 49 GLU B CA 1
ATOM 2525 C C . GLU B 1 49 ? -5.117 -10.469 -2.076 1 98.56 49 GLU B C 1
ATOM 2527 O O . GLU B 1 49 ? -5.73 -10.086 -1.077 1 98.56 49 GLU B O 1
ATOM 2532 N N . GLY B 1 50 ? -3.826 -10.742 -2.059 1 98.75 50 GLY B N 1
ATOM 2533 C CA . GLY B 1 50 ? -3.053 -10.734 -0.827 1 98.75 50 GLY B CA 1
ATOM 2534 C C . GLY B 1 50 ? -3.068 -9.391 -0.121 1 98.75 50 GLY B C 1
ATOM 2535 O O . GLY B 1 50 ? -3.023 -9.328 1.109 1 98.75 50 GLY B O 1
ATOM 2536 N N . CYS B 1 51 ? -3.129 -8.289 -0.839 1 98.56 51 CYS B N 1
ATOM 2537 C CA . CYS B 1 51 ? -3.143 -6.941 -0.283 1 98.56 51 CYS B CA 1
ATOM 2538 C C . CYS B 1 51 ? -4.441 -6.676 0.466 1 98.56 51 CYS B C 1
ATOM 2540 O O . CYS B 1 51 ? -4.516 -5.75 1.279 1 98.56 51 CYS B O 1
ATOM 2542 N N . SER B 1 52 ? -5.461 -7.484 0.198 1 98.38 52 SER B N 1
ATOM 2543 C CA . SER B 1 52 ? -6.766 -7.289 0.826 1 98.38 52 SER B CA 1
ATOM 2544 C C . SER B 1 52 ? -6.961 -8.242 1.998 1 98.38 52 SER B C 1
ATOM 2546 O O . SER B 1 52 ? -7.996 -8.203 2.67 1 98.38 52 SER B O 1
ATOM 2548 N N . VAL B 1 53 ? -6 -9.109 2.199 1 98.31 53 VAL B N 1
ATOM 2549 C CA . VAL B 1 53 ? -6.062 -10.047 3.312 1 98.31 53 VAL B CA 1
ATOM 2550 C C . VAL B 1 53 ? -5.258 -9.508 4.492 1 98.31 53 VAL B C 1
ATOM 2552 O O . VAL B 1 53 ? -4.043 -9.32 4.391 1 98.31 53 VAL B O 1
ATOM 2555 N N . GLY B 1 54 ? -5.91 -9.273 5.578 1 97.25 54 GLY B N 1
ATOM 2556 C CA . GLY B 1 54 ? -5.285 -8.656 6.738 1 97.25 54 GLY B CA 1
ATOM 2557 C C . GLY B 1 54 ? -4.285 -9.562 7.43 1 97.25 54 GLY B C 1
ATOM 2558 O O . GLY B 1 54 ? -4.215 -10.758 7.137 1 97.25 54 GLY B O 1
ATOM 2559 N N . THR B 1 55 ? -3.568 -8.984 8.344 1 95.94 55 THR B N 1
ATOM 2560 C CA . THR B 1 55 ? -2.457 -9.641 9.023 1 95.94 55 THR B CA 1
ATOM 2561 C C . THR B 1 55 ? -2.945 -10.859 9.797 1 95.94 55 THR B C 1
ATOM 2563 O O . THR B 1 55 ? -2.344 -11.93 9.719 1 95.94 55 THR B O 1
ATOM 2566 N N . GLN B 1 56 ? -4.012 -10.781 10.508 1 95.75 56 GLN B N 1
ATOM 2567 C CA . GLN B 1 56 ? -4.5 -11.898 11.305 1 95.75 56 GLN B CA 1
ATOM 2568 C C . GLN B 1 56 ? -5.141 -12.969 10.422 1 95.75 56 GLN B C 1
ATOM 2570 O O . GLN B 1 56 ? -4.941 -14.164 10.641 1 95.75 56 GLN B O 1
ATOM 2575 N N . GLU B 1 57 ? -5.82 -12.508 9.492 1 97.44 57 GLU B N 1
ATOM 2576 C CA . GLU B 1 57 ? -6.531 -13.414 8.594 1 97.44 57 GLU B CA 1
ATOM 2577 C C . GLU B 1 57 ? -5.559 -14.289 7.812 1 97.44 57 GLU B C 1
ATOM 2579 O O . GLU B 1 57 ? -5.805 -15.484 7.629 1 97.44 57 GLU B O 1
ATOM 2584 N N . ARG B 1 58 ? -4.465 -13.742 7.324 1 98.25 58 ARG B N 1
ATOM 2585 C CA . ARG B 1 58 ? -3.52 -14.516 6.52 1 98.25 58 ARG B CA 1
ATOM 2586 C C . ARG B 1 58 ? -2.877 -15.625 7.348 1 98.25 58 ARG B C 1
ATOM 2588 O O . ARG B 1 58 ? -2.578 -16.703 6.824 1 98.25 58 ARG B O 1
ATOM 2595 N N . GLU B 1 59 ? -2.66 -15.312 8.648 1 98.25 59 GLU B N 1
ATOM 2596 C CA . GLU B 1 59 ? -2.088 -16.328 9.516 1 98.25 59 GLU B CA 1
ATOM 2597 C C . GLU B 1 59 ? -3.047 -17.516 9.695 1 98.25 59 GLU B C 1
ATOM 2599 O O . GLU B 1 59 ? -2.623 -18.672 9.688 1 98.25 59 GLU B O 1
ATOM 2604 N N . ARG B 1 60 ? -4.305 -17.172 9.789 1 98 60 ARG B N 1
ATOM 2605 C CA . ARG B 1 60 ? -5.324 -18.203 9.922 1 98 60 ARG B CA 1
ATOM 2606 C C . ARG B 1 60 ? -5.414 -19.047 8.656 1 98 60 ARG B C 1
ATOM 2608 O O . ARG B 1 60 ? -5.562 -20.266 8.719 1 98 60 ARG B O 1
ATOM 2615 N N . VAL B 1 61 ? -5.328 -18.438 7.508 1 98.75 61 VAL B N 1
ATOM 2616 C CA . VAL B 1 61 ? -5.41 -19.141 6.234 1 98.75 61 VAL B CA 1
ATOM 2617 C C . VAL B 1 61 ? -4.219 -20.078 6.09 1 98.75 61 VAL B C 1
ATOM 2619 O O . VAL B 1 61 ? -4.387 -21.25 5.758 1 98.75 61 VAL B O 1
ATOM 2622 N N . LEU B 1 62 ? -2.99 -19.578 6.379 1 98.88 62 LEU B N 1
ATOM 2623 C CA . LEU B 1 62 ? -1.798 -20.406 6.27 1 98.88 62 LEU B CA 1
ATOM 2624 C C . LEU B 1 62 ? -1.881 -21.594 7.219 1 98.88 62 LEU B C 1
ATOM 2626 O O . LEU B 1 62 ? -1.576 -22.734 6.828 1 98.88 62 LEU B O 1
ATOM 2630 N N . ALA B 1 63 ? -2.348 -21.312 8.438 1 98.81 63 ALA B N 1
ATOM 2631 C CA . ALA B 1 63 ? -2.5 -22.375 9.422 1 98.81 63 ALA B CA 1
ATOM 2632 C C . ALA B 1 63 ? -3.475 -23.438 8.922 1 98.81 63 ALA B C 1
ATOM 2634 O O . ALA B 1 63 ? -3.223 -24.641 9.07 1 98.81 63 ALA B O 1
ATOM 2635 N N . ALA B 1 64 ? -4.551 -23.016 8.359 1 98.81 64 ALA B N 1
ATOM 2636 C CA . ALA B 1 64 ? -5.57 -23.938 7.867 1 98.81 64 ALA B CA 1
ATOM 2637 C C . ALA B 1 64 ? -5.023 -24.812 6.746 1 98.81 64 ALA B C 1
ATOM 2639 O O . ALA B 1 64 ? -5.34 -26 6.664 1 98.81 64 ALA B O 1
ATOM 2640 N N . PHE B 1 65 ? -4.227 -24.266 5.875 1 98.88 65 PHE B N 1
ATOM 2641 C CA . PHE B 1 65 ? -3.619 -25.016 4.789 1 98.88 65 PHE B CA 1
ATOM 2642 C C . PHE B 1 65 ? -2.697 -26.109 5.336 1 98.88 65 PHE B C 1
ATOM 2644 O O . PHE B 1 65 ? -2.758 -27.25 4.906 1 98.88 65 PHE B O 1
ATOM 2651 N N . LEU B 1 66 ? -1.859 -25.703 6.281 1 98.88 66 LEU B N 1
ATOM 2652 C CA . LEU B 1 66 ? -0.928 -26.656 6.883 1 98.88 66 LEU B CA 1
ATOM 2653 C C . LEU B 1 66 ? -1.677 -27.75 7.637 1 98.88 66 LEU B C 1
ATOM 2655 O O . LEU B 1 66 ? -1.335 -28.922 7.531 1 98.88 66 LEU B O 1
ATOM 2659 N N . GLU B 1 67 ? -2.703 -27.359 8.344 1 98.75 67 GLU B N 1
ATOM 2660 C CA . GLU B 1 67 ? -3.516 -28.312 9.094 1 98.75 67 GLU B CA 1
ATOM 2661 C C . GLU B 1 67 ? -4.23 -29.281 8.156 1 98.75 67 GLU B C 1
ATOM 2663 O O . GLU B 1 67 ? -4.438 -30.453 8.508 1 98.75 67 GLU B O 1
ATOM 2668 N N . ALA B 1 68 ? -4.52 -28.812 6.988 1 98.62 68 ALA B N 1
ATOM 2669 C CA . ALA B 1 68 ? -5.215 -29.641 6.004 1 98.62 68 ALA B CA 1
ATOM 2670 C C . ALA B 1 68 ? -4.25 -30.578 5.293 1 98.62 68 ALA B C 1
ATOM 2672 O O . ALA B 1 68 ? -4.664 -31.391 4.465 1 98.62 68 ALA B O 1
ATOM 2673 N N . GLY B 1 69 ? -2.973 -30.422 5.531 1 98.31 69 GLY B N 1
ATOM 2674 C CA . GLY B 1 69 ? -2.006 -31.391 5.039 1 98.31 69 GLY B CA 1
ATOM 2675 C C . GLY B 1 69 ? -1.254 -30.906 3.812 1 98.31 69 GLY B C 1
ATOM 2676 O O . GLY B 1 69 ? -0.512 -31.688 3.197 1 98.31 69 GLY B O 1
ATOM 2677 N N . ILE B 1 70 ? -1.484 -29.703 3.406 1 98.69 70 ILE B N 1
ATOM 2678 C CA . ILE B 1 70 ? -0.633 -29.172 2.35 1 98.69 70 ILE B CA 1
ATOM 2679 C C . ILE B 1 70 ? 0.784 -28.969 2.881 1 98.69 70 ILE B C 1
ATOM 2681 O O . ILE B 1 70 ? 0.981 -28.312 3.906 1 98.69 70 ILE B O 1
ATOM 2685 N N . ALA B 1 71 ? 1.72 -29.531 2.215 1 98.69 71 ALA B N 1
ATOM 2686 C CA . ALA B 1 71 ? 3.096 -29.5 2.703 1 98.69 71 ALA B CA 1
ATOM 2687 C C . ALA B 1 71 ? 3.645 -28.078 2.697 1 98.69 71 ALA B C 1
ATOM 2689 O O . ALA B 1 71 ? 3.445 -27.328 1.735 1 98.69 71 ALA B O 1
ATOM 2690 N N . ALA B 1 72 ? 4.324 -27.703 3.76 1 98.56 72 ALA B N 1
ATOM 2691 C CA . ALA B 1 72 ? 4.848 -26.344 3.902 1 98.56 72 ALA B CA 1
ATOM 2692 C C . ALA B 1 72 ? 5.809 -26.016 2.766 1 98.56 72 ALA B C 1
ATOM 2694 O O . ALA B 1 72 ? 5.848 -24.875 2.297 1 98.56 72 ALA B O 1
ATOM 2695 N N . ASP B 1 73 ? 6.547 -26.953 2.332 1 97.81 73 ASP B N 1
ATOM 2696 C CA . ASP B 1 73 ? 7.543 -26.734 1.29 1 97.81 73 ASP B CA 1
ATOM 2697 C C . ASP B 1 73 ? 6.891 -26.656 -0.088 1 97.81 73 ASP B C 1
ATOM 2699 O O . ASP B 1 73 ? 7.578 -26.516 -1.101 1 97.81 73 ASP B O 1
ATOM 2703 N N . GLN B 1 74 ? 5.531 -26.734 -0.163 1 98.69 74 GLN B N 1
ATOM 2704 C CA . GLN B 1 74 ? 4.77 -26.516 -1.388 1 98.69 74 GLN B CA 1
ATOM 2705 C C . GLN B 1 74 ? 3.979 -25.203 -1.323 1 98.69 74 GLN B C 1
ATOM 2707 O O . GLN B 1 74 ? 3.066 -24.984 -2.123 1 98.69 74 GLN B O 1
ATOM 2712 N N . ILE B 1 75 ? 4.34 -24.422 -0.341 1 98.94 75 ILE B N 1
ATOM 2713 C CA . ILE B 1 75 ? 3.596 -23.172 -0.182 1 98.94 75 ILE B CA 1
ATOM 2714 C C . ILE B 1 75 ? 4.535 -21.984 -0.36 1 98.94 75 ILE B C 1
ATOM 2716 O O . ILE B 1 75 ? 5.566 -21.891 0.314 1 98.94 75 ILE B O 1
ATOM 2720 N N . VAL B 1 76 ? 4.262 -21.141 -1.329 1 98.94 76 VAL B N 1
ATOM 2721 C CA . VAL B 1 76 ? 4.836 -19.812 -1.475 1 98.94 76 VAL B CA 1
ATOM 2722 C C . VAL B 1 76 ? 3.889 -18.766 -0.881 1 98.94 76 VAL B C 1
ATOM 2724 O O . VAL B 1 76 ? 2.668 -18.875 -1.021 1 98.94 76 VAL B O 1
ATOM 2727 N N . VAL B 1 77 ? 4.422 -17.812 -0.157 1 98.94 77 VAL B N 1
ATOM 2728 C CA . VAL B 1 77 ? 3.555 -16.828 0.491 1 98.94 77 VAL B CA 1
ATOM 2729 C C . VAL B 1 77 ? 3.869 -15.438 -0.033 1 98.94 77 VAL B C 1
ATOM 2731 O O . VAL B 1 77 ? 5.02 -14.992 0.02 1 98.94 77 VAL B O 1
ATOM 2734 N N . GLY B 1 78 ? 2.832 -14.766 -0.535 1 98.94 78 GLY B N 1
ATOM 2735 C CA . GLY B 1 78 ? 2.969 -13.391 -0.987 1 98.94 78 GLY B CA 1
ATOM 2736 C C . GLY B 1 78 ? 2.943 -12.383 0.147 1 98.94 78 GLY B C 1
ATOM 2737 O O . GLY B 1 78 ? 2.178 -12.539 1.102 1 98.94 78 GLY B O 1
ATOM 2738 N N . VAL B 1 79 ? 3.795 -11.422 0.092 1 98.94 79 VAL B N 1
ATOM 2739 C CA . VAL B 1 79 ? 3.857 -10.297 1.015 1 98.94 79 VAL B CA 1
ATOM 2740 C C . VAL B 1 79 ? 3.793 -8.984 0.233 1 98.94 79 VAL B C 1
ATOM 2742 O O . VAL B 1 79 ? 4.734 -8.641 -0.486 1 98.94 79 VAL B O 1
ATOM 2745 N N . LEU B 1 80 ? 2.697 -8.219 0.4 1 98.81 80 LEU B N 1
ATOM 2746 C CA . LEU B 1 80 ? 2.383 -7.066 -0.44 1 98.81 80 LEU B CA 1
ATOM 2747 C C . LEU B 1 80 ? 2.102 -5.832 0.411 1 98.81 80 LEU B C 1
ATOM 2749 O O . LEU B 1 80 ? 1.137 -5.105 0.159 1 98.81 80 LEU B O 1
ATOM 2753 N N . VAL B 1 81 ? 2.885 -5.559 1.482 1 98.69 81 VAL B N 1
ATOM 2754 C CA . VAL B 1 81 ? 2.656 -4.43 2.379 1 98.69 81 VAL B CA 1
ATOM 2755 C C . VAL B 1 81 ? 3.789 -3.416 2.234 1 98.69 81 VAL B C 1
ATOM 2757 O O . VAL B 1 81 ? 4.836 -3.725 1.663 1 98.69 81 VAL B O 1
ATOM 2760 N N . ASP B 1 82 ? 3.594 -2.238 2.832 1 98.75 82 ASP B N 1
ATOM 2761 C CA . ASP B 1 82 ? 4.5 -1.123 2.572 1 98.75 82 ASP B CA 1
ATOM 2762 C C . ASP B 1 82 ? 5.551 -1.003 3.672 1 98.75 82 ASP B C 1
ATOM 2764 O O . ASP B 1 82 ? 6.719 -0.727 3.393 1 98.75 82 ASP B O 1
ATOM 2768 N N . ALA B 1 83 ? 5.168 -1.166 4.914 1 98.62 83 ALA B N 1
ATOM 2769 C CA . ALA B 1 83 ? 6.102 -0.975 6.023 1 98.62 83 ALA B CA 1
ATOM 2770 C C . ALA B 1 83 ? 7.059 -2.156 6.145 1 98.62 83 ALA B C 1
ATOM 2772 O O . ALA B 1 83 ? 6.629 -3.311 6.184 1 98.62 83 ALA B O 1
ATOM 2773 N N . ALA B 1 84 ? 8.336 -1.879 6.277 1 98.5 84 ALA B N 1
ATOM 2774 C CA . ALA B 1 84 ? 9.336 -2.938 6.383 1 98.5 84 ALA B CA 1
ATOM 2775 C C . ALA B 1 84 ? 9.055 -3.84 7.582 1 98.5 84 ALA B C 1
ATOM 2777 O O . ALA B 1 84 ? 9.211 -5.059 7.5 1 98.5 84 ALA B O 1
ATOM 2778 N N . GLU B 1 85 ? 8.617 -3.258 8.664 1 97.94 85 GLU B N 1
ATOM 2779 C CA . GLU B 1 85 ? 8.289 -4.031 9.859 1 97.94 85 GLU B CA 1
ATOM 2780 C C . GLU B 1 85 ? 7.191 -5.051 9.57 1 97.94 85 GLU B C 1
ATOM 2782 O O . GLU B 1 85 ? 7.301 -6.219 9.953 1 97.94 85 GLU B O 1
ATOM 2787 N N . ASP B 1 86 ? 6.148 -4.621 8.906 1 98.62 86 ASP B N 1
ATOM 2788 C CA . ASP B 1 86 ? 5.023 -5.504 8.602 1 98.62 86 ASP B CA 1
ATOM 2789 C C . ASP B 1 86 ? 5.422 -6.574 7.59 1 98.62 86 ASP B C 1
ATOM 2791 O O . ASP B 1 86 ? 4.988 -7.723 7.688 1 98.62 86 ASP B O 1
ATOM 2795 N N . ALA B 1 87 ? 6.203 -6.184 6.594 1 98.88 87 ALA B N 1
ATOM 2796 C CA . ALA B 1 87 ? 6.695 -7.145 5.609 1 98.88 87 ALA B CA 1
ATOM 2797 C C . ALA B 1 87 ? 7.52 -8.242 6.281 1 98.88 87 ALA B C 1
ATOM 2799 O O . ALA B 1 87 ? 7.336 -9.422 5.996 1 98.88 87 ALA B O 1
ATOM 2800 N N . ALA B 1 88 ? 8.406 -7.809 7.176 1 98.75 88 ALA B N 1
ATOM 2801 C CA . ALA B 1 88 ? 9.234 -8.773 7.898 1 98.75 88 ALA B CA 1
ATOM 2802 C C . ALA B 1 88 ? 8.383 -9.68 8.773 1 98.75 88 ALA B C 1
ATOM 2804 O O . ALA B 1 88 ? 8.648 -10.875 8.883 1 98.75 88 ALA B O 1
ATOM 2805 N N . ALA B 1 89 ? 7.367 -9.109 9.383 1 98.56 89 ALA B N 1
ATOM 2806 C CA . ALA B 1 89 ? 6.496 -9.898 10.258 1 98.56 89 ALA B CA 1
ATOM 2807 C C . ALA B 1 89 ? 5.738 -10.961 9.461 1 98.56 89 ALA B C 1
ATOM 2809 O O . ALA B 1 89 ? 5.688 -12.125 9.859 1 98.56 89 ALA B O 1
ATOM 2810 N N . GLN B 1 90 ? 5.141 -10.586 8.344 1 98.75 90 GLN B N 1
ATOM 2811 C CA . GLN B 1 90 ? 4.391 -11.523 7.516 1 98.75 90 GLN B CA 1
ATOM 2812 C C . GLN B 1 90 ? 5.305 -12.594 6.93 1 98.75 90 GLN B C 1
ATOM 2814 O O . GLN B 1 90 ? 4.98 -13.781 6.961 1 98.75 90 GLN B O 1
ATOM 2819 N N . ALA B 1 91 ? 6.441 -12.148 6.398 1 98.88 91 ALA B N 1
ATOM 2820 C CA . ALA B 1 91 ? 7.398 -13.094 5.824 1 98.88 91 ALA B CA 1
ATOM 2821 C C . ALA B 1 91 ? 7.938 -14.039 6.891 1 98.88 91 ALA B C 1
ATOM 2823 O O . ALA B 1 91 ? 8.008 -15.25 6.672 1 98.88 91 ALA B O 1
ATOM 2824 N N . GLY B 1 92 ? 8.336 -13.43 8.031 1 98.75 92 GLY B N 1
ATOM 2825 C CA . GLY B 1 92 ? 8.875 -14.227 9.125 1 98.75 92 GLY B CA 1
ATOM 2826 C C . GLY B 1 92 ? 7.91 -15.289 9.609 1 98.75 92 GLY B C 1
ATOM 2827 O O . GLY B 1 92 ? 8.305 -16.438 9.844 1 98.75 92 GLY B O 1
ATOM 2828 N N . HIS B 1 93 ? 6.652 -14.938 9.766 1 98.69 93 HIS B N 1
ATOM 2829 C CA . HIS B 1 93 ? 5.633 -15.883 10.188 1 98.69 93 HIS B CA 1
ATOM 2830 C C . HIS B 1 93 ? 5.527 -17.062 9.219 1 98.69 93 HIS B C 1
ATOM 2832 O O . HIS B 1 93 ? 5.48 -18.219 9.633 1 98.69 93 HIS B O 1
ATOM 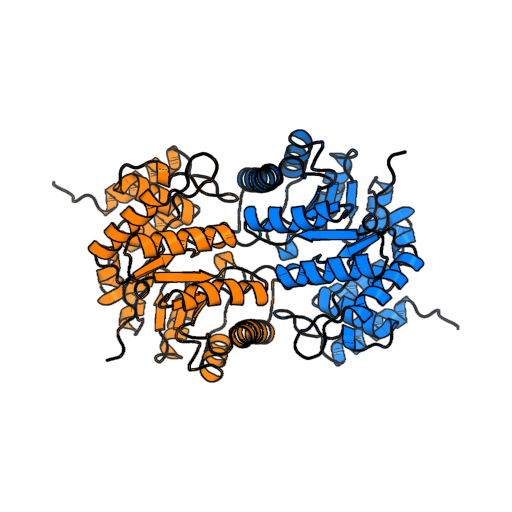2838 N N . ALA B 1 94 ? 5.496 -16.766 7.918 1 98.75 94 ALA B N 1
ATOM 2839 C CA . ALA B 1 94 ? 5.391 -17.797 6.887 1 98.75 94 ALA B CA 1
ATOM 2840 C C . ALA B 1 94 ? 6.617 -18.703 6.891 1 98.75 94 ALA B C 1
ATOM 2842 O O . ALA B 1 94 ? 6.496 -19.922 6.805 1 98.75 94 ALA B O 1
ATOM 2843 N N . LEU B 1 95 ? 7.789 -18.094 7.039 1 98.69 95 LEU B N 1
ATOM 2844 C CA . LEU B 1 95 ? 9.039 -18.844 7.012 1 98.69 95 LEU B CA 1
ATOM 2845 C C . LEU B 1 95 ? 9.164 -19.734 8.242 1 98.69 95 LEU B C 1
ATOM 2847 O O . LEU B 1 95 ? 9.648 -20.875 8.141 1 98.69 95 LEU B O 1
ATOM 2851 N N . GLU B 1 96 ? 8.711 -19.25 9.344 1 98.25 96 GLU B N 1
ATOM 2852 C CA . GLU B 1 96 ? 8.727 -20.031 10.578 1 98.25 96 GLU B CA 1
ATOM 2853 C C . GLU B 1 96 ? 7.824 -21.25 10.461 1 98.25 96 GLU B C 1
ATOM 2855 O O . GLU B 1 96 ? 8.078 -22.281 11.102 1 98.25 96 GLU B O 1
ATOM 2860 N N . ARG B 1 97 ? 6.832 -21.156 9.602 1 98.31 97 ARG B N 1
ATOM 2861 C CA . ARG B 1 97 ? 5.883 -22.25 9.414 1 98.31 97 ARG B CA 1
ATOM 2862 C C . ARG B 1 97 ? 6.309 -23.156 8.266 1 98.31 97 ARG B C 1
ATOM 2864 O O . ARG B 1 97 ? 5.594 -24.094 7.918 1 98.31 97 ARG B O 1
ATOM 2871 N N . GLY B 1 98 ? 7.398 -22.828 7.621 1 98.25 98 GLY B N 1
ATOM 2872 C CA . GLY B 1 98 ? 8.016 -23.75 6.684 1 98.25 98 GLY B CA 1
ATOM 2873 C C . GLY B 1 98 ? 7.73 -23.406 5.234 1 98.25 98 GLY B C 1
ATOM 2874 O O . GLY B 1 98 ? 8.07 -24.188 4.336 1 98.25 98 GLY B O 1
ATOM 2875 N N . ALA B 1 99 ? 7.145 -22.25 4.93 1 98.56 99 ALA B N 1
ATOM 2876 C CA . ALA B 1 99 ? 6.914 -21.875 3.539 1 98.56 99 ALA B CA 1
ATOM 2877 C C . ALA B 1 99 ? 8.203 -21.938 2.727 1 98.56 99 ALA B C 1
ATOM 2879 O O . ALA B 1 99 ? 9.273 -21.578 3.217 1 98.56 99 ALA B O 1
ATOM 2880 N N . CYS B 1 100 ? 8.133 -22.375 1.51 1 98.12 100 CYS B N 1
ATOM 2881 C CA . CYS B 1 100 ? 9.336 -22.625 0.722 1 98.12 100 CYS B CA 1
ATOM 2882 C C . CYS B 1 100 ? 9.906 -21.312 0.168 1 98.12 100 CYS B C 1
ATOM 2884 O O . CYS B 1 100 ? 11.117 -21.188 0.001 1 98.12 100 CYS B O 1
ATOM 2886 N N . ASN B 1 101 ? 9.062 -20.375 -0.168 1 98.81 101 ASN B N 1
ATOM 2887 C CA . ASN B 1 101 ? 9.492 -19.078 -0.667 1 98.81 101 ASN B CA 1
ATOM 2888 C C . ASN B 1 101 ? 8.562 -17.953 -0.196 1 98.81 101 ASN B C 1
ATOM 2890 O O . ASN B 1 101 ? 7.422 -18.219 0.189 1 98.81 101 ASN B O 1
ATOM 2894 N N . ILE B 1 102 ? 9.109 -16.797 -0.138 1 98.94 102 ILE B N 1
ATOM 2895 C CA . ILE B 1 102 ? 8.336 -15.57 0.014 1 98.94 102 ILE B CA 1
ATOM 2896 C C . ILE B 1 102 ? 8.344 -14.789 -1.3 1 98.94 102 ILE B C 1
ATOM 2898 O O . ILE B 1 102 ? 9.398 -14.586 -1.902 1 98.94 102 ILE B O 1
ATOM 2902 N N . LEU B 1 103 ? 7.207 -14.508 -1.831 1 98.94 103 LEU B N 1
ATOM 2903 C CA . LEU B 1 103 ? 7.059 -13.555 -2.928 1 98.94 103 LEU B CA 1
ATOM 2904 C C . LEU B 1 103 ? 6.867 -12.141 -2.398 1 98.94 103 LEU B C 1
ATOM 2906 O O . LEU B 1 103 ? 5.789 -11.789 -1.919 1 98.94 103 LEU B O 1
ATOM 2910 N N . LEU B 1 104 ? 7.91 -11.344 -2.482 1 98.94 104 LEU B N 1
ATOM 2911 C CA . LEU B 1 104 ? 7.945 -10.055 -1.793 1 98.94 104 LEU B CA 1
ATOM 2912 C C . LEU B 1 104 ? 7.855 -8.906 -2.787 1 98.94 104 LEU B C 1
ATOM 2914 O O . LEU B 1 104 ? 8.773 -8.68 -3.574 1 98.94 104 LEU B O 1
ATOM 2918 N N . ALA B 1 105 ? 6.785 -8.211 -2.793 1 98.94 105 ALA B N 1
ATOM 2919 C CA . ALA B 1 105 ? 6.609 -7.023 -3.631 1 98.94 105 ALA B CA 1
ATOM 2920 C C . ALA B 1 105 ? 7.266 -5.801 -2.998 1 98.94 105 ALA B C 1
ATOM 2922 O O . ALA B 1 105 ? 7.438 -5.742 -1.778 1 98.94 105 ALA B O 1
ATOM 2923 N N . PRO B 1 106 ? 7.688 -4.836 -3.818 1 98.88 106 PRO B N 1
ATOM 2924 C CA . PRO B 1 106 ? 8.148 -3.57 -3.238 1 98.88 106 PRO B CA 1
ATOM 2925 C C . PRO B 1 106 ? 7.02 -2.787 -2.57 1 98.88 106 PRO B C 1
ATOM 2927 O O . PRO B 1 106 ? 5.844 -3.016 -2.865 1 98.88 106 PRO B O 1
ATOM 2930 N N . PRO B 1 107 ? 7.383 -1.933 -1.604 1 98.69 107 PRO B N 1
ATOM 2931 C CA . PRO B 1 107 ? 6.352 -1.014 -1.115 1 98.69 107 PRO B CA 1
ATOM 2932 C C . PRO B 1 107 ? 5.727 -0.178 -2.232 1 98.69 107 PRO B C 1
ATOM 2934 O O . PRO B 1 107 ? 6.426 0.242 -3.158 1 98.69 107 PRO B O 1
ATOM 2937 N N . SER B 1 108 ? 4.457 0.029 -2.135 1 98.06 108 SER B N 1
ATOM 2938 C CA . SER B 1 108 ? 3.793 0.56 -3.32 1 98.06 108 SER B CA 1
ATOM 2939 C C . SER B 1 108 ? 3.041 1.848 -3.002 1 98.06 108 SER B C 1
ATOM 2941 O O . SER B 1 108 ? 2.283 2.352 -3.832 1 98.06 108 SER B O 1
ATOM 2943 N N . TYR B 1 109 ? 3.176 2.414 -1.795 1 98.69 109 TYR B N 1
ATOM 2944 C CA . TYR B 1 109 ? 2.48 3.656 -1.473 1 98.69 109 TYR B CA 1
ATOM 2945 C C . TYR B 1 109 ? 3.143 4.848 -2.158 1 98.69 109 TYR B C 1
ATOM 2947 O O . TYR B 1 109 ? 2.504 5.555 -2.939 1 98.69 109 TYR B O 1
ATOM 2955 N N . PHE B 1 110 ? 4.457 5.082 -1.862 1 98.44 110 PHE B N 1
ATOM 2956 C CA . PHE B 1 110 ? 5.188 6.164 -2.512 1 98.44 110 PHE B CA 1
ATOM 2957 C C . PHE B 1 110 ? 5.512 5.809 -3.957 1 98.44 110 PHE B C 1
ATOM 2959 O O . PHE B 1 110 ? 5.832 4.66 -4.262 1 98.44 110 PHE B O 1
ATOM 2966 N N . LYS B 1 111 ? 5.43 6.809 -4.781 1 97.94 111 LYS B N 1
ATOM 2967 C CA . LYS B 1 111 ? 5.762 6.629 -6.191 1 97.94 111 LYS B CA 1
ATOM 2968 C C . LYS B 1 111 ? 7.059 7.348 -6.547 1 97.94 111 LYS B C 1
ATOM 2970 O O . LYS B 1 111 ? 7.559 8.164 -5.766 1 97.94 111 LYS B O 1
ATOM 2975 N N . ASN B 1 112 ? 7.543 7.023 -7.734 1 96.56 112 ASN B N 1
ATOM 2976 C CA . ASN B 1 112 ? 8.758 7.625 -8.266 1 96.56 112 ASN B CA 1
ATOM 2977 C C . ASN B 1 112 ? 9.93 7.457 -7.305 1 96.56 112 ASN B C 1
ATOM 2979 O O . ASN B 1 112 ? 10.703 8.398 -7.086 1 96.56 112 ASN B O 1
ATOM 2983 N N . VAL B 1 113 ? 10.039 6.34 -6.688 1 98 113 VAL B N 1
ATOM 2984 C CA . VAL B 1 113 ? 11.141 6.051 -5.777 1 98 113 VAL B CA 1
ATOM 2985 C C . VAL B 1 113 ? 12.352 5.551 -6.566 1 98 113 VAL B C 1
ATOM 2987 O O . VAL B 1 113 ? 12.203 5.082 -7.699 1 98 113 VAL B O 1
ATOM 2990 N N . THR B 1 114 ? 13.547 5.676 -6.031 1 98.19 114 THR B N 1
ATOM 2991 C CA . THR B 1 114 ? 14.781 5.344 -6.727 1 98.19 114 THR B CA 1
ATOM 2992 C C . THR B 1 114 ? 15.211 3.912 -6.414 1 98.19 114 THR B C 1
ATOM 2994 O O . THR B 1 114 ? 14.734 3.311 -5.449 1 98.19 114 THR B O 1
ATOM 2997 N N . ASP B 1 115 ? 16.125 3.371 -7.266 1 98.75 115 ASP B N 1
ATOM 2998 C CA . ASP B 1 115 ? 16.734 2.076 -6.977 1 98.75 115 ASP B CA 1
ATOM 2999 C C . ASP B 1 115 ? 17.375 2.072 -5.59 1 98.75 115 ASP B C 1
ATOM 3001 O O . ASP B 1 115 ? 17.312 1.076 -4.871 1 98.75 115 ASP B O 1
ATOM 3005 N N . GLU B 1 116 ? 18 3.236 -5.23 1 98.56 116 GLU B N 1
ATOM 3006 C CA . GLU B 1 116 ? 18.609 3.33 -3.914 1 98.56 116 GLU B CA 1
ATOM 3007 C C . GLU B 1 116 ? 17.578 3.186 -2.801 1 98.56 116 GLU B C 1
ATOM 3009 O O . GLU B 1 116 ? 17.797 2.465 -1.827 1 98.56 116 GLU B O 1
ATOM 3014 N N . GLY B 1 117 ? 16.469 3.875 -2.953 1 98.69 117 GLY B N 1
ATOM 3015 C CA . GLY B 1 117 ? 15.398 3.77 -1.977 1 98.69 117 GLY B CA 1
ATOM 3016 C C . GLY B 1 117 ? 14.836 2.367 -1.861 1 98.69 117 GLY B C 1
ATOM 3017 O O . GLY B 1 117 ? 14.609 1.872 -0.755 1 98.69 117 GLY B O 1
ATOM 3018 N N . LEU B 1 118 ? 14.641 1.744 -2.961 1 98.94 118 LEU B N 1
ATOM 3019 C CA . LEU B 1 118 ? 14.117 0.383 -2.969 1 98.94 118 LEU B CA 1
ATOM 3020 C C . LEU B 1 118 ? 15.125 -0.593 -2.373 1 98.94 118 LEU B C 1
ATOM 3022 O O . LEU B 1 118 ? 14.75 -1.487 -1.609 1 98.94 118 LEU B O 1
ATOM 3026 N N . PHE B 1 119 ? 16.422 -0.423 -2.758 1 98.94 119 PHE B N 1
ATOM 3027 C CA . PHE B 1 119 ? 17.469 -1.267 -2.18 1 98.94 119 PHE B CA 1
ATOM 3028 C C . PHE B 1 119 ? 17.453 -1.166 -0.66 1 98.94 119 PHE B C 1
ATOM 3030 O O . PHE B 1 119 ? 17.531 -2.184 0.035 1 98.94 119 PHE B O 1
ATOM 3037 N N . LYS B 1 120 ? 17.312 0.017 -0.149 1 98.56 120 LYS B N 1
ATOM 3038 C CA . LYS B 1 120 ? 17.312 0.239 1.295 1 98.56 120 LYS B CA 1
ATOM 3039 C C . LYS B 1 120 ? 16.062 -0.374 1.945 1 98.56 120 LYS B C 1
ATOM 3041 O O . LYS B 1 120 ? 16.141 -0.869 3.072 1 98.56 120 LYS B O 1
ATOM 3046 N N . TRP B 1 121 ? 14.977 -0.332 1.275 1 98.81 121 TRP B N 1
ATOM 3047 C CA . TRP B 1 121 ? 13.758 -0.913 1.828 1 98.81 121 TRP B CA 1
ATOM 3048 C C . TRP B 1 121 ? 13.883 -2.428 1.944 1 98.81 121 TRP B C 1
ATOM 3050 O O . TRP B 1 121 ? 13.625 -2.998 3.006 1 98.81 121 TRP B O 1
ATOM 3060 N N . PHE B 1 122 ? 14.297 -3.084 0.851 1 98.94 122 PHE B N 1
ATOM 3061 C CA . PHE B 1 122 ? 14.5 -4.527 0.904 1 98.94 122 PHE B CA 1
ATOM 3062 C C . PHE B 1 122 ? 15.516 -4.891 1.979 1 98.94 122 PHE B C 1
ATOM 3064 O O . PHE B 1 122 ? 15.305 -5.832 2.748 1 98.94 122 PHE B O 1
ATOM 3071 N N . SER B 1 123 ? 16.594 -4.109 2.025 1 98.69 123 SER B N 1
ATOM 3072 C CA . SER B 1 123 ? 17.625 -4.34 3.033 1 98.69 123 SER B CA 1
ATOM 3073 C C . SER B 1 123 ? 17.047 -4.246 4.441 1 98.69 123 SER B C 1
ATOM 3075 O O . SER B 1 123 ? 17.406 -5.035 5.316 1 98.69 123 SER B O 1
ATOM 3077 N N . ALA B 1 124 ? 16.156 -3.297 4.645 1 98.38 124 ALA B N 1
ATOM 3078 C CA . ALA B 1 124 ? 15.531 -3.123 5.953 1 98.38 124 ALA B CA 1
ATOM 3079 C C . ALA B 1 124 ? 14.672 -4.332 6.312 1 98.38 124 ALA B C 1
ATOM 3081 O O . ALA B 1 124 ? 14.688 -4.801 7.453 1 98.38 124 ALA B O 1
ATOM 3082 N N . VAL B 1 125 ? 13.914 -4.844 5.371 1 98.81 125 VAL B N 1
ATOM 3083 C CA . VAL B 1 125 ? 13.094 -6.031 5.598 1 98.81 125 VAL B CA 1
ATOM 3084 C C . VAL B 1 125 ? 13.992 -7.203 5.996 1 98.81 125 VAL B C 1
ATOM 3086 O O . VAL B 1 125 ? 13.703 -7.906 6.969 1 98.81 125 VAL B O 1
ATOM 3089 N N . PHE B 1 126 ? 15.117 -7.402 5.246 1 98.88 126 PHE B N 1
ATOM 3090 C CA . PHE B 1 126 ? 16.016 -8.516 5.504 1 98.88 126 PHE B CA 1
ATOM 3091 C C . PHE B 1 126 ? 16.688 -8.375 6.871 1 98.88 126 PHE B C 1
ATOM 3093 O O . PHE B 1 126 ? 16.844 -9.359 7.594 1 98.88 126 PHE B O 1
ATOM 3100 N N . THR B 1 127 ? 17.031 -7.141 7.207 1 98.06 127 THR B N 1
ATOM 3101 C CA . THR B 1 127 ? 17.625 -6.879 8.516 1 98.06 127 THR B CA 1
ATOM 3102 C C . THR B 1 127 ? 16.656 -7.242 9.633 1 98.06 127 THR B C 1
ATOM 3104 O O . THR B 1 127 ? 17.031 -7.887 10.609 1 98.06 127 THR B O 1
ATOM 3107 N N . LEU B 1 128 ? 15.445 -6.887 9.492 1 97.94 128 LEU B N 1
ATOM 3108 C CA . LEU B 1 128 ? 14.43 -7.156 10.5 1 97.94 128 LEU B CA 1
ATOM 3109 C C . LEU B 1 128 ? 14.148 -8.656 10.602 1 97.94 128 LEU B C 1
ATOM 3111 O O . LEU B 1 128 ? 13.836 -9.164 11.68 1 97.94 128 LEU B O 1
ATOM 3115 N N . LEU B 1 129 ? 14.281 -9.352 9.492 1 98.62 129 LEU B N 1
ATOM 3116 C CA . LEU B 1 129 ? 14.094 -10.805 9.484 1 98.62 129 LEU B CA 1
ATOM 3117 C C . LEU B 1 129 ? 15.25 -11.5 10.195 1 98.62 129 LEU B C 1
ATOM 3119 O O . LEU B 1 129 ? 15.078 -12.586 10.758 1 98.62 129 LEU B O 1
ATOM 3123 N N . GLY B 1 130 ? 16.453 -10.914 10.109 1 97.75 130 GLY B N 1
ATOM 3124 C CA . GLY B 1 130 ? 17.625 -11.508 10.734 1 97.75 130 GLY B CA 1
ATOM 3125 C C . GLY B 1 130 ? 17.984 -12.867 10.164 1 97.75 130 GLY B C 1
ATOM 3126 O O . GLY B 1 130 ? 18.094 -13.023 8.953 1 97.75 130 GLY B O 1
ATOM 3127 N N . THR B 1 131 ? 18.078 -13.852 10.992 1 97.31 131 THR B N 1
ATOM 3128 C CA . THR B 1 131 ? 18.547 -15.172 10.594 1 97.31 131 THR B CA 1
ATOM 3129 C C . THR B 1 131 ? 17.438 -15.938 9.867 1 97.31 131 THR B C 1
ATOM 3131 O O . THR B 1 131 ? 17.703 -16.969 9.234 1 97.31 131 THR B O 1
ATOM 3134 N N . ARG B 1 132 ? 16.234 -15.398 9.914 1 97.12 132 ARG B N 1
ATOM 3135 C CA . ARG B 1 132 ? 15.125 -16.062 9.25 1 97.12 132 ARG B CA 1
ATOM 3136 C C . ARG B 1 132 ? 15.078 -15.711 7.766 1 97.12 132 ARG B C 1
ATOM 3138 O O . ARG B 1 132 ? 14.359 -16.344 6.992 1 97.12 132 ARG B O 1
ATOM 3145 N N . ALA B 1 133 ? 15.82 -14.695 7.352 1 98.38 133 ALA B N 1
ATOM 3146 C CA . ALA B 1 133 ? 15.742 -14.211 5.977 1 98.38 133 ALA B CA 1
ATOM 3147 C C . ALA B 1 133 ? 16.312 -15.242 5 1 98.38 133 ALA B C 1
ATOM 3149 O O . ALA B 1 133 ? 17.5 -15.57 5.051 1 98.38 133 ALA B O 1
ATOM 3150 N N . ARG B 1 134 ? 15.453 -15.703 4.168 1 98 134 ARG B N 1
ATOM 3151 C CA . ARG B 1 134 ? 15.844 -16.688 3.158 1 98 134 ARG B CA 1
ATOM 3152 C C . ARG B 1 134 ? 14.766 -16.812 2.084 1 98 134 ARG B C 1
ATOM 3154 O O . ARG B 1 134 ? 13.609 -16.453 2.307 1 98 134 ARG B O 1
ATOM 3161 N N . ASP B 1 135 ? 15.133 -17.312 0.896 1 98.38 135 ASP B N 1
ATOM 3162 C CA . ASP B 1 135 ? 14.242 -17.812 -0.14 1 98.38 135 ASP B CA 1
ATOM 3163 C C . ASP B 1 135 ? 13.258 -16.734 -0.599 1 98.38 135 ASP B C 1
ATOM 3165 O O . ASP B 1 135 ? 12.07 -17.016 -0.77 1 98.38 135 ASP B O 1
ATOM 3169 N N . ILE B 1 136 ? 13.789 -15.547 -0.771 1 98.88 136 ILE B N 1
ATOM 3170 C CA . ILE B 1 136 ? 12.977 -14.422 -1.213 1 98.88 136 ILE B CA 1
ATOM 3171 C C . ILE B 1 136 ? 12.977 -14.352 -2.738 1 98.88 136 ILE B C 1
ATOM 3173 O O . ILE B 1 136 ? 14.039 -14.352 -3.365 1 98.88 136 ILE B O 1
ATOM 3177 N N . ILE B 1 137 ? 11.859 -14.352 -3.283 1 98.94 137 ILE B N 1
ATOM 3178 C CA . ILE B 1 137 ? 11.633 -13.992 -4.68 1 98.94 137 ILE B CA 1
ATOM 3179 C C . ILE B 1 137 ? 11.047 -12.586 -4.758 1 98.94 137 ILE B C 1
ATOM 3181 O O . ILE B 1 137 ? 9.938 -12.344 -4.285 1 98.94 137 ILE B O 1
ATOM 3185 N N . VAL B 1 138 ? 11.797 -11.641 -5.32 1 98.94 138 VAL B N 1
ATOM 3186 C CA . VAL B 1 138 ? 11.281 -10.281 -5.43 1 98.94 138 VAL B CA 1
ATOM 3187 C C . VAL B 1 138 ? 10.273 -10.203 -6.574 1 98.94 138 VAL B C 1
ATOM 3189 O O . VAL B 1 138 ? 10.453 -10.844 -7.613 1 98.94 138 VAL B O 1
ATOM 3192 N N . TYR B 1 139 ? 9.289 -9.43 -6.359 1 98.94 139 TYR B N 1
ATOM 3193 C CA . TYR B 1 139 ? 8.133 -9.406 -7.242 1 98.94 139 TYR B CA 1
ATOM 3194 C C . TYR B 1 139 ? 8.062 -8.109 -8.031 1 98.94 139 TYR B C 1
ATOM 3196 O O . TYR B 1 139 ? 7.809 -7.043 -7.457 1 98.94 139 TYR B O 1
ATOM 3204 N N . ASN B 1 140 ? 8.281 -8.148 -9.359 1 98.88 140 ASN B N 1
ATOM 3205 C CA . ASN B 1 140 ? 8.156 -7 -10.258 1 98.88 140 ASN B CA 1
ATOM 3206 C C . ASN B 1 140 ? 6.812 -6.984 -10.969 1 98.88 140 ASN B C 1
ATOM 3208 O O . ASN B 1 140 ? 6.605 -7.73 -11.93 1 98.88 140 ASN B O 1
ATOM 3212 N N . ILE B 1 141 ? 5.957 -6.086 -10.523 1 98.62 141 ILE B N 1
ATOM 3213 C CA . ILE B 1 141 ? 4.641 -5.961 -11.133 1 98.62 141 ILE B CA 1
ATOM 3214 C C . ILE B 1 141 ? 4.242 -4.488 -11.211 1 98.62 141 ILE B C 1
ATOM 3216 O O . ILE B 1 141 ? 3.262 -4.07 -10.594 1 98.62 141 ILE B O 1
ATOM 3220 N N . PRO B 1 142 ? 4.887 -3.752 -12.055 1 98.19 142 PRO B N 1
ATOM 3221 C CA . PRO B 1 142 ? 4.734 -2.295 -12.055 1 98.19 142 PRO B CA 1
ATOM 3222 C C . PRO B 1 142 ? 3.346 -1.846 -12.5 1 98.19 142 PRO B C 1
ATOM 3224 O O . PRO B 1 142 ? 2.92 -0.734 -12.172 1 98.19 142 PRO B O 1
ATOM 3227 N N . SER B 1 143 ? 2.572 -2.656 -13.227 1 96.81 143 SER B N 1
ATOM 3228 C CA . SER B 1 143 ? 1.234 -2.264 -13.656 1 96.81 143 SER B CA 1
ATOM 3229 C C . SER B 1 143 ? 0.294 -2.104 -12.469 1 96.81 143 SER B C 1
ATOM 3231 O O . SER B 1 143 ? -0.739 -1.439 -12.57 1 96.81 143 SER B O 1
ATOM 3233 N N . VAL B 1 144 ? 0.68 -2.732 -11.352 1 97.75 144 VAL B N 1
ATOM 3234 C CA . VAL B 1 144 ? -0.158 -2.697 -10.156 1 97.75 144 VAL B CA 1
ATOM 3235 C C . VAL B 1 144 ? 0.484 -1.803 -9.094 1 97.75 144 VAL B C 1
ATOM 3237 O O . VAL B 1 144 ? -0.134 -0.844 -8.625 1 97.75 144 VAL B O 1
ATOM 3240 N N . THR B 1 145 ? 1.756 -1.998 -8.797 1 98.25 145 THR B N 1
ATOM 3241 C CA . THR B 1 145 ? 2.445 -1.267 -7.738 1 98.25 145 THR B CA 1
ATOM 3242 C C . THR B 1 145 ? 2.822 0.135 -8.211 1 98.25 145 THR B C 1
ATOM 3244 O O . THR B 1 145 ? 3.021 1.037 -7.391 1 98.25 145 THR B O 1
ATOM 3247 N N . MET B 1 146 ? 3.031 0.29 -9.539 1 98.19 146 MET B N 1
ATOM 3248 C CA . MET B 1 146 ? 3.566 1.508 -10.141 1 98.19 146 MET B CA 1
ATOM 3249 C C . MET B 1 146 ? 4.984 1.78 -9.648 1 98.19 146 MET B C 1
ATOM 3251 O O . MET B 1 146 ? 5.418 2.932 -9.594 1 98.19 146 MET B O 1
ATOM 3255 N N . VAL B 1 147 ? 5.656 0.741 -9.219 1 98.62 147 VAL B N 1
ATOM 3256 C CA . VAL B 1 147 ? 7.035 0.771 -8.75 1 98.62 147 VAL B CA 1
ATOM 3257 C C . VAL B 1 147 ? 7.848 -0.314 -9.453 1 98.62 147 VAL B C 1
ATOM 3259 O O . VAL B 1 147 ? 7.922 -1.449 -8.984 1 98.62 147 VAL B O 1
ATOM 3262 N N . PRO B 1 148 ? 8.484 0.051 -10.586 1 98.62 148 PRO B N 1
ATOM 3263 C CA . PRO B 1 148 ? 9.273 -0.95 -11.312 1 98.62 148 PRO B CA 1
ATOM 3264 C C . PRO B 1 148 ? 10.594 -1.273 -10.617 1 98.62 148 PRO B C 1
ATOM 3266 O O . PRO B 1 148 ? 11.203 -0.394 -10.008 1 98.62 148 PRO B O 1
ATOM 3269 N N . LEU B 1 149 ? 10.969 -2.506 -10.633 1 98.88 149 LEU B N 1
ATOM 3270 C CA . LEU B 1 149 ? 12.289 -2.941 -10.195 1 98.88 149 LEU B CA 1
ATOM 3271 C C . LEU B 1 149 ? 13.25 -3.037 -11.383 1 98.88 149 LEU B C 1
ATOM 3273 O O . LEU B 1 149 ? 13.023 -3.836 -12.297 1 98.88 149 LEU B O 1
ATOM 3277 N N . SER B 1 150 ? 14.273 -2.223 -11.406 1 98.81 150 SER B N 1
ATOM 3278 C CA . SER B 1 150 ? 15.227 -2.271 -12.516 1 98.81 150 SER B CA 1
ATOM 3279 C C . SER B 1 150 ? 16.078 -3.537 -12.461 1 98.81 150 SER B C 1
ATOM 3281 O O . SER B 1 150 ? 16.266 -4.121 -11.391 1 98.81 150 SER B O 1
ATOM 3283 N N . VAL B 1 151 ? 16.578 -3.965 -13.641 1 98.75 151 VAL B N 1
ATOM 3284 C CA . VAL B 1 151 ? 17.469 -5.113 -13.703 1 98.75 151 VAL B CA 1
ATOM 3285 C C . VAL B 1 151 ? 18.703 -4.859 -12.836 1 98.75 151 VAL B C 1
ATOM 3287 O O . VAL B 1 151 ? 19.203 -5.77 -12.172 1 98.75 151 VAL B O 1
ATOM 3290 N N . SER B 1 152 ? 19.172 -3.604 -12.789 1 98.56 152 SER B N 1
ATOM 3291 C CA . SER B 1 152 ? 20.328 -3.221 -11.984 1 98.56 152 SER B CA 1
ATOM 3292 C C . SER B 1 152 ? 20.031 -3.377 -10.492 1 98.56 152 SER B C 1
ATOM 3294 O O . SER B 1 152 ? 20.891 -3.85 -9.742 1 98.56 152 SER B O 1
ATOM 3296 N N . LEU B 1 153 ? 18.875 -2.996 -10.039 1 98.88 153 LEU B N 1
ATOM 3297 C CA . LEU B 1 153 ? 18.484 -3.162 -8.648 1 98.88 153 LEU B CA 1
ATOM 3298 C C . LEU B 1 153 ? 18.469 -4.637 -8.258 1 98.88 153 LEU B C 1
ATOM 3300 O O . LEU B 1 153 ? 18.953 -5.008 -7.188 1 98.88 153 LEU B O 1
ATOM 3304 N N . ILE B 1 154 ? 17.891 -5.438 -9.109 1 98.69 154 ILE B N 1
ATOM 3305 C CA . ILE B 1 154 ? 17.828 -6.875 -8.867 1 98.69 154 ILE B CA 1
ATOM 3306 C C . ILE B 1 154 ? 19.25 -7.438 -8.711 1 98.69 154 ILE B C 1
ATOM 3308 O O . ILE B 1 154 ? 19.516 -8.219 -7.797 1 98.69 154 ILE B O 1
ATOM 3312 N N . GLY B 1 155 ? 20.094 -7.039 -9.641 1 98.44 155 GLY B N 1
ATOM 3313 C CA . GLY B 1 155 ? 21.484 -7.461 -9.539 1 98.44 155 GLY B CA 1
ATOM 3314 C C . GLY B 1 155 ? 22.141 -7.047 -8.234 1 98.44 155 GLY B C 1
ATOM 3315 O O . GLY B 1 155 ? 22.844 -7.836 -7.609 1 98.44 155 GLY B O 1
ATOM 3316 N N . ARG B 1 156 ? 21.906 -5.848 -7.793 1 98.75 156 ARG B N 1
ATOM 3317 C CA . ARG B 1 156 ? 22.469 -5.332 -6.547 1 98.75 156 ARG B CA 1
ATOM 3318 C C . ARG B 1 156 ? 21.938 -6.113 -5.348 1 98.75 156 ARG B C 1
ATOM 3320 O O . ARG B 1 156 ? 22.703 -6.457 -4.441 1 98.75 156 ARG B O 1
ATOM 3327 N N . LEU B 1 157 ? 20.641 -6.418 -5.301 1 98.88 157 LEU B N 1
ATOM 3328 C CA . LEU B 1 157 ? 20.031 -7.199 -4.227 1 98.88 157 LEU B CA 1
ATOM 3329 C C . LEU B 1 157 ? 20.641 -8.602 -4.168 1 98.88 157 LEU B C 1
ATOM 3331 O O . LEU B 1 157 ? 20.969 -9.094 -3.09 1 98.88 157 LEU B O 1
ATOM 3335 N N . ARG B 1 158 ? 20.812 -9.172 -5.324 1 98.38 158 ARG B N 1
ATOM 3336 C CA . ARG B 1 158 ? 21.375 -10.516 -5.398 1 98.38 158 ARG B CA 1
ATOM 3337 C C . ARG B 1 158 ? 22.812 -10.531 -4.91 1 98.38 158 ARG B C 1
ATOM 3339 O O . ARG B 1 158 ? 23.203 -11.406 -4.137 1 98.38 158 ARG B O 1
ATOM 3346 N N . SER B 1 159 ? 23.578 -9.594 -5.352 1 98.44 159 SER B N 1
ATOM 3347 C CA . SER B 1 159 ? 25 -9.531 -4.996 1 98.44 159 SER B CA 1
ATOM 3348 C C . SER B 1 159 ? 25.172 -9.266 -3.504 1 98.44 159 SER B C 1
ATOM 3350 O O . SER B 1 159 ? 26.078 -9.828 -2.873 1 98.44 159 SER B O 1
ATOM 3352 N N . THR B 1 160 ? 24.375 -8.453 -2.932 1 98.75 160 THR B N 1
ATOM 3353 C CA . THR B 1 160 ? 24.516 -8.055 -1.534 1 98.75 160 THR B CA 1
ATOM 3354 C C . THR B 1 160 ? 23.938 -9.125 -0.614 1 98.75 160 THR B C 1
ATOM 3356 O O . THR B 1 160 ? 24.422 -9.336 0.495 1 98.75 160 THR B O 1
ATOM 3359 N N . PHE B 1 161 ? 22.875 -9.797 -1.078 1 98.69 161 PHE B N 1
ATOM 3360 C CA . PHE B 1 161 ? 22.172 -10.766 -0.249 1 98.69 161 PHE B CA 1
ATOM 3361 C C . PHE B 1 161 ? 22.031 -12.102 -0.973 1 98.69 161 PHE B C 1
ATOM 3363 O O . PHE B 1 161 ? 20.922 -12.625 -1.132 1 98.69 161 PHE B O 1
ATOM 3370 N N . PRO B 1 162 ? 23.078 -12.781 -1.331 1 97.75 162 PRO B N 1
ATOM 3371 C CA . PRO B 1 162 ? 23.031 -13.977 -2.178 1 97.75 162 PRO B CA 1
ATOM 3372 C C . PRO B 1 162 ? 22.328 -15.148 -1.502 1 97.75 162 PRO B C 1
ATOM 3374 O O . PRO B 1 162 ? 21.781 -16.016 -2.184 1 97.75 162 PRO B O 1
ATOM 3377 N N . GLU B 1 163 ? 22.281 -15.156 -0.15 1 97.56 163 GLU B N 1
ATOM 3378 C CA . GLU B 1 163 ? 21.641 -16.266 0.56 1 97.56 163 GLU B CA 1
ATOM 3379 C C . GLU B 1 163 ? 20.172 -15.984 0.82 1 97.56 163 GLU B C 1
ATOM 3381 O O . GLU B 1 163 ? 19.438 -16.875 1.26 1 97.56 163 GLU B O 1
ATOM 3386 N N . ILE B 1 164 ? 19.734 -14.773 0.573 1 98.75 164 ILE B N 1
ATOM 3387 C CA . ILE B 1 164 ? 18.375 -14.352 0.903 1 98.75 164 ILE B CA 1
ATOM 3388 C C . ILE B 1 164 ? 17.547 -14.227 -0.374 1 98.75 164 ILE B C 1
ATOM 3390 O O . ILE B 1 164 ? 16.469 -14.805 -0.479 1 98.75 164 ILE B O 1
ATOM 3394 N N . VAL B 1 165 ? 18.078 -13.5 -1.395 1 98.81 165 VAL B N 1
ATOM 3395 C CA . VAL B 1 165 ? 17.375 -13.266 -2.648 1 98.81 165 VAL B CA 1
ATOM 3396 C C . VAL B 1 165 ? 17.688 -14.383 -3.639 1 98.81 165 VAL B C 1
ATOM 3398 O O . VAL B 1 165 ? 18.812 -14.461 -4.164 1 98.81 165 VAL B O 1
ATOM 3401 N N . VAL B 1 166 ? 16.688 -15.18 -3.93 1 98.5 166 VAL B N 1
ATOM 3402 C CA . VAL B 1 166 ? 16.969 -16.375 -4.719 1 98.5 166 VAL B CA 1
ATOM 3403 C C . VAL B 1 166 ? 16.328 -16.25 -6.098 1 98.5 166 VAL B C 1
ATOM 3405 O O . VAL B 1 166 ? 16.594 -17.062 -6.988 1 98.5 166 VAL B O 1
ATOM 3408 N N . GLY B 1 167 ? 15.453 -15.195 -6.289 1 98.62 167 GLY B N 1
ATOM 3409 C CA . GLY B 1 167 ? 14.812 -15.094 -7.586 1 98.62 167 GLY B CA 1
ATOM 3410 C C . GLY B 1 167 ? 14 -13.828 -7.762 1 98.62 167 GLY B C 1
ATOM 3411 O O . GLY B 1 167 ? 14.008 -12.953 -6.887 1 98.62 167 GLY B O 1
ATOM 3412 N N . VAL B 1 168 ? 13.336 -13.727 -8.945 1 98.81 168 VAL B N 1
ATOM 3413 C CA . VAL B 1 168 ? 12.453 -12.633 -9.32 1 98.81 168 VAL B CA 1
ATOM 3414 C C . VAL B 1 168 ? 11.242 -13.18 -10.07 1 98.81 168 VAL B C 1
ATOM 3416 O O . VAL B 1 168 ? 11.375 -14.078 -10.906 1 98.81 168 VAL B O 1
ATOM 3419 N N . LYS B 1 169 ? 10.133 -12.766 -9.664 1 98.88 169 LYS B N 1
ATOM 3420 C CA . LYS B 1 169 ? 8.969 -12.898 -10.539 1 98.88 169 LYS B CA 1
ATOM 3421 C C . LYS B 1 169 ? 8.734 -11.633 -11.352 1 98.88 169 LYS B C 1
ATOM 3423 O O . LYS B 1 169 ? 8.469 -10.57 -10.789 1 98.88 169 LYS B O 1
ATOM 3428 N N . ASP B 1 170 ? 8.844 -11.727 -12.617 1 98.88 170 ASP B N 1
ATOM 3429 C CA . ASP B 1 170 ? 8.602 -10.609 -13.523 1 98.88 170 ASP B CA 1
ATOM 3430 C C . ASP B 1 170 ? 7.188 -10.672 -14.102 1 98.88 170 ASP B C 1
ATOM 3432 O O . ASP B 1 170 ? 6.891 -11.539 -14.938 1 98.88 170 ASP B O 1
ATOM 3436 N N . SER B 1 171 ? 6.344 -9.812 -13.664 1 98.5 171 SER B N 1
ATOM 3437 C CA . SER B 1 171 ? 4.98 -9.711 -14.164 1 98.5 171 SER B CA 1
ATOM 3438 C C . SER B 1 171 ? 4.777 -8.422 -14.953 1 98.5 171 SER B C 1
ATOM 3440 O O . SER B 1 171 ? 3.654 -7.926 -15.07 1 98.5 171 SER B O 1
ATOM 3442 N N . SER B 1 172 ? 5.859 -7.816 -15.5 1 97.94 172 SER B N 1
ATOM 3443 C CA . SER B 1 172 ? 5.754 -6.543 -16.203 1 97.94 172 SER B CA 1
ATOM 3444 C C . SER B 1 172 ? 5.094 -6.723 -17.562 1 97.94 172 SER B C 1
ATOM 3446 O O . SER B 1 172 ? 4.539 -5.773 -18.125 1 97.94 172 SER B O 1
ATOM 3448 N N . GLY B 1 173 ? 5.223 -7.93 -18.141 1 97.69 173 GLY B N 1
ATOM 3449 C CA . GLY B 1 173 ? 4.777 -8.148 -19.5 1 97.69 173 GLY B CA 1
ATOM 3450 C C . GLY B 1 173 ? 5.652 -7.457 -20.531 1 97.69 173 GLY B C 1
ATOM 3451 O O . GLY B 1 173 ? 5.281 -7.363 -21.703 1 97.69 173 GLY B O 1
ATOM 3452 N N . ASP B 1 174 ? 6.762 -6.922 -20.094 1 98.31 174 ASP B N 1
ATOM 3453 C CA . ASP B 1 174 ? 7.727 -6.246 -20.953 1 98.31 174 ASP B CA 1
ATOM 3454 C C . ASP B 1 174 ? 8.844 -7.195 -21.375 1 98.31 174 ASP B C 1
ATOM 3456 O O . ASP B 1 174 ? 9.805 -7.406 -20.641 1 98.31 174 ASP B O 1
ATOM 3460 N N . TRP B 1 175 ? 8.688 -7.699 -22.609 1 98.31 175 TRP B N 1
ATOM 3461 C CA . TRP B 1 175 ? 9.602 -8.742 -23.062 1 98.31 175 TRP B CA 1
ATOM 3462 C C . TRP B 1 175 ? 11.047 -8.242 -23.047 1 98.31 175 TRP B C 1
ATOM 3464 O O . TRP B 1 175 ? 11.945 -8.945 -22.562 1 98.31 175 TRP B O 1
ATOM 3474 N N . PRO B 1 176 ? 11.344 -7 -23.547 1 98.56 176 PRO B N 1
ATOM 3475 C CA . PRO B 1 176 ? 12.734 -6.527 -23.469 1 98.56 176 PRO B CA 1
ATOM 3476 C C . PRO B 1 176 ? 13.281 -6.566 -22.031 1 98.56 176 PRO B C 1
ATOM 3478 O O . PRO B 1 176 ? 14.438 -6.926 -21.828 1 98.56 176 PRO B O 1
ATOM 3481 N N . TYR B 1 177 ? 12.469 -6.227 -21.109 1 98.44 177 TYR B N 1
ATOM 3482 C CA . TYR B 1 177 ? 12.875 -6.32 -19.703 1 98.44 177 TYR B CA 1
ATOM 3483 C C . TYR B 1 177 ? 13.156 -7.766 -19.312 1 98.44 177 TYR B C 1
ATOM 3485 O O . TYR B 1 177 ? 14.188 -8.062 -18.703 1 98.44 177 TYR B O 1
ATOM 3493 N N . THR B 1 178 ? 12.234 -8.68 -19.656 1 98.44 178 THR B N 1
ATOM 3494 C CA . THR B 1 178 ? 12.383 -10.094 -19.344 1 98.44 178 THR B CA 1
ATOM 3495 C C . THR B 1 178 ? 13.664 -10.656 -19.953 1 98.44 178 THR B C 1
ATOM 3497 O O . THR B 1 178 ? 14.414 -11.375 -19.281 1 98.44 178 THR B O 1
ATOM 3500 N N . GLU B 1 179 ? 13.867 -10.281 -21.156 1 98.31 179 GLU B N 1
ATOM 3501 C CA . GLU B 1 179 ? 15.055 -10.758 -21.844 1 98.31 179 GLU B CA 1
ATOM 3502 C C . GLU B 1 179 ? 16.328 -10.266 -21.172 1 98.31 179 GLU B C 1
ATOM 3504 O O . GLU B 1 179 ? 17.297 -11.016 -21.016 1 98.31 179 GLU B O 1
ATOM 3509 N N . SER B 1 180 ? 16.312 -9.008 -20.812 1 98.44 180 SER B N 1
ATOM 3510 C CA . SER B 1 180 ? 17.453 -8.438 -20.109 1 98.44 180 SER B CA 1
ATOM 3511 C C . SER B 1 180 ? 17.719 -9.148 -18.781 1 98.44 180 SER B C 1
ATOM 3513 O O . SER B 1 180 ? 18.859 -9.406 -18.422 1 98.44 180 SER B O 1
ATOM 3515 N N . LEU B 1 181 ? 16.688 -9.43 -18.078 1 98.19 181 LEU B N 1
ATOM 3516 C CA . LEU B 1 181 ? 16.781 -10.125 -16.797 1 98.19 181 LEU B CA 1
ATOM 3517 C C . LEU B 1 181 ? 17.375 -11.516 -16.984 1 98.19 181 LEU B C 1
ATOM 3519 O O . LEU B 1 181 ? 18.281 -11.906 -16.234 1 98.19 181 LEU B O 1
ATOM 3523 N N . LEU B 1 182 ? 16.875 -12.273 -17.922 1 98.12 182 LEU B N 1
ATOM 3524 C CA . LEU B 1 182 ? 17.344 -13.625 -18.219 1 98.12 182 LEU B CA 1
ATOM 3525 C C . LEU B 1 182 ? 18.812 -13.617 -18.625 1 98.12 182 LEU B C 1
ATOM 3527 O O . LEU B 1 182 ? 19.562 -14.516 -18.25 1 98.12 182 LEU B O 1
ATOM 3531 N N . GLY B 1 183 ? 19.188 -12.633 -19.391 1 98.06 183 GLY B N 1
ATOM 3532 C CA . GLY B 1 183 ? 20.562 -12.523 -19.828 1 98.06 183 GLY B CA 1
ATOM 3533 C C . GLY B 1 183 ? 21.516 -12.148 -18.719 1 98.06 183 GLY B C 1
ATOM 3534 O O . GLY B 1 183 ? 22.641 -12.656 -18.656 1 98.06 183 GLY B O 1
ATOM 3535 N N . ALA B 1 184 ? 21.078 -11.375 -17.797 1 97.5 184 ALA B N 1
ATOM 3536 C CA . ALA B 1 184 ? 21.938 -10.805 -16.766 1 97.5 184 ALA B CA 1
ATOM 3537 C C . ALA B 1 184 ? 22.047 -11.734 -15.562 1 97.5 184 ALA B C 1
ATOM 3539 O O . ALA B 1 184 ? 23.062 -11.75 -14.867 1 97.5 184 ALA B O 1
ATOM 3540 N N . HIS B 1 185 ? 20.969 -12.539 -15.32 1 95.06 185 HIS B N 1
ATOM 3541 C CA . HIS B 1 185 ? 20.906 -13.203 -14.023 1 95.06 185 HIS B CA 1
ATOM 3542 C C . HIS B 1 185 ? 20.484 -14.664 -14.172 1 95.06 185 HIS B C 1
ATOM 3544 O O . HIS B 1 185 ? 19.516 -15.102 -13.539 1 95.06 185 HIS B O 1
ATOM 3550 N N . GLY B 1 186 ? 21.266 -15.375 -14.883 1 91.75 186 GLY B N 1
ATOM 3551 C CA . GLY B 1 186 ? 21 -16.797 -15.055 1 91.75 186 GLY B CA 1
ATOM 3552 C C . GLY B 1 186 ? 21.172 -17.594 -13.773 1 91.75 186 GLY B C 1
ATOM 3553 O O . GLY B 1 186 ? 20.75 -18.75 -13.688 1 91.75 186 GLY B O 1
ATOM 3554 N N . ASP B 1 187 ? 21.625 -16.938 -12.727 1 94.62 187 ASP B N 1
ATOM 3555 C CA . ASP B 1 187 ? 21.875 -17.578 -11.438 1 94.62 187 ASP B CA 1
ATOM 3556 C C . ASP B 1 187 ? 20.672 -17.453 -10.508 1 94.62 187 ASP B C 1
ATOM 3558 O O . ASP B 1 187 ? 20.656 -18.016 -9.422 1 94.62 187 ASP B O 1
ATOM 3562 N N . LEU B 1 188 ? 19.656 -16.703 -10.93 1 97.31 188 LEU B N 1
ATOM 3563 C CA . LEU B 1 188 ? 18.453 -16.5 -10.148 1 97.31 188 LEU B CA 1
ATOM 3564 C C . LEU B 1 188 ? 17.297 -17.328 -10.688 1 97.31 188 LEU B C 1
ATOM 3566 O O . LEU B 1 188 ? 17.297 -17.703 -11.867 1 97.31 188 LEU B O 1
ATOM 3570 N N . ILE B 1 189 ? 16.391 -17.672 -9.734 1 98.12 189 ILE B N 1
ATOM 3571 C CA . ILE B 1 189 ? 15.086 -18.172 -10.18 1 98.12 189 ILE B CA 1
ATOM 3572 C C . ILE B 1 189 ? 14.312 -17.047 -10.867 1 98.12 189 ILE B C 1
ATOM 3574 O O . ILE B 1 189 ? 13.812 -16.125 -10.203 1 98.12 189 ILE B O 1
ATOM 3578 N N . ILE B 1 190 ? 14.266 -17.094 -12.188 1 98.62 190 ILE B N 1
ATOM 3579 C CA . ILE B 1 190 ? 13.5 -16.094 -12.914 1 98.62 190 ILE B CA 1
ATOM 3580 C C . ILE B 1 190 ? 12.156 -16.688 -13.336 1 98.62 190 ILE B C 1
ATOM 3582 O O . ILE B 1 190 ? 12.109 -17.641 -14.125 1 98.62 190 ILE B O 1
ATOM 3586 N N . LEU B 1 191 ? 11.117 -16.172 -12.758 1 98.88 191 LEU B N 1
ATOM 3587 C CA . LEU B 1 191 ? 9.758 -16.609 -13.039 1 98.88 191 LEU B CA 1
ATOM 3588 C C . LEU B 1 191 ? 9.047 -15.625 -13.961 1 98.88 191 LEU B C 1
ATOM 3590 O O . LEU B 1 191 ? 9.117 -14.414 -13.75 1 98.88 191 LEU B O 1
ATOM 3594 N N . ILE B 1 192 ? 8.391 -16.172 -14.969 1 98.62 192 ILE B N 1
ATOM 3595 C CA . ILE B 1 192 ? 7.699 -15.352 -15.961 1 98.62 192 ILE B CA 1
ATOM 3596 C C . ILE B 1 192 ? 6.211 -15.281 -15.625 1 98.62 192 ILE B C 1
ATOM 3598 O O . ILE B 1 192 ? 5.52 -16.312 -15.641 1 98.62 192 ILE B O 1
ATOM 3602 N N . GLY B 1 193 ? 5.723 -14.062 -15.367 1 98 193 GLY B N 1
ATOM 3603 C CA . GLY B 1 193 ? 4.352 -13.891 -14.914 1 98 193 GLY B CA 1
ATOM 3604 C C . GLY B 1 193 ? 3.352 -13.844 -16.062 1 98 193 GLY B C 1
ATOM 3605 O O . GLY B 1 193 ? 2.229 -14.336 -15.922 1 98 193 GLY B O 1
ATOM 3606 N N . ASP B 1 194 ? 3.754 -13.273 -17.219 1 98.06 194 ASP B N 1
ATOM 3607 C CA . ASP B 1 194 ? 2.883 -13.203 -18.391 1 98.06 194 ASP B CA 1
ATOM 3608 C C . ASP B 1 194 ? 2.936 -14.5 -19.203 1 98.06 194 ASP B C 1
ATOM 3610 O O . ASP B 1 194 ? 3.953 -14.805 -19.812 1 98.06 194 ASP B O 1
ATOM 3614 N N . GLU B 1 195 ? 1.839 -15.164 -19.234 1 98.5 195 GLU B N 1
ATOM 3615 C CA . GLU B 1 195 ? 1.817 -16.469 -19.891 1 98.5 195 GLU B CA 1
ATOM 3616 C C . GLU B 1 195 ? 2.129 -16.344 -21.375 1 98.5 195 GLU B C 1
ATOM 3618 O O . GLU B 1 195 ? 2.59 -17.297 -22 1 98.5 195 GLU B O 1
ATOM 3623 N N . ARG B 1 196 ? 1.959 -15.195 -22 1 98.25 196 ARG B N 1
ATOM 3624 C CA . ARG B 1 196 ? 2.252 -14.984 -23.406 1 98.25 196 ARG B CA 1
ATOM 3625 C C . ARG B 1 196 ? 3.754 -15.039 -23.672 1 98.25 196 ARG B C 1
ATOM 3627 O O . ARG B 1 196 ? 4.18 -15.273 -24.797 1 98.25 196 ARG B O 1
ATOM 3634 N N . HIS B 1 197 ? 4.555 -14.805 -22.562 1 98.69 197 HIS B N 1
ATOM 3635 C CA . HIS B 1 197 ? 6.008 -14.82 -22.672 1 98.69 197 HIS B CA 1
ATOM 3636 C C . HIS B 1 197 ? 6.598 -16.062 -22.016 1 98.69 197 HIS B C 1
ATOM 3638 O O . HIS B 1 197 ? 7.816 -16.266 -22.031 1 98.69 197 HIS B O 1
ATOM 3644 N N . LEU B 1 198 ? 5.734 -16.906 -21.469 1 98.75 198 LEU B N 1
ATOM 3645 C CA . LEU B 1 198 ? 6.18 -17.922 -20.531 1 98.75 198 LEU B CA 1
ATOM 3646 C C . LEU B 1 198 ? 7.062 -18.953 -21.219 1 98.75 198 LEU B C 1
ATOM 3648 O O . LEU B 1 198 ? 8.211 -19.172 -20.828 1 98.75 198 LEU B O 1
ATOM 3652 N N . ALA B 1 199 ? 6.566 -19.562 -22.297 1 98.75 199 ALA B N 1
ATOM 3653 C CA . ALA B 1 199 ? 7.312 -20.609 -22.984 1 98.75 199 ALA B CA 1
ATOM 3654 C C . ALA B 1 199 ? 8.633 -20.078 -23.531 1 98.75 199 ALA B C 1
ATOM 3656 O O . ALA B 1 199 ? 9.68 -20.703 -23.359 1 98.75 199 ALA B O 1
ATOM 3657 N N . ARG B 1 200 ? 8.562 -18.953 -24.188 1 98.5 200 ARG B N 1
ATOM 3658 C CA . ARG B 1 200 ? 9.758 -18.312 -24.734 1 98.5 200 ARG B CA 1
ATOM 3659 C C . ARG B 1 200 ? 10.773 -18.031 -23.641 1 98.5 200 ARG B C 1
ATOM 3661 O O . ARG B 1 200 ? 11.969 -18.297 -23.828 1 98.5 200 ARG B O 1
ATOM 3668 N N . GLY B 1 201 ? 10.328 -17.484 -22.516 1 98.5 201 GLY B N 1
ATOM 3669 C CA . GLY B 1 201 ? 11.211 -17.219 -21.391 1 98.5 201 GLY B CA 1
ATOM 3670 C C . GLY B 1 201 ? 11.859 -18.453 -20.812 1 98.5 201 GLY B C 1
ATOM 3671 O O . GLY B 1 201 ? 13.047 -18.438 -20.484 1 98.5 201 GLY B O 1
ATOM 3672 N N . VAL B 1 202 ? 11.094 -19.5 -20.734 1 98.31 202 VAL B N 1
ATOM 3673 C CA . VAL B 1 202 ? 11.602 -20.75 -20.188 1 98.31 202 VAL B CA 1
ATOM 3674 C C . VAL B 1 202 ? 12.68 -21.312 -21.109 1 98.31 202 VAL B C 1
ATOM 3676 O O . VAL B 1 202 ? 13.711 -21.797 -20.641 1 98.31 202 VAL B O 1
ATOM 3679 N N . ARG B 1 203 ? 12.508 -21.219 -22.375 1 98.19 203 ARG B N 1
ATOM 3680 C CA . ARG B 1 203 ? 13.508 -21.703 -23.328 1 98.19 203 ARG B CA 1
ATOM 3681 C C . ARG B 1 203 ? 14.805 -20.906 -23.203 1 98.19 203 ARG B C 1
ATOM 3683 O O . ARG B 1 203 ? 15.867 -21.375 -23.625 1 98.19 203 ARG B O 1
ATOM 3690 N N . LEU B 1 204 ? 14.688 -19.734 -22.672 1 98 204 LEU B N 1
ATOM 3691 C CA . LEU B 1 204 ? 15.859 -18.875 -22.516 1 98 204 LEU B CA 1
ATOM 3692 C C . LEU B 1 204 ? 16.438 -18.984 -21.109 1 98 204 LEU B C 1
ATOM 3694 O O . LEU B 1 204 ? 17.312 -18.203 -20.719 1 98 204 LEU B O 1
ATOM 3698 N N . GLY B 1 205 ? 15.883 -19.906 -20.297 1 97.75 205 GLY B N 1
ATOM 3699 C CA . GLY B 1 205 ? 16.5 -20.172 -19.016 1 97.75 205 GLY B CA 1
ATOM 3700 C C . GLY B 1 205 ? 15.586 -19.859 -17.844 1 97.75 205 GLY B C 1
ATOM 3701 O O . GLY B 1 205 ? 15.945 -20.094 -16.688 1 97.75 205 GLY B O 1
ATOM 3702 N N . GLY B 1 206 ? 14.391 -19.297 -18.109 1 98.25 206 GLY B N 1
ATOM 3703 C CA . GLY B 1 206 ? 13.422 -19.125 -17.047 1 98.25 206 GLY B CA 1
ATOM 3704 C C . GLY B 1 206 ? 13.117 -20.422 -16.312 1 98.25 206 GLY B C 1
ATOM 3705 O O . GLY B 1 206 ? 13.18 -21.5 -16.891 1 98.25 206 GLY B O 1
ATOM 3706 N N . GLN B 1 207 ? 12.789 -20.312 -15.031 1 98.19 207 GLN B N 1
ATOM 3707 C CA . GLN B 1 207 ? 12.688 -21.5 -14.203 1 98.19 207 GLN B CA 1
ATOM 3708 C C . GLN B 1 207 ? 11.242 -21.797 -13.836 1 98.19 207 GLN B C 1
ATOM 3710 O O . GLN B 1 207 ? 10.969 -22.5 -12.859 1 98.19 207 GLN B O 1
ATOM 3715 N N . GLY B 1 208 ? 10.289 -21.188 -14.539 1 98.44 208 GLY B N 1
ATOM 3716 C CA . GLY B 1 208 ? 8.883 -21.5 -14.297 1 98.44 208 GLY B CA 1
ATOM 3717 C C . GLY B 1 208 ? 8.031 -20.25 -14.117 1 98.44 208 GLY B C 1
ATOM 3718 O O . GLY B 1 208 ? 8.266 -19.234 -14.766 1 98.44 208 GLY B O 1
ATOM 3719 N N . ALA B 1 209 ? 6.934 -20.438 -13.32 1 98.81 209 ALA B N 1
ATOM 3720 C CA . ALA B 1 209 ? 5.953 -19.375 -13.203 1 98.81 209 ALA B CA 1
ATOM 3721 C C . ALA B 1 209 ? 5.137 -19.5 -11.922 1 98.81 209 ALA B C 1
ATOM 3723 O O . ALA B 1 209 ? 4.996 -20.594 -11.383 1 98.81 209 ALA B O 1
ATOM 3724 N N . ILE B 1 210 ? 4.789 -18.453 -11.367 1 98.88 210 ILE B N 1
ATOM 3725 C CA . ILE B 1 210 ? 3.604 -18.328 -10.531 1 98.88 210 ILE B CA 1
ATOM 3726 C C . ILE B 1 210 ? 2.445 -17.766 -11.359 1 98.88 210 ILE B C 1
ATOM 3728 O O . ILE B 1 210 ? 2.475 -16.609 -11.773 1 98.88 210 ILE B O 1
ATOM 3732 N N . SER B 1 211 ? 1.412 -18.547 -11.617 1 98.88 211 SER B N 1
ATOM 3733 C CA . SER B 1 211 ? 0.485 -18.219 -12.695 1 98.88 211 SER B CA 1
ATOM 3734 C C . SER B 1 211 ? -0.957 -18.203 -12.203 1 98.88 211 SER B C 1
ATOM 3736 O O . SER B 1 211 ? -1.412 -19.156 -11.57 1 98.88 211 SER B O 1
ATOM 3738 N N . GLY B 1 212 ? -1.646 -17.109 -12.5 1 98.75 212 GLY B N 1
ATOM 3739 C CA . GLY B 1 212 ? -3.08 -17.078 -12.266 1 98.75 212 GLY B CA 1
ATOM 3740 C C . GLY B 1 212 ? -3.857 -18.031 -13.148 1 98.75 212 GLY B C 1
ATOM 3741 O O . GLY B 1 212 ? -4.863 -18.609 -12.727 1 98.75 212 GLY B O 1
ATOM 3742 N N . VAL B 1 213 ? -3.387 -18.25 -14.375 1 98.81 213 VAL B N 1
ATOM 3743 C CA . VAL B 1 213 ? -4.059 -19.109 -15.344 1 98.81 213 VAL B CA 1
ATOM 3744 C C . VAL B 1 213 ? -3.984 -20.562 -14.883 1 98.81 213 VAL B C 1
ATOM 3746 O O . VAL B 1 213 ? -4.883 -21.359 -15.172 1 98.81 213 VAL B O 1
ATOM 3749 N N . ALA B 1 214 ? -2.99 -20.906 -14.102 1 98.81 214 ALA B N 1
ATOM 3750 C CA . ALA B 1 214 ? -2.82 -22.266 -13.594 1 98.81 214 ALA B CA 1
ATOM 3751 C C . ALA B 1 214 ? -3.982 -22.656 -12.695 1 98.81 214 ALA B C 1
ATOM 3753 O O . ALA B 1 214 ? -4.164 -23.844 -12.391 1 98.81 214 ALA B O 1
ATOM 3754 N N . ASN B 1 215 ? -4.773 -21.672 -12.219 1 98.88 215 ASN B N 1
ATOM 3755 C CA . ASN B 1 215 ? -5.945 -22 -11.414 1 98.88 215 ASN B CA 1
ATOM 3756 C C . ASN B 1 215 ? -6.957 -22.828 -12.188 1 98.88 215 ASN B C 1
ATOM 3758 O O . ASN B 1 215 ? -7.711 -23.609 -11.602 1 98.88 215 ASN B O 1
ATOM 3762 N N . PHE B 1 216 ? -6.953 -22.672 -13.594 1 98.38 216 PHE B N 1
ATOM 3763 C CA . PHE B 1 216 ? -7.996 -23.375 -14.336 1 98.38 216 PHE B CA 1
ATOM 3764 C C . PHE B 1 216 ? -7.41 -24.109 -15.539 1 98.38 216 PHE B C 1
ATOM 3766 O O . PHE B 1 216 ? -8.078 -24.953 -16.141 1 98.38 216 PHE B O 1
ATOM 3773 N N . LEU B 1 217 ? -6.152 -23.922 -15.852 1 98.19 217 LEU B N 1
ATOM 3774 C CA . LEU B 1 217 ? -5.449 -24.656 -16.891 1 98.19 217 LEU B CA 1
ATOM 3775 C C . LEU B 1 217 ? -4.07 -25.094 -16.406 1 98.19 217 LEU B C 1
ATOM 3777 O O . LEU B 1 217 ? -3.064 -24.844 -17.078 1 98.19 217 LEU B O 1
ATOM 3781 N N . PRO B 1 218 ? -4.004 -25.797 -15.266 1 98.31 218 PRO B N 1
ATOM 3782 C CA . PRO B 1 218 ? -2.697 -26.141 -14.703 1 98.31 218 PRO B CA 1
ATOM 3783 C C . PRO B 1 218 ? -1.883 -27.047 -15.617 1 98.31 218 PRO B C 1
ATOM 3785 O O . PRO B 1 218 ? -0.666 -26.891 -15.734 1 98.31 218 PRO B O 1
ATOM 3788 N N . LEU B 1 219 ? -2.48 -27.984 -16.312 1 97.5 219 LEU B N 1
ATOM 3789 C CA . LEU B 1 219 ? -1.755 -28.906 -17.172 1 97.5 219 LEU B CA 1
ATOM 3790 C C . LEU B 1 219 ? -1.117 -28.188 -18.344 1 97.5 219 LEU B C 1
ATOM 3792 O O . LEU B 1 219 ? 0.059 -28.406 -18.656 1 97.5 219 LEU B O 1
ATOM 3796 N N . GLU B 1 220 ? -1.924 -27.391 -19 1 97.88 220 GLU B N 1
ATOM 3797 C CA . GLU B 1 220 ? -1.436 -26.656 -20.172 1 97.88 220 GLU B CA 1
ATOM 3798 C C . GLU B 1 220 ? -0.328 -25.688 -19.781 1 97.88 220 GLU B C 1
ATOM 3800 O O . GLU B 1 220 ? 0.692 -25.594 -20.469 1 97.88 220 GLU B O 1
ATOM 3805 N N . VAL B 1 221 ? -0.514 -24.984 -18.656 1 98.81 221 VAL B N 1
ATOM 3806 C CA . VAL B 1 221 ? 0.474 -24 -18.219 1 98.81 221 VAL B CA 1
ATOM 3807 C C . VAL B 1 221 ? 1.748 -24.703 -17.766 1 98.81 221 VAL B C 1
ATOM 3809 O O . VAL B 1 221 ? 2.854 -24.203 -17.969 1 98.81 221 VAL B O 1
ATOM 3812 N N . ARG B 1 222 ? 1.603 -25.891 -17.172 1 98.62 222 ARG B N 1
ATOM 3813 C CA . ARG B 1 222 ? 2.771 -26.641 -16.734 1 98.62 222 ARG B CA 1
ATOM 3814 C C . ARG B 1 222 ? 3.676 -26.984 -17.922 1 98.62 222 ARG B C 1
ATOM 3816 O O . ARG B 1 222 ? 4.898 -26.859 -17.828 1 98.62 222 ARG B O 1
ATOM 3823 N N . ALA B 1 223 ? 3.076 -27.391 -19.016 1 98.5 223 ALA B N 1
ATOM 3824 C CA . ALA B 1 223 ? 3.854 -27.703 -20.203 1 98.5 223 ALA B CA 1
ATOM 3825 C C . ALA B 1 223 ? 4.648 -26.484 -20.672 1 98.5 223 ALA B C 1
ATOM 3827 O O . ALA B 1 223 ? 5.785 -26.625 -21.141 1 98.5 223 ALA B O 1
ATOM 3828 N N . MET B 1 224 ? 4.059 -25.328 -20.562 1 98.75 224 MET B N 1
ATOM 3829 C CA . MET B 1 224 ? 4.758 -24.094 -20.922 1 98.75 224 MET B CA 1
ATOM 3830 C C . MET B 1 224 ? 5.867 -23.797 -19.922 1 98.75 224 MET B C 1
ATOM 3832 O O . MET B 1 224 ? 7.004 -23.516 -20.312 1 98.75 224 MET B O 1
ATOM 3836 N N . ALA B 1 225 ? 5.609 -23.938 -18.641 1 98.56 225 ALA B N 1
ATOM 3837 C CA . ALA B 1 225 ? 6.457 -23.484 -17.547 1 98.56 225 ALA B CA 1
ATOM 3838 C C . ALA B 1 225 ? 7.625 -24.438 -17.328 1 98.56 225 ALA B C 1
ATOM 3840 O O . ALA B 1 225 ? 8.703 -24.031 -16.891 1 98.56 225 ALA B O 1
ATOM 3841 N N . GLU B 1 226 ? 7.465 -25.672 -17.609 1 97.81 226 GLU B N 1
ATOM 3842 C CA . GLU B 1 226 ? 8.492 -26.656 -17.281 1 97.81 226 GLU B CA 1
ATOM 3843 C C . GLU B 1 226 ? 9.195 -27.156 -18.547 1 97.81 226 GLU B C 1
ATOM 3845 O O . GLU B 1 226 ? 10.359 -27.547 -18.5 1 97.81 226 GLU B O 1
ATOM 3850 N N . GLU B 1 227 ? 8.461 -27.094 -19.703 1 97.19 227 GLU B N 1
ATOM 3851 C CA . GLU B 1 227 ? 9.039 -27.672 -20.906 1 97.19 227 GLU B CA 1
ATOM 3852 C C . GLU B 1 227 ? 9.273 -26.594 -21.969 1 97.19 227 GLU B C 1
ATOM 3854 O O . GLU B 1 227 ? 9.961 -26.844 -22.969 1 97.19 227 GLU B O 1
ATOM 3859 N N . GLY B 1 228 ? 8.727 -25.438 -21.812 1 98.31 228 GLY B N 1
ATOM 3860 C CA . GLY B 1 228 ? 8.891 -24.359 -22.766 1 98.31 228 GLY B CA 1
ATOM 3861 C C . GLY B 1 228 ? 8.078 -24.562 -24.031 1 98.31 228 GLY B C 1
ATOM 3862 O O . GLY B 1 228 ? 8.469 -24.109 -25.109 1 98.31 228 GLY B O 1
ATOM 3863 N N . HIS B 1 229 ? 6.977 -25.312 -23.891 1 98.31 229 HIS B N 1
ATOM 3864 C CA . HIS B 1 229 ? 6.086 -25.531 -25.031 1 98.31 229 HIS B CA 1
ATOM 3865 C C . HIS B 1 229 ? 5.148 -24.344 -25.219 1 98.31 229 HIS B C 1
ATOM 3867 O O . HIS B 1 229 ? 4.5 -23.891 -24.281 1 98.31 229 HIS B O 1
ATOM 3873 N N . ASP B 1 230 ? 5.094 -23.922 -26.422 1 98.06 230 ASP B N 1
ATOM 3874 C CA . ASP B 1 230 ? 4.129 -22.859 -26.734 1 98.06 230 ASP B CA 1
ATOM 3875 C C . ASP B 1 230 ? 2.701 -23.406 -26.703 1 98.06 230 ASP B C 1
ATOM 3877 O O . ASP B 1 230 ? 2.461 -24.562 -27.031 1 98.06 230 ASP B O 1
ATOM 3881 N N . ASP B 1 231 ? 1.824 -22.625 -26.25 1 98.31 231 ASP B N 1
ATOM 3882 C CA . ASP B 1 231 ? 0.392 -22.891 -26.344 1 98.31 231 ASP B CA 1
ATOM 3883 C C . ASP B 1 231 ? -0.37 -21.641 -26.766 1 98.31 231 ASP B C 1
ATOM 3885 O O . ASP B 1 231 ? -0.702 -20.797 -25.922 1 98.31 231 ASP B O 1
ATOM 3889 N N . GLY B 1 232 ? -0.672 -21.547 -28.047 1 98.19 232 GLY B N 1
ATOM 3890 C CA . GLY B 1 232 ? -1.332 -20.391 -28.609 1 98.19 232 GLY B CA 1
ATOM 3891 C C . GLY B 1 232 ? -2.711 -20.141 -28.031 1 98.19 232 GLY B C 1
ATOM 3892 O O . GLY B 1 232 ? -3.17 -19 -27.969 1 98.19 232 GLY B O 1
ATOM 3893 N N . ARG B 1 233 ? -3.436 -21.219 -27.609 1 98.12 233 ARG B N 1
ATOM 3894 C CA . ARG B 1 233 ? -4.754 -21.078 -27 1 98.12 233 ARG B CA 1
ATOM 3895 C C . ARG B 1 233 ? -4.668 -20.297 -25.703 1 98.12 233 ARG B C 1
ATOM 3897 O O . ARG B 1 233 ? -5.504 -19.422 -25.422 1 98.12 233 ARG B O 1
ATOM 3904 N N . ILE B 1 234 ? -3.646 -20.578 -24.906 1 98.44 234 ILE B N 1
ATOM 3905 C CA . ILE B 1 234 ? -3.461 -19.891 -23.625 1 98.44 234 ILE B CA 1
ATOM 3906 C C . ILE B 1 234 ? -3.111 -18.422 -23.891 1 98.44 234 ILE B C 1
ATOM 3908 O O . ILE B 1 234 ? -3.688 -17.516 -23.266 1 98.44 234 ILE B O 1
ATOM 3912 N N . GLU B 1 235 ? -2.184 -18.188 -24.812 1 98.31 235 GLU B N 1
ATOM 3913 C CA . GLU B 1 235 ? -1.777 -16.828 -25.141 1 98.31 235 GLU B CA 1
ATOM 3914 C C . GLU B 1 235 ? -2.971 -15.992 -25.594 1 98.31 235 GLU B C 1
ATOM 3916 O O . GLU B 1 235 ? -3.148 -14.859 -25.125 1 98.31 235 GLU B O 1
ATOM 3921 N N . ASP B 1 236 ? -3.822 -16.594 -26.469 1 98.19 236 ASP B N 1
ATOM 3922 C CA . ASP B 1 236 ? -5.016 -15.906 -26.969 1 98.19 236 ASP B CA 1
ATOM 3923 C C . ASP B 1 236 ? -6 -15.633 -25.828 1 98.19 236 ASP B C 1
ATOM 3925 O O . ASP B 1 236 ? -6.582 -14.555 -25.75 1 98.19 236 ASP B O 1
ATOM 3929 N N . PHE B 1 237 ? -6.148 -16.578 -24.953 1 98.5 237 PHE B N 1
ATOM 3930 C CA . PHE B 1 237 ? -7.121 -16.406 -23.891 1 98.5 237 PHE B CA 1
ATOM 3931 C C . PHE B 1 237 ? -6.648 -15.367 -22.875 1 98.5 237 PHE B C 1
ATOM 3933 O O . PHE B 1 237 ? -7.457 -14.625 -22.312 1 98.5 237 PHE B O 1
ATOM 3940 N N . VAL B 1 238 ? -5.348 -15.367 -22.594 1 98.38 238 VAL B N 1
ATOM 3941 C CA . VAL B 1 238 ? -4.797 -14.328 -21.719 1 98.38 238 VAL B CA 1
ATOM 3942 C C . VAL B 1 238 ? -5.129 -12.953 -22.297 1 98.38 238 VAL B C 1
ATOM 3944 O O . VAL B 1 238 ? -5.473 -12.031 -21.547 1 98.38 238 VAL B O 1
ATOM 3947 N N . GLY B 1 239 ? -5.016 -12.797 -23.625 1 97.69 239 GLY B N 1
ATOM 3948 C CA . GLY B 1 239 ? -5.449 -11.562 -24.266 1 97.69 239 GLY B CA 1
ATOM 3949 C C . GLY B 1 239 ? -6.879 -11.188 -23.922 1 97.69 239 GLY B C 1
ATOM 3950 O O . GLY B 1 239 ? -7.184 -10.016 -23.703 1 97.69 239 GLY B O 1
ATOM 3951 N N . GLU B 1 240 ? -7.816 -12.18 -23.844 1 97.62 240 GLU B N 1
ATOM 3952 C CA . GLU B 1 240 ? -9.211 -11.961 -23.484 1 97.62 240 GLU B CA 1
ATOM 3953 C C . GLU B 1 240 ? -9.336 -11.586 -22 1 97.62 240 GLU B C 1
ATOM 3955 O O . GLU B 1 240 ? -10.117 -10.695 -21.656 1 97.62 240 GLU B O 1
ATOM 3960 N N . LEU B 1 241 ? -8.578 -12.258 -21.141 1 97.94 241 LEU B N 1
ATOM 3961 C CA . LEU B 1 241 ? -8.609 -11.992 -19.703 1 97.94 241 LEU B CA 1
ATOM 3962 C C . LEU B 1 241 ? -8.219 -10.547 -19.406 1 97.94 241 LEU B C 1
ATOM 3964 O O . LEU B 1 241 ? -8.797 -9.914 -18.516 1 97.94 241 LEU B O 1
ATOM 3968 N N . LEU B 1 242 ? -7.309 -10.031 -20.172 1 96.56 242 LEU B N 1
ATOM 3969 C CA . LEU B 1 242 ? -6.719 -8.719 -19.922 1 96.56 242 LEU B CA 1
ATOM 3970 C C . LEU B 1 242 ? -7.699 -7.602 -20.266 1 96.56 242 LEU B C 1
ATOM 3972 O O . LEU B 1 242 ? -7.461 -6.438 -19.938 1 96.56 242 LEU B O 1
ATOM 3976 N N . ASN B 1 243 ? -8.844 -7.93 -20.906 1 96.38 243 ASN B N 1
ATOM 3977 C CA . ASN B 1 243 ? -9.906 -6.957 -21.125 1 96.38 243 ASN B CA 1
ATOM 3978 C C . ASN B 1 243 ? -10.688 -6.672 -19.844 1 96.38 243 ASN B C 1
ATOM 3980 O O . ASN B 1 243 ? -11.523 -5.766 -19.812 1 96.38 243 ASN B O 1
ATOM 3984 N N . TYR B 1 244 ? -10.445 -7.41 -18.812 1 97.06 244 TYR B N 1
ATOM 3985 C CA . TYR B 1 244 ? -11.094 -7.297 -17.516 1 97.06 244 TYR B CA 1
ATOM 3986 C C . TYR B 1 244 ? -10.055 -7.141 -16.406 1 97.06 244 TYR B C 1
ATOM 3988 O O . TYR B 1 244 ? -8.859 -7.367 -16.625 1 97.06 244 TYR B O 1
ATOM 3996 N N . PRO B 1 245 ? -10.492 -6.617 -15.172 1 96.5 245 PRO B N 1
ATOM 3997 C CA . PRO B 1 245 ? -9.578 -6.809 -14.047 1 96.5 245 PRO B CA 1
ATOM 3998 C C . PRO B 1 245 ? -9.156 -8.266 -13.867 1 96.5 245 PRO B C 1
ATOM 4000 O O . PRO B 1 245 ? -10.008 -9.156 -13.797 1 96.5 245 PRO B O 1
ATOM 4003 N N . VAL B 1 246 ? -7.941 -8.516 -13.805 1 97.31 246 VAL B N 1
ATOM 4004 C CA . VAL B 1 246 ? -7.355 -9.836 -14 1 97.31 246 VAL B CA 1
ATOM 4005 C C . VAL B 1 246 ? -7.824 -10.773 -12.891 1 97.31 246 VAL B C 1
ATOM 4007 O O . VAL B 1 246 ? -8.258 -11.898 -13.164 1 97.31 246 VAL B O 1
ATOM 4010 N N . THR B 1 247 ? -7.824 -10.312 -11.609 1 98.38 247 THR B N 1
ATOM 4011 C CA . THR B 1 247 ? -8.141 -11.18 -10.484 1 98.38 247 THR B CA 1
ATOM 4012 C C . THR B 1 247 ? -9.594 -11.648 -10.562 1 98.38 247 THR B C 1
ATOM 4014 O O . THR B 1 247 ? -9.867 -12.852 -10.531 1 98.38 247 THR B O 1
ATOM 4017 N N . PRO B 1 248 ? -10.562 -10.719 -10.773 1 98.38 248 PRO B N 1
ATOM 4018 C CA . PRO B 1 248 ? -11.938 -11.18 -10.938 1 98.38 248 PRO B CA 1
ATOM 4019 C C . PRO B 1 248 ? -12.117 -12.102 -12.148 1 98.38 248 PRO B C 1
ATOM 4021 O O . PRO B 1 248 ? -12.906 -13.047 -12.094 1 98.38 248 PRO B O 1
ATOM 4024 N N . ALA B 1 249 ? -11.391 -11.844 -13.227 1 98.75 249 ALA B N 1
ATOM 4025 C CA . ALA B 1 249 ? -11.523 -12.648 -14.438 1 98.75 249 ALA B CA 1
ATOM 4026 C C . ALA B 1 249 ? -11.039 -14.078 -14.203 1 98.75 249 ALA B C 1
ATOM 4028 O O . ALA B 1 249 ? -11.68 -15.031 -14.648 1 98.75 249 ALA B O 1
ATOM 4029 N N . VAL B 1 250 ? -9.922 -14.219 -13.531 1 98.81 250 VAL B N 1
ATOM 4030 C CA . VAL B 1 250 ? -9.406 -15.539 -13.172 1 98.81 250 VAL B CA 1
ATOM 4031 C C . VAL B 1 250 ? -10.43 -16.281 -12.32 1 98.81 250 VAL B C 1
ATOM 4033 O O . VAL B 1 250 ? -10.695 -17.469 -12.539 1 98.81 250 VAL B O 1
ATOM 4036 N N . LYS B 1 251 ? -11.047 -15.57 -11.398 1 98.69 251 LYS B N 1
ATOM 4037 C CA . LYS B 1 251 ? -11.992 -16.188 -10.477 1 98.69 251 LYS B CA 1
ATOM 4038 C C . LYS B 1 251 ? -13.266 -16.625 -11.195 1 98.69 251 LYS B C 1
ATOM 4040 O O . LYS B 1 251 ? -13.875 -17.625 -10.836 1 98.69 251 LYS B O 1
ATOM 4045 N N . VAL B 1 252 ? -13.672 -15.859 -12.227 1 98.69 252 VAL B N 1
ATOM 4046 C CA . VAL B 1 252 ? -14.789 -16.281 -13.062 1 98.69 252 VAL B CA 1
ATOM 4047 C C . VAL B 1 252 ? -14.484 -17.625 -13.695 1 98.69 252 VAL B C 1
ATOM 4049 O O . VAL B 1 252 ? -15.352 -18.516 -13.742 1 98.69 252 VAL B O 1
ATOM 4052 N N . MET B 1 253 ? -13.281 -17.844 -14.148 1 98.69 253 MET B N 1
ATOM 4053 C CA . MET B 1 253 ? -12.898 -19.078 -14.812 1 98.69 253 MET B CA 1
ATOM 4054 C C . MET B 1 253 ? -12.844 -20.234 -13.812 1 98.69 253 MET B C 1
ATOM 4056 O O . MET B 1 253 ? -13.227 -21.359 -14.133 1 98.69 253 MET B O 1
ATOM 4060 N N . ILE B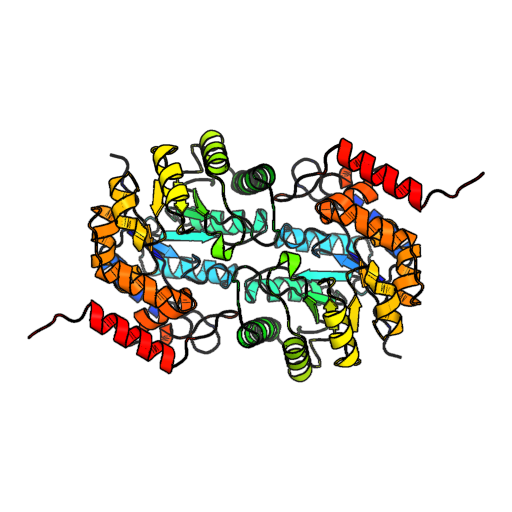 1 254 ? -12.367 -19.938 -12.562 1 98.69 254 ILE B N 1
ATOM 4061 C CA . ILE B 1 254 ? -12.383 -20.969 -11.531 1 98.69 254 ILE B CA 1
ATOM 4062 C C . ILE B 1 254 ? -13.82 -21.391 -11.25 1 98.69 254 ILE B C 1
ATOM 4064 O O . ILE B 1 254 ? -14.109 -22.594 -11.164 1 98.69 254 ILE B O 1
ATOM 4068 N N . ALA B 1 255 ? -14.664 -20.406 -11.109 1 98.12 255 ALA B N 1
ATOM 4069 C CA . ALA B 1 255 ? -16.078 -20.703 -10.859 1 98.12 255 ALA B CA 1
ATOM 4070 C C . ALA B 1 255 ? -16.641 -21.594 -11.969 1 98.12 255 ALA B C 1
ATOM 4072 O O . ALA B 1 255 ? -17.375 -22.547 -11.688 1 98.12 255 ALA B O 1
ATOM 4073 N N . ARG B 1 256 ? -16.297 -21.281 -13.141 1 96.88 256 ARG B N 1
ATOM 4074 C CA . ARG B 1 256 ? -16.781 -22.047 -14.281 1 96.88 256 ARG B CA 1
ATOM 4075 C C . ARG B 1 256 ? -16.25 -23.484 -14.258 1 96.88 256 ARG B C 1
ATOM 4077 O O . ARG B 1 256 ? -17 -24.438 -14.469 1 96.88 256 ARG B O 1
ATOM 4084 N N . MET B 1 257 ? -15.008 -23.625 -13.984 1 96 257 MET B N 1
ATOM 4085 C CA . MET B 1 257 ? -14.359 -24.938 -14.023 1 96 257 MET B CA 1
ATOM 4086 C C . MET B 1 257 ? -14.836 -25.812 -12.867 1 96 257 MET B C 1
ATOM 4088 O O . MET B 1 257 ? -14.961 -27.031 -13.023 1 96 257 MET B O 1
ATOM 4092 N N . THR B 1 258 ? -15.109 -25.203 -11.742 1 96.12 258 THR B N 1
ATOM 4093 C CA . THR B 1 258 ? -15.438 -25.969 -10.547 1 96.12 258 THR B CA 1
ATOM 4094 C C . THR B 1 258 ? -16.953 -26.094 -10.375 1 96.12 258 THR B C 1
ATOM 4096 O O . THR B 1 258 ? -17.422 -26.938 -9.617 1 96.12 258 THR B O 1
ATOM 4099 N N . GLY B 1 259 ? -17.688 -25.25 -11.039 1 96.56 259 GLY B N 1
ATOM 4100 C CA . GLY B 1 259 ? -19.125 -25.188 -10.844 1 96.56 259 GLY B CA 1
ATOM 4101 C C . GLY B 1 259 ? -19.516 -24.578 -9.516 1 96.56 259 GLY B C 1
ATOM 4102 O O . GLY B 1 259 ? -20.625 -24.781 -9.039 1 96.56 259 GLY B O 1
ATOM 4103 N N . ASP B 1 260 ? -18.594 -23.844 -8.844 1 97.06 260 ASP B N 1
ATOM 4104 C CA . ASP B 1 260 ? -18.812 -23.281 -7.523 1 97.06 260 ASP B CA 1
ATOM 4105 C C . ASP B 1 260 ? -18.797 -21.75 -7.566 1 97.06 260 ASP B C 1
ATOM 4107 O O . ASP B 1 260 ? -17.734 -21.141 -7.73 1 97.06 260 ASP B O 1
ATOM 4111 N N . ASP B 1 261 ? -19.906 -21.125 -7.254 1 95.81 261 ASP B N 1
ATOM 4112 C CA . ASP B 1 261 ? -20.078 -19.688 -7.375 1 95.81 261 ASP B CA 1
ATOM 4113 C C . ASP B 1 261 ? -19.359 -18.953 -6.25 1 95.81 261 ASP B C 1
ATOM 4115 O O . ASP B 1 261 ? -19.234 -17.719 -6.289 1 95.81 261 ASP B O 1
ATOM 4119 N N . VAL B 1 262 ? -18.812 -19.672 -5.27 1 97.12 262 VAL B N 1
ATOM 4120 C CA . VAL B 1 262 ? -18.094 -19.047 -4.164 1 97.12 262 VAL B CA 1
ATOM 4121 C C . VAL B 1 262 ? -16.891 -18.266 -4.699 1 97.12 262 VAL B C 1
ATOM 4123 O O . VAL B 1 262 ? -16.422 -17.312 -4.07 1 97.12 262 VAL B O 1
ATOM 4126 N N . TRP B 1 263 ? -16.484 -18.594 -5.918 1 97.88 263 TRP B N 1
ATOM 4127 C CA . TRP B 1 263 ? -15.281 -18.016 -6.508 1 97.88 263 TRP B CA 1
ATOM 4128 C C . TRP B 1 263 ? -15.594 -16.688 -7.188 1 97.88 263 TRP B C 1
ATOM 4130 O O . TRP B 1 263 ? -14.68 -15.938 -7.551 1 97.88 263 TRP B O 1
ATOM 4140 N N . LEU B 1 264 ? -16.844 -16.344 -7.355 1 97 264 LEU B N 1
ATOM 4141 C CA . LEU B 1 264 ? -17.203 -15.164 -8.117 1 97 264 LEU B CA 1
ATOM 4142 C C . LEU B 1 264 ? -17.031 -13.898 -7.277 1 97 264 LEU B C 1
ATOM 4144 O O . LEU B 1 264 ? -16.781 -12.82 -7.816 1 97 264 LEU B O 1
ATOM 4148 N N . ALA B 1 265 ? -17.094 -14.07 -5.949 1 97.25 265 ALA B N 1
ATOM 4149 C CA . ALA B 1 265 ? -16.953 -12.914 -5.062 1 97.25 265 ALA B CA 1
ATOM 4150 C C . ALA B 1 265 ? -15.484 -12.5 -4.938 1 97.25 265 ALA B C 1
ATOM 4152 O O . ALA B 1 265 ? -14.586 -13.336 -4.988 1 97.25 265 ALA B O 1
ATOM 4153 N N . VAL B 1 266 ? -15.234 -11.203 -4.875 1 97.44 266 VAL B N 1
ATOM 4154 C CA . VAL B 1 266 ? -13.914 -10.617 -4.656 1 97.44 266 VAL B CA 1
ATOM 4155 C C . VAL B 1 266 ? -13.953 -9.695 -3.443 1 97.44 266 VAL B C 1
ATOM 4157 O O . VAL B 1 266 ? -15.023 -9.273 -3.01 1 97.44 266 VAL B O 1
ATOM 4160 N N . ARG B 1 267 ? -12.844 -9.453 -2.885 1 97.94 267 ARG B N 1
ATOM 4161 C CA . ARG B 1 267 ? -12.773 -8.461 -1.819 1 97.94 267 ARG B CA 1
ATOM 4162 C C . ARG B 1 267 ? -12.602 -7.059 -2.393 1 97.94 267 ARG B C 1
ATOM 4164 O O . ARG B 1 267 ? -11.867 -6.867 -3.369 1 97.94 267 ARG B O 1
ATOM 4171 N N . PRO B 1 268 ? -13.227 -6.109 -1.704 1 97.81 268 PRO B N 1
ATOM 4172 C CA . PRO B 1 268 ? -12.984 -4.723 -2.119 1 97.81 268 PRO B CA 1
ATOM 4173 C C . PRO B 1 268 ? -11.523 -4.305 -1.967 1 97.81 268 PRO B C 1
ATOM 4175 O O . PRO B 1 268 ? -10.82 -4.816 -1.093 1 97.81 268 PRO B O 1
ATOM 4178 N N . PRO B 1 269 ? -11.039 -3.424 -2.945 1 98.25 269 PRO B N 1
ATOM 4179 C CA . PRO B 1 269 ? -11.828 -2.551 -3.816 1 98.25 269 PRO B CA 1
ATOM 4180 C C . PRO B 1 269 ? -12.141 -3.189 -5.168 1 98.25 269 PRO B C 1
ATOM 4182 O O . PRO B 1 269 ? -12.68 -2.529 -6.059 1 98.25 269 PRO B O 1
ATOM 4185 N N . LEU B 1 270 ? -11.766 -4.465 -5.34 1 97.88 270 LEU B N 1
ATOM 4186 C CA . LEU B 1 270 ? -12.172 -5.148 -6.566 1 97.88 270 LEU B CA 1
ATOM 4187 C C . LEU B 1 270 ? -13.68 -5.367 -6.594 1 97.88 270 LEU B C 1
ATOM 4189 O O . LEU B 1 270 ? -14.32 -5.438 -5.547 1 97.88 270 LEU B O 1
ATOM 4193 N N . VAL B 1 271 ? -14.25 -5.453 -7.758 1 97.69 271 VAL B N 1
ATOM 4194 C CA . VAL B 1 271 ? -15.672 -5.723 -7.961 1 97.69 271 VAL B CA 1
ATOM 4195 C C . VAL B 1 271 ? -15.844 -6.914 -8.898 1 97.69 271 VAL B C 1
ATOM 4197 O O . VAL B 1 271 ? -15.047 -7.105 -9.82 1 97.69 271 VAL B O 1
ATOM 4200 N N . PRO B 1 272 ? -16.844 -7.734 -8.625 1 97.19 272 PRO B N 1
ATOM 4201 C CA . PRO B 1 272 ? -17.078 -8.875 -9.508 1 97.19 272 PRO B CA 1
ATOM 4202 C C . PRO B 1 272 ? -17.344 -8.453 -10.953 1 97.19 272 PRO B C 1
ATOM 4204 O O . PRO B 1 272 ? -17.844 -7.348 -11.195 1 97.19 272 PRO B O 1
ATOM 4207 N N . ILE B 1 273 ? -16.969 -9.312 -11.867 1 97.88 273 ILE B N 1
ATOM 4208 C CA . ILE B 1 273 ? -17.281 -9.109 -13.281 1 97.88 273 ILE B CA 1
ATOM 4209 C C . ILE B 1 273 ? -18.781 -9.305 -13.508 1 97.88 273 ILE B C 1
ATOM 4211 O O . ILE B 1 273 ? -19.406 -10.195 -12.914 1 97.88 273 ILE B O 1
ATOM 4215 N N . SER B 1 274 ? -19.359 -8.508 -14.359 1 97.5 274 SER B N 1
ATOM 4216 C CA . SER B 1 274 ? -20.781 -8.586 -14.641 1 97.5 274 SER B CA 1
ATOM 4217 C C . SER B 1 274 ? -21.156 -9.938 -15.25 1 97.5 274 SER B C 1
ATOM 4219 O O . SER B 1 274 ? -20.297 -10.633 -15.789 1 97.5 274 SER B O 1
ATOM 4221 N N . GLY B 1 275 ? -22.422 -10.273 -15.117 1 97.81 275 GLY B N 1
ATOM 4222 C CA . GLY B 1 275 ? -22.906 -11.484 -15.758 1 97.81 275 GLY B CA 1
ATOM 4223 C C . GLY B 1 275 ? -22.562 -11.555 -17.234 1 97.81 275 GLY B C 1
ATOM 4224 O O . GLY B 1 275 ? -22.156 -12.602 -17.734 1 97.81 275 GLY B O 1
ATOM 4225 N N . GLU B 1 276 ? -22.719 -10.469 -17.875 1 97.94 276 GLU B N 1
ATOM 4226 C CA . GLU B 1 276 ? -22.391 -10.398 -19.297 1 97.94 276 GLU B CA 1
ATOM 4227 C C . GLU B 1 276 ? -20.906 -10.672 -19.531 1 97.94 276 GLU B C 1
ATOM 4229 O O . GLU B 1 276 ? -20.531 -11.398 -20.453 1 97.94 276 GLU B O 1
ATOM 4234 N N . GLY B 1 277 ? -20 -10.07 -18.688 1 98 277 GLY B N 1
ATOM 4235 C CA . GLY B 1 277 ? -18.578 -10.32 -18.797 1 98 277 GLY B CA 1
ATOM 4236 C C . GLY B 1 277 ? -18.203 -11.773 -18.547 1 98 277 GLY B C 1
ATOM 4237 O O . GLY B 1 277 ? -17.328 -12.32 -19.219 1 98 277 GLY B O 1
ATOM 4238 N N . CYS B 1 278 ? -18.906 -12.375 -17.625 1 98.19 278 CYS B N 1
ATOM 4239 C CA . CYS B 1 278 ? -18.688 -13.789 -17.344 1 98.19 278 CYS B CA 1
ATOM 4240 C C . CYS B 1 278 ? -19 -14.648 -18.562 1 98.19 278 CYS B C 1
ATOM 4242 O O . CYS B 1 278 ? -18.234 -15.555 -18.891 1 98.19 278 CYS B O 1
ATOM 4244 N N . GLU B 1 279 ? -20.078 -14.32 -19.172 1 97.81 279 GLU B N 1
ATOM 4245 C CA . GLU B 1 279 ? -20.5 -15.078 -20.359 1 97.81 279 GLU B CA 1
ATOM 4246 C C . GLU B 1 279 ? -19.516 -14.898 -21.5 1 97.81 279 GLU B C 1
ATOM 4248 O O . GLU B 1 279 ? -19.219 -15.859 -22.219 1 97.81 279 GLU B O 1
ATOM 4253 N N . LYS B 1 280 ? -19.078 -13.672 -21.625 1 98.06 280 LYS B N 1
ATOM 4254 C CA . LYS B 1 280 ? -18.125 -13.398 -22.688 1 98.06 280 LYS B CA 1
ATOM 4255 C C . LYS B 1 280 ? -16.812 -14.156 -22.453 1 98.06 280 LYS B C 1
ATOM 4257 O O . LYS B 1 280 ? -16.234 -14.695 -23.406 1 98.06 280 LYS B O 1
ATOM 4262 N N . LEU B 1 281 ? -16.375 -14.195 -21.25 1 98.25 281 LEU B N 1
ATOM 4263 C CA . LEU B 1 281 ? -15.156 -14.922 -20.906 1 98.25 281 LEU B CA 1
ATOM 4264 C C . LEU B 1 281 ? -15.336 -16.422 -21.141 1 98.25 281 LEU B C 1
ATOM 4266 O O . LEU B 1 281 ? -14.453 -17.078 -21.688 1 98.25 281 LEU B O 1
ATOM 4270 N N . ALA B 1 282 ? -16.484 -16.891 -20.75 1 97.38 282 ALA B N 1
ATOM 4271 C CA . ALA B 1 282 ? -16.797 -18.297 -20.938 1 97.38 282 ALA B CA 1
ATOM 4272 C C . ALA B 1 282 ? -16.812 -18.672 -22.422 1 97.38 282 ALA B C 1
ATOM 4274 O O . ALA B 1 282 ? -16.266 -19.703 -22.812 1 97.38 282 ALA B O 1
ATOM 4275 N N . ALA B 1 283 ? -17.406 -17.828 -23.203 1 97.56 283 ALA B N 1
ATOM 4276 C CA . ALA B 1 283 ? -17.5 -18.078 -24.641 1 97.56 283 ALA B CA 1
ATOM 4277 C C . ALA B 1 283 ? -16.125 -18.062 -25.281 1 97.56 283 ALA B C 1
ATOM 4279 O O . ALA B 1 283 ? -15.828 -18.891 -26.141 1 97.56 283 ALA B O 1
ATOM 4280 N N . ALA B 1 284 ? -15.344 -17.078 -24.875 1 97.81 284 ALA B N 1
ATOM 4281 C CA . ALA B 1 284 ? -13.984 -17 -25.406 1 97.81 284 ALA B CA 1
ATOM 4282 C C . ALA B 1 284 ? -13.188 -18.25 -25.047 1 97.81 284 ALA B C 1
ATOM 4284 O O . ALA B 1 284 ? -12.438 -18.781 -25.875 1 97.81 284 ALA B O 1
ATOM 4285 N N . PHE B 1 285 ? -13.344 -18.734 -23.844 1 97.94 285 PHE B N 1
ATOM 4286 C CA . PHE B 1 285 ? -12.656 -19.938 -23.375 1 97.94 285 PHE B CA 1
ATOM 4287 C C . PHE B 1 285 ? -13.094 -21.156 -24.188 1 97.94 285 PHE B C 1
ATOM 4289 O O . PHE B 1 285 ? -12.25 -21.922 -24.656 1 97.94 285 PHE B O 1
ATOM 4296 N N . ASP B 1 286 ? -14.375 -21.297 -24.359 1 96.88 286 ASP B N 1
ATOM 4297 C CA . ASP B 1 286 ? -14.922 -22.438 -25.078 1 96.88 286 ASP B CA 1
ATOM 4298 C C . ASP B 1 286 ? -14.445 -22.438 -26.531 1 96.88 286 ASP B C 1
ATOM 4300 O O . ASP B 1 286 ? -14.172 -23.5 -27.094 1 96.88 286 ASP B O 1
ATOM 4304 N N . ALA B 1 287 ? -14.359 -21.344 -27.062 1 96.56 287 ALA B N 1
ATOM 4305 C CA . ALA B 1 287 ? -13.922 -21.234 -28.453 1 96.56 287 ALA B CA 1
ATOM 4306 C C . ALA B 1 287 ? -12.484 -21.719 -28.625 1 96.56 287 ALA B C 1
ATOM 4308 O O . ALA B 1 287 ? -12.133 -22.297 -29.656 1 96.56 287 ALA B O 1
ATOM 4309 N N . LEU B 1 288 ? -11.703 -21.547 -27.594 1 96.69 288 LEU B N 1
ATOM 4310 C CA . LEU B 1 288 ? -10.281 -21.844 -27.688 1 96.69 288 LEU B CA 1
ATOM 4311 C C . LEU B 1 288 ? -9.984 -23.25 -27.203 1 96.69 288 LEU B C 1
ATOM 4313 O O . LEU B 1 288 ? -9.055 -23.906 -27.703 1 96.69 288 LEU B O 1
ATOM 4317 N N . PHE B 1 289 ? -10.719 -23.734 -26.25 1 94.5 289 PHE B N 1
ATOM 4318 C CA . PHE B 1 289 ? -10.32 -24.969 -25.594 1 94.5 289 PHE B CA 1
ATOM 4319 C C . PHE B 1 289 ? -11.328 -26.078 -25.859 1 94.5 289 PHE B C 1
ATOM 4321 O O . PHE B 1 289 ? -11.094 -27.234 -25.516 1 94.5 289 PHE B O 1
ATOM 4328 N N . ARG B 1 290 ? -12.547 -25.891 -26.312 1 81.12 290 ARG B N 1
ATOM 4329 C CA . ARG B 1 290 ? -13.484 -26.953 -26.703 1 81.12 290 ARG B CA 1
ATOM 4330 C C . ARG B 1 290 ? -13.219 -27.422 -28.125 1 81.12 290 ARG B C 1
ATOM 4332 O O . ARG B 1 290 ? -12.844 -26.641 -28.984 1 81.12 290 ARG B O 1
ATOM 4339 N N . ALA B 1 291 ? -12.539 -28.578 -28.312 1 61.25 291 ALA B N 1
ATOM 4340 C CA . ALA B 1 291 ? -12.281 -29.422 -29.469 1 61.25 291 ALA B CA 1
ATOM 4341 C C . ALA B 1 291 ? -13.398 -29.297 -30.5 1 61.25 291 ALA B C 1
ATOM 4343 O O . ALA B 1 291 ? -14.57 -29.156 -30.141 1 61.25 291 ALA B O 1
ATOM 4344 N N . LYS B 1 292 ? -13.062 -28.828 -31.719 1 50.38 292 LYS B N 1
ATOM 4345 C CA . LYS B 1 292 ? -13.867 -29.016 -32.938 1 50.38 292 LYS B CA 1
ATOM 4346 C C . LYS B 1 292 ? -14.336 -30.453 -33.062 1 50.38 292 LYS B C 1
ATOM 4348 O O . LYS B 1 292 ? -13.523 -31.359 -33.281 1 50.38 292 LYS B O 1
ATOM 4353 N N . ALA B 1 293 ? -15.055 -31.156 -32.438 1 39.22 293 ALA B N 1
ATOM 4354 C CA . ALA B 1 293 ? -15.672 -32.406 -32.875 1 39.22 293 ALA B CA 1
ATOM 4355 C C . ALA B 1 293 ? -16.359 -32.188 -34.219 1 39.22 293 ALA B C 1
ATOM 4357 O O . ALA B 1 293 ? -17.5 -32.625 -34.438 1 39.22 293 ALA B O 1
ATOM 4358 N N . ALA B 1 294 ? -16.172 -31.328 -35.219 1 33.06 294 ALA B N 1
ATOM 4359 C CA . ALA B 1 294 ? -16.656 -31.734 -36.531 1 33.06 294 ALA B CA 1
ATOM 4360 C C . ALA B 1 294 ? -15.672 -32.688 -37.219 1 33.06 294 ALA B C 1
ATOM 4362 O O . ALA B 1 294 ? -14.461 -32.469 -37.156 1 33.06 294 ALA B O 1
#

Foldseek 3Di:
DPAFQFEEAAQAFQAADPGHTDLVVSLVLQVVLVVLPGQAYEALDVLNVNVQQDDVRVLVSLVSNVVVPPDQQRYEYEQAAAQLLSSLVSLLSSLVVPHNAYAYEYHQPDAPDDLVVRLVSVVSNQVNNPPSQARYAYEADCVPSVHGDALVSLVVNCVVCVGRHAYYEHAPPDVVRLVVNLVPPLRHQYAYEQLLCQLVSVVSRHRFYHYLLSSQVVNVRSCCGHVSDDDVLVNVLVVLCVVDDNSLSSLLNNCVRVVNCSSQDDDPPDDGDDPVSSVVSVVSNCVRPPDPPD/DPAQQFEEAAQAFQAADPGHTDLVVSLVLQVVLVVLPGQAYEALDVLNVNVQQDDVRVLVSLVSNVVVPPDQLRYEYEQAAAQLLSSLVSLLSSLVVPHNAYAYEYHQPDAPDDLVVRLVSVVSNQVNNPPSAARYAYEADCVPSVDGDALVSLVVNCVVCVGRHAYYEHAPPDVVRLVVNLVPPLRHQYAYEQLLCQLVSVVSRHRFYHYLLSSQPVNVRSCCGHVSDDDVLVNVLVVLCVVDDNSLSSLLNNCVRVVNCSSQDDDPPDDGDDPVSSVVSVVSNCVRPVDPPD

Radius of gyration: 24.72 Å; Cα contacts (8 Å, |Δi|>4): 1232; chains: 2; bounding box: 50×80×64 Å

Secondary structure (DSSP, 8-state):
-----EEEEEPPPPB-TTS-B-HHHHHHHHHHHHHTT-SEEEESSTTTTGGGS-HHHHHHHHHHHHHTT--GGGEEEEE--SSHHHHHHHHHHHHHTT-SEEEEPPP-SS-S--HHHHHHHHHHHHHHHGGG---EEEEE-HHHHS-PPPHHHHHHHHHH-TTTEEEEEE-S--HHHHHHHHHH-TTSEEEE--HHHHHHHHHTT--EEEESGGGT-HHHHHHHHHH----HHHHHHHHHHTTS-HHHHHHHHHHHHHT-GGGG---TT--PPPHHHHHHHHHHHHHHHS----/-----EEEEEPPPPB-TTS-B-HHHHHHHHHHHHHTT-SEEEESSTTTTGGGS-HHHHHHHHHHHHHTT--GGGEEEEE--SSHHHHHHHHHHHHHTT-SEEEEPPP-SS-S--HHHHHHHHHHHHHHHGGG---EEEEE-HHHHS----HHHHHHHHHH-TTTEEEEEE-S--HHHHHHHHHH-TTSEEEE--HHHHHHHHHTT--EEEESGGGT-HHHHHHHHHH----HHHHHHHHHHTTS-HHHHHHHHHHHHHT-GGGG---TT--PPPHHHHHHHHHHHHHHHS----

Solvent-accessible surface area (backbone atoms only — not comparable to full-atom values): 29492 Å² total; per-residue (Å²): 124,86,78,67,73,27,29,24,24,25,36,58,56,30,21,41,92,92,66,47,70,34,62,67,62,36,50,54,50,49,49,52,34,41,73,48,60,25,60,27,40,26,42,29,31,77,48,16,43,23,46,49,48,20,75,68,57,47,54,53,52,54,49,50,40,48,74,72,62,49,55,36,72,30,28,30,40,34,40,63,48,49,12,40,59,46,38,21,50,57,48,46,55,42,46,75,63,40,34,52,32,34,40,39,37,66,51,29,51,70,54,88,65,47,62,68,14,47,51,48,29,55,48,47,20,42,58,71,32,47,90,68,45,47,39,27,24,40,41,29,38,29,88,43,40,55,52,74,70,51,66,67,46,53,52,50,49,31,71,76,32,61,76,27,39,46,28,35,36,41,46,64,72,45,61,71,58,52,51,52,40,46,72,75,40,75,87,38,44,37,23,40,40,35,68,76,48,22,13,66,41,24,72,62,65,31,31,12,24,58,24,53,62,24,65,72,38,28,54,65,47,36,42,13,24,69,68,31,40,80,53,70,54,57,35,54,47,51,61,57,39,65,77,42,66,53,47,46,44,47,25,41,47,37,17,62,76,69,72,41,69,51,30,46,41,60,62,48,43,51,61,57,68,48,72,68,54,47,49,50,51,50,50,56,48,44,68,58,68,51,75,77,84,122,122,86,78,69,71,28,29,23,23,26,36,57,56,29,22,39,93,92,64,47,71,34,60,66,63,36,51,54,51,50,48,52,33,41,74,47,62,27,60,27,38,25,42,30,29,78,48,17,44,23,46,48,48,20,74,68,56,49,53,52,51,54,49,49,42,47,74,71,63,51,56,37,72,29,26,31,41,35,40,64,48,49,12,40,58,46,38,20,50,56,48,45,54,42,45,74,64,40,33,51,32,32,38,37,37,65,52,30,52,72,54,88,64,47,63,68,14,47,52,47,29,55,48,48,21,42,58,70,32,47,90,68,45,47,39,28,23,40,40,29,39,28,89,44,40,57,50,74,69,51,67,66,45,53,51,51,48,32,71,75,32,62,76,26,40,45,27,35,36,42,46,63,74,44,60,72,58,51,52,52,42,46,71,75,41,74,86,39,44,36,22,39,40,36,69,75,47,20,15,66,40,24,71,61,64,34,31,13,22,58,24,54,62,26,66,71,39,28,54,68,46,37,43,13,24,69,68,31,42,80,54,68,54,58,36,54,46,51,59,59,41,65,78,42,65,54,48,45,43,47,25,42,47,37,18,63,75,70,71,40,68,52,29,46,42,60,62,48,42,50,61,56,68,49,73,68,53,47,51,51,52,50,50,57,48,45,69,58,68,52,76,79,84,122

Organism: NCBI:txid484088